Protein AF-A0A536FJF2-F1 (afdb_monomer)

pLDDT: mean 72.25, std 17.96, range [26.45, 97.81]

Mean predicted aligned error: 22.59 Å

Structure (mmCIF, N/CA/C/O backbone):
data_AF-A0A536FJF2-F1
#
_entry.id   AF-A0A536FJF2-F1
#
loop_
_atom_site.group_PDB
_atom_site.id
_atom_site.type_symbol
_atom_site.label_atom_id
_atom_site.label_alt_id
_atom_site.label_comp_id
_atom_site.label_asym_id
_atom_site.label_entity_id
_atom_site.label_seq_id
_atom_site.pdbx_PDB_ins_code
_atom_site.Cartn_x
_atom_site.Cartn_y
_atom_site.Cartn_z
_atom_site.occupancy
_atom_site.B_iso_or_equiv
_atom_site.auth_seq_id
_atom_site.auth_comp_id
_atom_site.auth_asym_id
_atom_site.auth_atom_id
_atom_site.pdbx_PDB_model_num
ATOM 1 N N . MET A 1 1 ? -17.650 -9.423 19.022 1.00 72.00 1 MET A N 1
ATOM 2 C CA . MET A 1 1 ? -17.225 -8.069 18.607 1.00 72.00 1 MET A CA 1
ATOM 3 C C . MET A 1 1 ? -15.813 -8.189 18.056 1.00 72.00 1 MET A C 1
ATOM 5 O O . MET A 1 1 ? -15.078 -8.983 18.630 1.00 72.00 1 MET A O 1
ATOM 9 N N . PRO A 1 2 ? -15.446 -7.509 16.955 1.00 87.00 2 PRO A N 1
ATOM 10 C CA . PRO A 1 2 ? -14.101 -7.629 16.395 1.00 87.00 2 PRO A CA 1
ATOM 11 C C . PRO A 1 2 ? -13.030 -7.127 17.369 1.00 87.00 2 PRO A C 1
ATOM 13 O O . PRO A 1 2 ? -13.196 -6.057 17.959 1.00 87.00 2 PRO A O 1
ATOM 16 N N . ARG A 1 3 ? -11.940 -7.883 17.503 1.00 93.12 3 ARG A N 1
ATOM 17 C CA . ARG A 1 3 ? -10.748 -7.548 18.291 1.00 93.12 3 ARG A CA 1
ATOM 18 C C . ARG A 1 3 ? -9.636 -7.096 17.355 1.00 93.12 3 ARG A C 1
ATOM 20 O O . ARG A 1 3 ? -9.182 -7.869 16.516 1.00 93.12 3 ARG A O 1
ATOM 27 N N . VAL A 1 4 ? -9.194 -5.851 17.476 1.00 96.38 4 VAL A N 1
ATOM 28 C CA . VAL A 1 4 ? -8.163 -5.270 16.607 1.00 96.38 4 VAL A CA 1
ATOM 29 C C . VAL A 1 4 ? -6.932 -4.904 17.420 1.00 96.38 4 VAL A C 1
ATOM 31 O O . VAL A 1 4 ? -7.026 -4.224 18.437 1.00 96.38 4 VAL A O 1
ATOM 34 N N . LEU A 1 5 ? -5.764 -5.324 16.946 1.00 97.19 5 LEU A N 1
ATOM 35 C CA . LEU A 1 5 ? -4.478 -4.881 17.477 1.00 97.19 5 LEU A CA 1
ATOM 36 C C . LEU A 1 5 ? -3.986 -3.682 16.661 1.00 97.19 5 LEU A C 1
ATOM 38 O O . LEU A 1 5 ? -3.881 -3.791 15.442 1.00 97.19 5 LEU A O 1
ATOM 42 N N . ILE A 1 6 ? -3.671 -2.560 17.305 1.00 97.31 6 ILE A N 1
ATOM 43 C CA . ILE A 1 6 ? -2.969 -1.425 16.687 1.00 97.31 6 ILE A CA 1
ATOM 44 C C . ILE A 1 6 ? -1.527 -1.382 17.189 1.00 97.31 6 ILE A C 1
ATOM 46 O O . ILE A 1 6 ? -1.300 -1.324 18.393 1.00 97.31 6 ILE A O 1
ATOM 50 N N . ALA A 1 7 ? -0.566 -1.386 16.269 1.00 96.31 7 ALA A N 1
ATOM 51 C CA . ALA A 1 7 ? 0.859 -1.294 16.555 1.00 96.31 7 ALA A CA 1
ATOM 52 C C . ALA A 1 7 ? 1.465 -0.062 15.872 1.00 96.31 7 ALA A C 1
ATOM 54 O O . ALA A 1 7 ? 1.550 -0.023 14.645 1.00 96.31 7 ALA A O 1
ATOM 55 N N . ASP A 1 8 ? 1.854 0.938 16.658 1.00 92.25 8 ASP A N 1
ATOM 56 C CA . ASP A 1 8 ? 2.390 2.224 16.187 1.00 92.25 8 ASP A CA 1
ATOM 57 C C . ASP A 1 8 ? 3.212 2.846 17.320 1.00 92.25 8 ASP A C 1
ATOM 59 O O . ASP A 1 8 ? 2.778 2.795 18.468 1.00 92.25 8 ASP A O 1
ATOM 63 N N . ASP A 1 9 ? 4.377 3.427 17.050 1.00 87.56 9 ASP A N 1
ATOM 64 C CA . ASP A 1 9 ? 5.191 4.090 18.078 1.00 87.56 9 ASP A CA 1
ATOM 65 C C . ASP A 1 9 ? 4.590 5.442 18.507 1.00 87.56 9 ASP A C 1
ATOM 67 O O . ASP A 1 9 ? 4.798 5.887 19.640 1.00 87.56 9 ASP A O 1
ATOM 71 N N . SER A 1 10 ? 3.766 6.064 17.656 1.00 90.50 10 SER A N 1
ATOM 72 C CA . SER A 1 10 ? 3.097 7.327 17.950 1.00 90.50 10 SER A CA 1
ATOM 73 C C . SER A 1 10 ? 1.873 7.137 18.863 1.00 90.50 10 SER A C 1
ATOM 75 O O . SER A 1 10 ? 0.871 6.544 18.442 1.00 90.50 10 SER A O 1
ATOM 77 N N . PRO A 1 11 ? 1.870 7.708 20.086 1.00 86.81 11 PRO A N 1
ATOM 78 C CA . PRO A 1 11 ? 0.726 7.606 20.995 1.00 86.81 11 PRO A CA 1
ATOM 79 C C . PRO A 1 11 ? -0.535 8.269 20.421 1.00 86.81 11 PRO A C 1
ATOM 81 O O . PRO A 1 11 ? -1.638 7.756 20.604 1.00 86.81 11 PRO A O 1
ATOM 84 N N . ASP A 1 12 ? -0.378 9.353 19.657 1.00 82.38 12 ASP A N 1
ATOM 85 C CA . ASP A 1 12 ? -1.493 10.071 19.030 1.00 82.38 12 ASP A CA 1
ATOM 86 C C . ASP A 1 12 ? -2.209 9.202 17.983 1.00 82.38 12 ASP A C 1
ATOM 88 O O . ASP A 1 12 ? -3.441 9.205 17.892 1.00 82.38 12 ASP A O 1
ATOM 92 N N . VAL A 1 13 ? -1.452 8.423 17.199 1.00 85.94 13 VAL A N 1
ATOM 93 C CA . VAL A 1 13 ? -2.027 7.519 16.192 1.00 85.94 13 VAL A CA 1
ATOM 94 C C . VAL A 1 13 ? -2.755 6.364 16.869 1.00 85.94 13 VAL A C 1
ATOM 96 O O . VAL A 1 13 ? -3.896 6.072 16.494 1.00 85.94 13 VAL A O 1
ATOM 99 N N . ARG A 1 14 ? -2.150 5.741 17.890 1.00 91.69 14 ARG A N 1
ATOM 100 C CA . ARG A 1 14 ? -2.806 4.665 18.649 1.00 91.69 14 ARG A CA 1
ATOM 101 C C . ARG A 1 14 ? -4.101 5.143 19.299 1.00 91.69 14 ARG A C 1
ATOM 103 O O . ARG A 1 14 ? -5.133 4.489 19.153 1.00 91.69 14 ARG A O 1
ATOM 110 N N . GLN A 1 15 ? -4.085 6.329 19.907 1.00 85.19 15 GLN A N 1
ATOM 111 C CA . GLN A 1 15 ? -5.262 6.954 20.504 1.00 85.19 15 GLN A CA 1
ATOM 112 C C . GLN A 1 15 ? -6.369 7.217 19.476 1.00 85.19 15 GLN A C 1
ATOM 114 O O . GLN A 1 15 ? -7.522 6.848 19.712 1.00 85.19 15 GLN A O 1
ATOM 119 N N . LEU A 1 16 ? -6.038 7.795 18.316 1.00 83.88 16 LEU A N 1
ATOM 120 C CA . LEU A 1 16 ? -7.008 8.028 17.244 1.00 83.88 16 LEU A CA 1
ATOM 121 C C . LEU A 1 16 ? -7.657 6.718 16.776 1.00 83.88 16 LEU A C 1
ATOM 123 O O . LEU A 1 16 ? -8.880 6.657 16.628 1.00 83.88 16 LEU A O 1
ATOM 127 N N . VAL A 1 17 ? -6.857 5.669 16.556 1.00 88.62 17 VAL A N 1
ATOM 128 C CA . VAL A 1 17 ? -7.340 4.343 16.138 1.00 88.62 17 VAL A CA 1
ATOM 129 C C . VAL A 1 17 ? -8.227 3.724 17.217 1.00 88.62 17 VAL A C 1
ATOM 131 O O . VAL A 1 17 ? -9.341 3.294 16.910 1.00 88.62 17 VAL A O 1
ATOM 134 N N . ARG A 1 18 ? -7.793 3.741 18.483 1.00 89.94 18 ARG A N 1
ATOM 135 C CA . ARG A 1 18 ? -8.562 3.226 19.623 1.00 89.94 18 ARG A CA 1
ATOM 136 C C . ARG A 1 18 ? -9.933 3.884 19.718 1.00 89.94 18 ARG A C 1
ATOM 138 O O . ARG A 1 18 ? -10.937 3.177 19.751 1.00 89.94 18 ARG A O 1
ATOM 145 N N . ILE A 1 19 ? -9.987 5.215 19.729 1.00 78.50 19 ILE A N 1
ATOM 146 C CA . ILE A 1 19 ? -11.242 5.974 19.851 1.00 78.50 19 ILE A CA 1
ATOM 147 C C . ILE A 1 19 ? -12.153 5.687 18.654 1.00 78.50 19 ILE A C 1
ATOM 149 O O . ILE A 1 19 ? -13.342 5.403 18.821 1.00 78.50 19 ILE A O 1
ATOM 153 N N . THR A 1 20 ? -11.581 5.686 17.447 1.00 83.06 20 THR A N 1
ATOM 154 C CA . THR A 1 20 ? -12.301 5.392 16.203 1.00 83.06 20 THR A CA 1
ATOM 155 C C . THR A 1 20 ? -12.985 4.028 16.264 1.00 83.06 20 THR A C 1
ATOM 157 O O . THR A 1 20 ? -14.189 3.936 16.028 1.00 83.06 20 THR A O 1
ATOM 160 N N . LEU A 1 21 ? -12.252 2.971 16.616 1.00 86.81 21 LEU A N 1
ATOM 161 C CA . LEU A 1 21 ? -12.770 1.602 16.592 1.00 86.81 21 LEU A CA 1
ATOM 162 C C . LEU A 1 21 ? -13.669 1.288 17.797 1.00 86.81 21 LEU A C 1
ATOM 164 O O . LEU A 1 21 ? -14.732 0.692 17.616 1.00 86.81 21 LEU A O 1
ATOM 168 N N . ARG A 1 22 ? -13.335 1.761 19.005 1.00 84.06 22 ARG A N 1
ATOM 169 C CA . ARG A 1 22 ? -14.200 1.592 20.189 1.00 84.06 22 ARG A CA 1
ATOM 170 C C . ARG A 1 22 ? -15.556 2.271 20.017 1.00 84.06 22 ARG A C 1
ATOM 172 O O . ARG A 1 22 ? -16.561 1.714 20.446 1.00 84.06 22 ARG A O 1
ATOM 179 N N . SER A 1 23 ? -15.616 3.410 19.316 1.00 74.69 23 SER A N 1
ATOM 180 C CA . SER A 1 23 ? -16.892 4.065 18.974 1.00 74.69 23 SER A CA 1
ATOM 181 C C . SER A 1 23 ? -17.810 3.204 18.093 1.00 74.69 23 SER A C 1
ATOM 183 O O . SER A 1 23 ? -19.003 3.476 17.998 1.00 74.69 23 SER A O 1
ATOM 185 N N . GLN A 1 24 ? -17.260 2.181 17.429 1.00 75.44 24 GLN A N 1
ATOM 186 C CA . GLN A 1 24 ? -17.994 1.208 16.616 1.00 75.44 24 GLN A CA 1
ATOM 187 C C . GLN A 1 24 ? -18.267 -0.106 17.369 1.00 75.44 24 GLN A C 1
ATOM 189 O O . GLN A 1 24 ? -18.727 -1.071 16.759 1.00 75.44 24 GLN A O 1
ATOM 194 N N . GLY A 1 25 ? -17.971 -0.164 18.673 1.00 79.75 25 GLY A N 1
ATOM 195 C CA . GLY A 1 25 ? -18.133 -1.360 19.500 1.00 79.75 25 GLY A CA 1
ATOM 196 C C . GLY A 1 25 ? -17.052 -2.420 19.274 1.00 79.75 25 GLY A C 1
ATOM 197 O O . GLY A 1 25 ? -17.317 -3.605 19.455 1.00 79.75 25 GLY A O 1
ATOM 198 N N . TRP A 1 26 ? -15.865 -2.029 18.802 1.00 87.25 26 TRP A N 1
ATOM 199 C CA . TRP A 1 26 ? -14.749 -2.954 18.597 1.00 87.25 26 TRP A CA 1
ATOM 200 C C . TRP A 1 26 ? -13.813 -2.926 19.801 1.00 87.25 26 TRP A C 1
ATOM 202 O O . TRP A 1 26 ? -13.606 -1.882 20.425 1.00 87.25 26 TRP A O 1
ATOM 212 N N . GLU A 1 27 ? -13.223 -4.074 20.106 1.00 91.00 27 GLU A N 1
ATOM 213 C CA . GLU A 1 27 ? -12.183 -4.183 21.121 1.00 91.00 27 GLU A CA 1
ATOM 214 C C . GLU A 1 27 ? -10.835 -3.840 20.495 1.00 91.00 27 GLU A C 1
ATOM 216 O O . GLU A 1 27 ? -10.536 -4.250 19.372 1.00 91.00 27 GLU A O 1
ATOM 221 N N . VAL A 1 28 ? -10.031 -3.054 21.211 1.00 94.69 28 VAL A N 1
ATOM 222 C CA . VAL A 1 28 ? -8.742 -2.571 20.712 1.00 94.69 28 VAL A CA 1
ATOM 223 C C . VAL A 1 28 ? -7.664 -2.829 21.744 1.00 94.69 28 VAL A C 1
ATOM 225 O O . VAL A 1 28 ? -7.787 -2.370 22.885 1.00 94.69 28 VAL A O 1
ATOM 228 N N . THR A 1 29 ? -6.613 -3.505 21.294 1.00 96.62 29 THR A N 1
ATOM 229 C CA . THR A 1 29 ? -5.360 -3.712 22.020 1.00 96.62 29 THR A CA 1
ATOM 230 C C . THR A 1 29 ? -4.275 -2.870 21.354 1.00 96.62 29 THR A C 1
ATOM 232 O O . THR A 1 29 ? -4.236 -2.778 20.128 1.00 96.62 29 THR A O 1
ATOM 235 N N . GLU A 1 30 ? -3.416 -2.232 22.143 1.00 97.19 30 GLU A N 1
ATOM 236 C CA . GLU A 1 30 ? -2.365 -1.337 21.652 1.00 97.19 30 GLU A CA 1
ATOM 237 C C . GLU A 1 30 ? -0.983 -1.963 21.851 1.00 97.19 30 GLU A C 1
ATOM 239 O O . GLU A 1 30 ? -0.746 -2.595 22.875 1.00 97.19 30 GLU A O 1
ATOM 244 N N . ALA A 1 31 ? -0.089 -1.756 20.885 1.00 96.06 31 ALA A N 1
ATOM 245 C CA . ALA A 1 31 ? 1.331 -2.072 20.968 1.00 96.06 31 ALA A CA 1
ATOM 246 C C . ALA A 1 31 ? 2.156 -0.844 20.562 1.00 96.06 31 ALA A C 1
ATOM 248 O O . ALA A 1 31 ? 1.876 -0.218 19.537 1.00 96.06 31 ALA A O 1
ATOM 249 N N . GLU A 1 32 ? 3.187 -0.508 21.329 1.00 93.62 32 GLU A N 1
ATOM 250 C CA . GLU A 1 32 ? 4.076 0.628 21.049 1.00 93.62 32 GLU A CA 1
ATOM 251 C C . GLU A 1 32 ? 5.366 0.231 20.322 1.00 93.62 32 GLU A C 1
ATOM 253 O O . GLU A 1 32 ? 6.104 1.093 19.845 1.00 93.62 32 GLU A O 1
ATOM 258 N N . SER A 1 33 ? 5.638 -1.072 20.205 1.00 93.00 33 SER A N 1
ATOM 259 C CA . SER A 1 33 ? 6.849 -1.586 19.566 1.00 93.00 33 SER A CA 1
ATOM 260 C C . SER A 1 33 ? 6.586 -2.795 18.656 1.00 93.00 33 SER A C 1
ATOM 262 O O . SER A 1 33 ? 5.612 -3.529 18.853 1.00 93.00 33 SER A O 1
ATOM 264 N N . PRO A 1 34 ? 7.491 -3.074 17.695 1.00 93.31 34 PRO A N 1
ATOM 265 C CA . PRO A 1 34 ? 7.445 -4.279 16.863 1.00 93.31 34 PRO A CA 1
ATOM 266 C C . PRO A 1 34 ? 7.382 -5.588 17.662 1.00 93.31 34 PRO A C 1
ATOM 268 O O . PRO A 1 34 ? 6.657 -6.514 17.296 1.00 93.31 34 PRO A O 1
ATOM 271 N N . ALA A 1 35 ? 8.148 -5.671 18.755 1.00 93.06 35 ALA A N 1
ATOM 272 C CA . ALA A 1 35 ? 8.243 -6.873 19.577 1.00 93.06 35 ALA A CA 1
ATOM 273 C C . ALA A 1 35 ? 6.939 -7.132 20.340 1.00 93.06 35 ALA A C 1
ATOM 275 O O . ALA A 1 35 ? 6.423 -8.249 20.323 1.00 93.06 35 ALA A O 1
ATOM 276 N N . GLU A 1 36 ? 6.383 -6.082 20.942 1.00 95.31 36 GLU A N 1
ATOM 277 C CA . GLU A 1 36 ? 5.114 -6.151 21.660 1.00 95.31 36 GLU A CA 1
ATOM 278 C 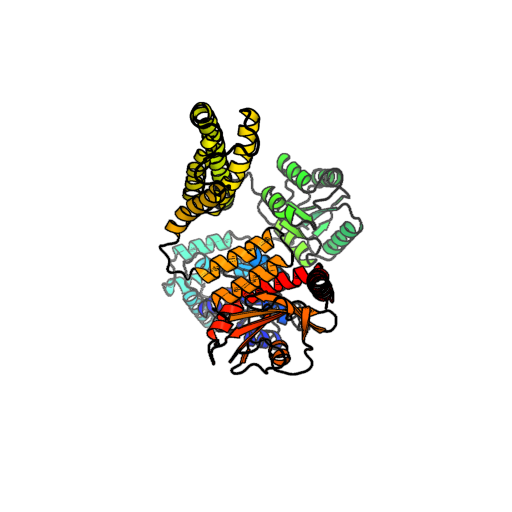C . GLU A 1 36 ? 3.953 -6.489 20.714 1.00 95.31 36 GLU A C 1
ATOM 280 O O . GLU A 1 36 ? 3.086 -7.287 21.061 1.00 95.31 36 GLU A O 1
ATOM 285 N N . ALA A 1 37 ? 3.966 -5.963 19.483 1.00 94.94 37 ALA A N 1
ATOM 286 C CA . ALA A 1 37 ? 2.954 -6.277 18.478 1.00 94.94 37 ALA A CA 1
ATOM 287 C C . ALA A 1 37 ? 2.896 -7.779 18.158 1.00 94.94 37 ALA A C 1
ATOM 289 O O . ALA A 1 37 ? 1.811 -8.347 18.041 1.00 94.94 37 ALA A O 1
ATOM 290 N N . LEU A 1 38 ? 4.052 -8.438 18.039 1.00 93.31 38 LEU A N 1
ATOM 291 C CA . LEU A 1 38 ? 4.118 -9.884 17.814 1.00 93.31 38 LEU A CA 1
ATOM 292 C C . LEU A 1 38 ? 3.650 -10.669 19.042 1.00 93.31 38 LEU A C 1
ATOM 294 O O . LEU A 1 38 ? 2.843 -11.585 18.903 1.00 93.31 38 LEU A O 1
ATOM 298 N N . GLU A 1 39 ? 4.107 -10.282 20.234 1.00 94.38 39 GLU A N 1
ATOM 299 C CA . GLU A 1 39 ? 3.723 -10.930 21.491 1.00 94.38 39 GLU A CA 1
ATOM 300 C C . GLU A 1 39 ? 2.205 -10.862 21.727 1.00 94.38 39 GLU A C 1
ATOM 302 O O . GLU A 1 39 ? 1.564 -11.868 22.038 1.00 94.38 39 GLU A O 1
ATOM 307 N N . LEU A 1 40 ? 1.612 -9.681 21.534 1.00 95.00 40 LEU A N 1
ATOM 308 C CA . LEU A 1 40 ? 0.176 -9.460 21.676 1.00 95.00 40 LEU A CA 1
ATOM 309 C C . LEU A 1 40 ? -0.624 -10.184 20.599 1.00 95.00 40 LEU A C 1
ATOM 311 O O . LEU A 1 40 ? -1.673 -10.750 20.902 1.00 95.00 40 LEU A O 1
ATOM 315 N N . ALA A 1 41 ? -0.148 -10.201 19.353 1.00 94.12 41 ALA A N 1
ATOM 316 C CA . ALA A 1 41 ? -0.830 -10.923 18.288 1.00 94.12 41 ALA A CA 1
ATOM 317 C C . ALA A 1 41 ? -0.887 -12.431 18.578 1.00 94.12 41 ALA A C 1
ATOM 319 O O . ALA A 1 41 ? -1.927 -13.055 18.366 1.00 94.12 41 ALA A O 1
ATOM 320 N N . GLU A 1 42 ? 0.202 -13.007 19.093 1.00 91.94 42 GLU A N 1
ATOM 321 C CA . GLU A 1 42 ? 0.267 -14.420 19.475 1.00 91.94 42 GLU A CA 1
ATOM 322 C C . GLU A 1 42 ? -0.581 -14.743 20.705 1.00 91.94 42 GLU A C 1
ATOM 324 O O . GLU A 1 42 ? -1.219 -15.792 20.732 1.00 91.94 42 GLU A O 1
ATOM 329 N N . ARG A 1 43 ? -0.608 -13.859 21.708 1.00 93.19 43 ARG A N 1
ATOM 330 C CA . ARG A 1 43 ? -1.352 -14.084 22.953 1.00 93.19 43 ARG A CA 1
ATOM 331 C C . ARG A 1 43 ? -2.857 -13.869 22.802 1.00 93.19 43 ARG A C 1
ATOM 333 O O . ARG A 1 43 ? -3.643 -14.671 23.296 1.00 93.19 43 ARG A O 1
ATOM 340 N N . GLU A 1 44 ? -3.256 -12.769 22.170 1.00 91.75 44 GLU A N 1
ATOM 341 C CA . GLU A 1 44 ? -4.650 -12.305 22.165 1.00 91.75 44 GLU A CA 1
ATOM 342 C C . GLU A 1 44 ? -5.446 -12.834 20.961 1.00 91.75 44 GLU A C 1
ATOM 344 O O . GLU A 1 44 ? -6.681 -12.861 20.997 1.00 91.75 44 GLU A O 1
ATOM 349 N N . HIS A 1 45 ? -4.754 -13.273 19.900 1.00 90.06 45 HIS A N 1
ATOM 350 C CA . HIS A 1 45 ? -5.337 -13.711 18.628 1.00 90.06 45 HIS A CA 1
ATOM 351 C C . HIS A 1 45 ? -6.364 -12.706 18.067 1.00 90.06 45 HIS A C 1
ATOM 353 O O . HIS A 1 45 ? -7.563 -13.007 18.024 1.00 90.06 45 HIS A O 1
ATOM 359 N N . PRO A 1 46 ? -5.923 -11.498 17.667 1.00 95.12 46 PRO A N 1
ATOM 360 C CA . PRO A 1 46 ? -6.821 -10.476 17.144 1.00 95.12 46 PRO A CA 1
ATOM 361 C C . PRO A 1 46 ? -7.425 -10.895 15.797 1.00 95.12 46 PRO A C 1
ATOM 363 O O . PRO A 1 46 ? -6.821 -11.642 15.028 1.00 95.12 46 PRO A O 1
ATOM 366 N N . ASP A 1 47 ? -8.599 -10.350 15.484 1.00 91.62 47 ASP A N 1
ATOM 367 C CA . ASP A 1 47 ? -9.283 -10.550 14.205 1.00 91.62 47 ASP A CA 1
ATOM 368 C C . ASP A 1 47 ? -8.628 -9.737 13.077 1.00 91.62 47 ASP A C 1
ATOM 370 O O . ASP A 1 47 ? -8.707 -10.126 11.916 1.00 91.62 47 ASP A O 1
ATOM 374 N N . ALA A 1 48 ? -7.965 -8.619 13.396 1.00 94.62 48 ALA A N 1
ATOM 375 C CA . ALA A 1 48 ? -7.135 -7.848 12.467 1.00 94.62 48 ALA A CA 1
ATOM 376 C C . ALA A 1 48 ? -5.988 -7.126 13.187 1.00 94.62 48 ALA A C 1
ATOM 378 O O . ALA A 1 48 ? -6.100 -6.767 14.359 1.00 94.62 48 ALA A O 1
ATOM 379 N N . VAL A 1 49 ? -4.911 -6.845 12.451 1.00 96.12 49 VAL A N 1
ATOM 380 C CA . VAL A 1 49 ? -3.793 -6.014 12.915 1.00 96.12 49 VAL A CA 1
ATOM 381 C C . VAL A 1 49 ? -3.699 -4.755 12.058 1.00 96.12 49 VAL A C 1
ATOM 383 O O . VAL A 1 49 ? -3.588 -4.839 10.836 1.00 96.12 49 VAL A O 1
ATOM 386 N N . VAL A 1 50 ? -3.716 -3.584 12.686 1.00 96.06 50 VAL A N 1
ATOM 387 C CA . VAL A 1 50 ? -3.324 -2.307 12.084 1.00 96.06 50 VAL A CA 1
ATOM 388 C C . VAL A 1 50 ? -1.882 -2.041 12.499 1.00 96.06 50 VAL A C 1
ATOM 390 O O . VAL A 1 50 ? -1.582 -2.027 13.687 1.00 96.06 50 VAL A O 1
ATOM 393 N N . LEU A 1 51 ? -0.979 -1.880 11.539 1.00 95.06 51 LEU A N 1
ATOM 394 C CA . LEU A 1 51 ? 0.460 -1.931 11.795 1.00 95.06 51 LEU A CA 1
ATOM 395 C C . LEU A 1 51 ? 1.178 -0.778 11.107 1.00 95.06 51 LEU A C 1
ATOM 397 O O . LEU A 1 51 ? 1.094 -0.653 9.887 1.00 95.06 51 LEU A O 1
ATOM 401 N N . ASP A 1 52 ? 1.904 0.043 11.855 1.00 92.56 52 ASP A N 1
ATOM 402 C CA . ASP A 1 52 ? 2.750 1.062 11.252 1.00 92.56 52 ASP A CA 1
ATOM 403 C C . ASP A 1 52 ? 3.935 0.458 10.508 1.00 92.56 52 ASP A C 1
ATOM 405 O O . ASP A 1 52 ? 4.474 -0.582 10.881 1.00 92.56 52 ASP A O 1
ATOM 409 N N . VAL A 1 53 ? 4.349 1.116 9.430 1.00 88.00 53 VAL A N 1
ATOM 410 C CA . VAL A 1 53 ? 5.524 0.705 8.661 1.00 88.00 53 VAL A CA 1
ATOM 411 C C . VAL A 1 53 ? 6.815 1.145 9.345 1.00 88.00 53 VAL A C 1
ATOM 413 O O . VAL A 1 53 ? 7.800 0.411 9.290 1.00 88.00 53 VAL A O 1
ATOM 416 N N . VAL A 1 54 ? 6.840 2.325 9.965 1.00 85.38 54 VAL A N 1
ATOM 417 C CA . VAL A 1 54 ? 8.055 2.905 10.549 1.00 85.38 54 VAL A CA 1
ATOM 418 C C . VAL A 1 54 ? 7.890 2.988 12.057 1.00 85.38 54 VAL A C 1
ATOM 420 O O . VAL A 1 54 ? 7.064 3.750 12.517 1.00 85.38 54 VAL A O 1
ATOM 423 N N . PHE A 1 55 ? 8.709 2.258 12.810 1.00 85.44 55 PHE A N 1
ATOM 424 C CA . PHE A 1 55 ? 8.797 2.407 14.262 1.00 85.44 55 PHE A CA 1
ATOM 425 C C . PHE A 1 55 ? 10.068 3.192 14.598 1.00 85.44 55 PHE A C 1
ATOM 427 O O . PHE A 1 55 ? 11.178 2.663 14.462 1.00 85.44 55 PHE A O 1
ATOM 434 N N . GLU A 1 56 ? 9.953 4.457 15.005 1.00 80.88 56 GLU A N 1
ATOM 435 C CA . GLU A 1 56 ? 11.117 5.253 15.389 1.00 80.88 56 GLU A CA 1
ATOM 436 C C . GLU A 1 56 ? 11.822 4.623 16.604 1.00 80.88 56 GLU A C 1
ATOM 438 O O . GLU A 1 56 ? 11.210 4.055 17.510 1.00 80.88 56 GLU A O 1
ATOM 443 N N . GLY A 1 57 ? 13.158 4.644 16.600 1.00 79.81 57 GLY A N 1
ATOM 444 C CA . GLY A 1 57 ? 13.968 4.044 17.668 1.00 79.81 57 GLY A CA 1
ATOM 445 C C . GLY A 1 57 ? 14.085 2.513 17.636 1.00 79.81 57 GLY A C 1
ATOM 446 O O . GLY A 1 57 ? 14.803 1.957 18.467 1.00 79.81 57 GLY A O 1
ATOM 447 N N . HIS A 1 58 ? 13.467 1.833 16.666 1.00 79.38 58 HIS A N 1
ATOM 448 C CA . HIS A 1 58 ? 13.509 0.376 16.532 1.00 79.38 58 HIS A CA 1
ATOM 449 C C . HIS A 1 58 ? 14.227 -0.053 15.244 1.00 79.38 58 HIS A C 1
ATOM 451 O O . HIS A 1 58 ? 14.176 0.620 14.219 1.00 79.38 58 HIS A O 1
ATOM 457 N N . ALA A 1 59 ? 14.939 -1.183 15.302 1.00 76.06 59 ALA A N 1
ATOM 458 C CA . ALA A 1 59 ? 15.652 -1.731 14.142 1.00 76.06 59 ALA A CA 1
ATOM 459 C C . ALA A 1 59 ? 14.743 -2.544 13.203 1.00 76.06 59 ALA A C 1
ATOM 461 O O . ALA A 1 59 ? 15.086 -2.741 12.039 1.00 76.06 59 ALA A O 1
ATOM 462 N N . GLU A 1 60 ? 13.621 -3.048 13.721 1.00 82.88 60 GLU A N 1
ATOM 463 C CA . GLU A 1 60 ? 12.644 -3.851 12.985 1.00 82.88 60 GLU A CA 1
ATOM 464 C C . GLU A 1 60 ? 11.511 -2.945 12.484 1.00 82.88 60 GLU A C 1
ATOM 466 O O . GLU A 1 60 ? 10.971 -2.148 13.248 1.00 82.88 60 GLU A O 1
ATOM 471 N N . ASP A 1 61 ? 11.172 -3.053 11.198 1.00 83.69 61 ASP A N 1
ATOM 472 C CA . ASP A 1 61 ? 10.111 -2.271 10.559 1.00 83.69 61 ASP A CA 1
ATOM 473 C C . ASP A 1 61 ? 8.788 -3.056 10.476 1.00 83.69 61 ASP A C 1
ATOM 475 O O . ASP A 1 61 ? 8.734 -4.275 10.672 1.00 83.69 61 ASP A O 1
ATOM 479 N N . GLY A 1 62 ? 7.691 -2.368 10.152 1.00 84.38 62 GLY A N 1
ATOM 480 C CA . GLY A 1 62 ? 6.373 -2.998 10.032 1.00 84.38 62 GLY A CA 1
ATOM 481 C C . GLY A 1 62 ? 6.293 -4.077 8.950 1.00 84.38 62 GLY A C 1
ATOM 482 O O . GLY A 1 62 ? 5.497 -5.010 9.051 1.00 84.38 62 GLY A O 1
ATOM 483 N N . PHE A 1 63 ? 7.144 -4.016 7.921 1.00 84.62 63 PHE A N 1
ATOM 484 C CA . PHE A 1 63 ? 7.201 -5.072 6.910 1.00 84.62 63 PHE A CA 1
ATOM 485 C C . PHE A 1 63 ? 7.788 -6.367 7.483 1.00 84.62 63 PHE A C 1
ATOM 487 O O . PHE A 1 63 ? 7.289 -7.453 7.179 1.00 84.62 63 PHE A O 1
ATOM 494 N N . ALA A 1 64 ? 8.830 -6.272 8.311 1.00 86.06 64 ALA A N 1
ATOM 495 C CA . ALA A 1 64 ? 9.409 -7.410 9.014 1.00 86.06 64 ALA A CA 1
ATOM 496 C C . ALA A 1 64 ? 8.414 -8.030 10.003 1.00 86.06 64 ALA A C 1
ATOM 498 O O . ALA A 1 64 ? 8.214 -9.247 9.969 1.00 86.06 64 ALA A O 1
ATOM 499 N N . VAL A 1 65 ? 7.712 -7.201 10.782 1.00 90.12 65 VAL A N 1
ATOM 500 C CA . VAL A 1 65 ? 6.636 -7.654 11.680 1.00 90.12 65 VAL A CA 1
ATOM 501 C C . VAL A 1 65 ? 5.547 -8.389 10.896 1.00 90.12 65 VAL A C 1
ATOM 503 O O . VAL A 1 65 ? 5.188 -9.511 11.249 1.00 90.12 65 VAL A O 1
ATOM 506 N N . CYS A 1 66 ? 5.079 -7.823 9.779 1.00 89.31 66 CYS A N 1
ATOM 507 C CA . CYS A 1 66 ? 4.073 -8.453 8.921 1.00 89.31 66 CYS A CA 1
ATOM 508 C C . CYS A 1 66 ? 4.524 -9.837 8.422 1.00 89.31 66 CYS A C 1
ATOM 510 O O . CYS A 1 66 ? 3.779 -10.810 8.538 1.00 89.31 66 CYS A O 1
ATOM 512 N N . ARG A 1 67 ? 5.767 -9.971 7.937 1.00 86.00 67 ARG A N 1
ATOM 513 C CA . ARG A 1 67 ? 6.308 -11.275 7.507 1.00 86.00 67 ARG A CA 1
ATOM 514 C C . ARG A 1 67 ? 6.375 -12.286 8.652 1.00 86.00 67 ARG A C 1
ATOM 516 O O . ARG A 1 67 ? 6.070 -13.460 8.445 1.00 86.00 67 ARG A O 1
ATOM 523 N N . ARG A 1 68 ? 6.738 -11.850 9.859 1.00 89.12 68 ARG A N 1
ATOM 524 C CA . ARG A 1 68 ? 6.780 -12.726 11.038 1.00 89.12 68 ARG A CA 1
ATOM 525 C C . ARG A 1 68 ? 5.388 -13.192 11.442 1.00 89.12 68 ARG A C 1
ATOM 527 O O . ARG A 1 68 ? 5.212 -14.394 11.618 1.00 89.12 68 ARG A O 1
ATOM 534 N N . LEU A 1 69 ? 4.386 -12.312 11.449 1.00 88.38 69 LEU A N 1
ATOM 535 C CA . LEU A 1 69 ? 2.985 -12.706 11.657 1.00 88.38 69 LEU A CA 1
ATOM 536 C C . LEU A 1 69 ? 2.546 -13.792 10.659 1.00 88.38 69 LEU A C 1
ATOM 538 O O . LEU A 1 69 ? 1.912 -14.770 11.047 1.00 88.38 69 LEU A O 1
ATOM 542 N N . ARG A 1 70 ? 2.953 -13.685 9.384 1.00 86.06 70 ARG A N 1
ATOM 543 C CA . ARG A 1 70 ? 2.686 -14.708 8.351 1.00 86.06 70 ARG A CA 1
ATOM 544 C C . ARG A 1 70 ? 3.401 -16.039 8.593 1.00 86.06 70 ARG A C 1
ATOM 546 O O . ARG A 1 70 ? 2.923 -17.069 8.122 1.00 86.06 70 ARG A O 1
ATOM 553 N N . SER A 1 71 ? 4.514 -16.040 9.324 1.00 85.56 71 SER A N 1
ATOM 554 C CA . SER A 1 71 ? 5.262 -17.262 9.642 1.00 85.56 71 SER A CA 1
ATOM 555 C C . SER A 1 71 ? 4.664 -18.072 10.801 1.00 85.56 71 SER A C 1
ATOM 557 O O . SER A 1 71 ? 4.924 -19.270 10.896 1.00 85.56 71 SER A O 1
ATOM 559 N N . VAL A 1 72 ? 3.832 -17.457 11.651 1.00 84.19 72 VAL A N 1
ATOM 560 C CA . VAL A 1 72 ? 3.255 -18.104 12.840 1.00 84.19 72 VAL A CA 1
ATOM 561 C C . VAL A 1 72 ? 1.938 -18.809 12.480 1.00 84.19 72 VAL A C 1
ATOM 563 O O . VAL A 1 72 ? 0.957 -18.136 12.160 1.00 84.19 72 VAL A O 1
ATOM 566 N N . PRO A 1 73 ? 1.838 -20.153 12.561 1.00 79.31 73 PRO A N 1
ATOM 567 C CA . PRO A 1 73 ? 0.676 -20.894 12.057 1.00 79.31 73 PRO A CA 1
ATOM 568 C C . PRO A 1 73 ? -0.677 -20.467 12.635 1.00 79.31 73 PRO A C 1
ATOM 570 O O . PRO A 1 73 ? -1.668 -20.478 11.909 1.00 79.31 73 PRO A O 1
ATOM 573 N N . ALA A 1 74 ? -0.716 -20.075 13.912 1.00 79.81 74 ALA A N 1
ATOM 574 C CA . ALA A 1 74 ? -1.945 -19.687 14.604 1.00 79.81 74 ALA A CA 1
ATOM 575 C C . ALA A 1 74 ? -2.520 -18.341 14.126 1.00 79.81 74 ALA A C 1
ATOM 577 O O . ALA A 1 74 ? -3.731 -18.152 14.162 1.00 79.81 74 ALA A O 1
ATOM 578 N N . ILE A 1 75 ? -1.672 -17.421 13.651 1.00 85.06 75 ILE A N 1
ATOM 579 C CA . ILE A 1 75 ? -2.063 -16.046 13.285 1.00 85.06 75 ILE A CA 1
ATOM 580 C C . ILE A 1 75 ? -1.699 -15.668 11.846 1.00 85.06 75 ILE A C 1
ATOM 582 O O . ILE A 1 75 ? -1.980 -14.557 11.402 1.00 85.06 75 ILE A O 1
ATOM 586 N N . ARG A 1 76 ? -1.162 -16.609 11.059 1.00 84.81 76 ARG A N 1
ATOM 587 C CA . ARG A 1 76 ? -0.755 -16.377 9.664 1.00 84.81 76 ARG A CA 1
ATOM 588 C C . ARG A 1 76 ? -1.867 -15.854 8.760 1.00 84.81 76 ARG A C 1
ATOM 590 O O . ARG A 1 76 ? -1.569 -15.228 7.749 1.00 84.81 76 ARG A O 1
ATOM 597 N N . ASN A 1 77 ? -3.128 -16.121 9.100 1.00 81.75 77 ASN A N 1
ATOM 598 C CA . ASN A 1 77 ? -4.300 -15.708 8.328 1.00 81.75 77 ASN A CA 1
ATOM 599 C C . ASN A 1 77 ? -4.932 -14.408 8.844 1.00 81.75 77 ASN A C 1
ATOM 601 O O . ASN A 1 77 ? -5.860 -13.912 8.211 1.00 81.75 77 ASN A O 1
ATOM 605 N N . VAL A 1 78 ? -4.453 -13.858 9.967 1.00 87.31 78 VAL A N 1
ATOM 606 C CA . VAL A 1 78 ? -4.999 -12.619 10.528 1.00 87.31 78 VAL A CA 1
ATOM 607 C C . VAL A 1 78 ? -4.729 -11.481 9.544 1.00 87.31 78 VAL A C 1
ATOM 609 O O . VAL A 1 78 ? -3.573 -11.262 9.169 1.00 87.31 78 VAL A O 1
ATOM 612 N N . PRO A 1 79 ? -5.744 -10.763 9.058 1.00 86.94 79 PRO A N 1
ATOM 613 C CA . PRO A 1 79 ? -5.522 -9.670 8.135 1.00 86.94 79 PRO A CA 1
ATOM 614 C C . PRO A 1 79 ? -4.650 -8.560 8.732 1.00 86.94 79 PRO A C 1
ATOM 616 O O . PRO A 1 79 ? -4.839 -8.157 9.878 1.00 86.94 79 PRO A O 1
ATOM 619 N N . VAL A 1 80 ? -3.724 -8.035 7.925 1.00 90.75 80 VAL A N 1
ATOM 620 C CA . VAL A 1 80 ? -2.810 -6.953 8.332 1.00 90.75 80 VAL A CA 1
ATOM 621 C C . VAL A 1 80 ? -3.054 -5.728 7.455 1.00 90.75 80 VAL A C 1
ATOM 623 O O . VAL A 1 80 ? -2.967 -5.817 6.228 1.00 90.75 80 VAL A O 1
ATOM 626 N N . VAL A 1 81 ? -3.356 -4.589 8.075 1.00 90.00 81 VAL A N 1
ATOM 627 C CA . VAL A 1 81 ? -3.531 -3.285 7.428 1.00 90.00 81 VAL A CA 1
ATOM 628 C C . VAL A 1 81 ? -2.335 -2.402 7.771 1.00 90.00 81 VAL A C 1
ATOM 630 O O . VAL A 1 81 ? -2.191 -1.975 8.912 1.00 90.00 81 VAL A O 1
ATOM 633 N N . LEU A 1 82 ? -1.478 -2.113 6.790 1.00 88.62 82 LEU A N 1
ATOM 634 C CA . LEU A 1 82 ? -0.281 -1.294 7.010 1.00 88.62 82 LEU A CA 1
ATOM 635 C C . LEU A 1 82 ? -0.591 0.208 6.995 1.00 88.62 82 LEU A C 1
ATOM 637 O O . LEU A 1 82 ? -1.200 0.696 6.044 1.00 88.62 82 LEU A O 1
ATOM 641 N N . LEU A 1 83 ? -0.110 0.964 7.980 1.00 85.44 83 LEU A N 1
ATOM 642 C CA . LEU A 1 83 ? -0.115 2.427 7.970 1.00 85.44 83 LEU A CA 1
ATOM 643 C C . LEU A 1 83 ? 1.202 2.934 7.363 1.00 85.44 83 LEU A C 1
ATOM 645 O O . LEU A 1 83 ? 2.275 2.506 7.765 1.00 85.44 83 LEU A O 1
ATOM 649 N N . THR A 1 84 ? 1.156 3.815 6.358 1.00 75.62 84 THR A N 1
ATOM 650 C CA . THR A 1 84 ? 2.378 4.243 5.642 1.00 75.62 84 THR A CA 1
ATOM 651 C C . THR A 1 84 ? 2.446 5.739 5.363 1.00 75.62 84 THR A C 1
ATOM 653 O O . THR A 1 84 ? 1.476 6.347 4.918 1.00 75.62 84 THR A O 1
ATOM 656 N N . ALA A 1 85 ? 3.629 6.333 5.544 1.00 66.19 85 ALA A N 1
ATOM 657 C CA . ALA A 1 85 ? 3.917 7.721 5.174 1.00 66.19 85 ALA A CA 1
ATOM 658 C C . ALA A 1 85 ? 4.239 7.914 3.673 1.00 66.19 85 ALA A C 1
ATOM 660 O O . ALA A 1 85 ? 4.299 9.048 3.195 1.00 66.19 85 ALA A O 1
ATOM 661 N N . ARG A 1 86 ? 4.478 6.837 2.901 1.00 54.75 86 ARG A N 1
ATOM 662 C CA . ARG A 1 86 ? 4.920 6.917 1.492 1.00 54.75 86 ARG A CA 1
ATOM 663 C C . ARG A 1 86 ? 3.974 6.173 0.553 1.00 54.75 86 ARG A C 1
ATOM 665 O O . ARG A 1 86 ? 3.836 4.959 0.614 1.00 54.75 86 ARG A O 1
ATOM 672 N N . THR A 1 87 ? 3.411 6.899 -0.410 1.00 46.97 87 THR A N 1
ATOM 673 C CA . THR A 1 87 ? 2.548 6.358 -1.478 1.00 46.97 87 THR A CA 1
ATOM 674 C C . THR A 1 87 ? 3.302 6.034 -2.777 1.00 46.97 87 THR A C 1
ATOM 676 O O . THR A 1 87 ? 2.682 5.856 -3.827 1.00 46.97 87 THR A O 1
ATOM 679 N N . SER A 1 88 ? 4.640 5.954 -2.753 1.00 42.47 88 SER A N 1
ATOM 680 C CA . SER A 1 88 ? 5.431 5.615 -3.945 1.00 42.47 88 SER A CA 1
ATOM 681 C C . SER A 1 88 ? 5.227 4.155 -4.365 1.00 42.47 88 SER A C 1
ATOM 683 O O . SER A 1 88 ? 5.053 3.277 -3.524 1.00 42.47 88 SER A O 1
ATOM 685 N N . ALA A 1 89 ? 5.307 3.879 -5.672 1.00 38.41 89 ALA A N 1
ATOM 686 C CA . ALA A 1 89 ? 5.104 2.540 -6.242 1.00 38.41 89 ALA A CA 1
ATOM 687 C C . ALA A 1 89 ? 5.979 1.450 -5.585 1.00 38.41 89 ALA A C 1
ATOM 689 O O . ALA A 1 89 ? 5.511 0.335 -5.378 1.00 38.41 89 ALA A O 1
ATOM 690 N N . GLY A 1 90 ? 7.205 1.792 -5.167 1.00 41.06 90 GLY A N 1
ATOM 691 C CA . GLY A 1 90 ? 8.093 0.870 -4.447 1.00 41.06 90 GLY A CA 1
ATOM 692 C C . GLY A 1 90 ? 7.608 0.481 -3.045 1.00 41.06 90 GLY A C 1
ATOM 693 O O . GLY A 1 90 ? 7.778 -0.663 -2.648 1.00 41.06 90 GLY A O 1
ATOM 694 N N . ALA A 1 91 ? 6.946 1.384 -2.310 1.00 47.22 91 ALA A N 1
ATOM 695 C CA . ALA A 1 91 ? 6.401 1.067 -0.986 1.00 47.22 91 ALA A CA 1
ATOM 696 C C . ALA A 1 91 ? 5.182 0.132 -1.080 1.00 47.22 91 ALA A C 1
ATOM 698 O O . ALA A 1 91 ? 4.979 -0.700 -0.203 1.00 47.22 91 ALA A O 1
ATOM 699 N N . ARG A 1 92 ? 4.408 0.224 -2.173 1.00 51.84 92 ARG A N 1
ATOM 700 C CA . ARG A 1 92 ? 3.312 -0.712 -2.475 1.00 51.84 92 ARG A CA 1
ATOM 701 C C . ARG A 1 92 ? 3.819 -2.104 -2.841 1.00 51.84 92 ARG A C 1
ATOM 703 O O . ARG A 1 92 ? 3.364 -3.066 -2.247 1.00 51.84 92 ARG A O 1
ATOM 710 N N . ALA A 1 93 ? 4.813 -2.201 -3.724 1.00 48.16 93 ALA A N 1
ATOM 711 C CA . ALA A 1 93 ? 5.410 -3.490 -4.084 1.00 48.16 93 ALA A CA 1
ATOM 712 C C . ALA A 1 93 ? 6.047 -4.211 -2.874 1.00 48.16 93 ALA A C 1
ATOM 714 O O . ALA A 1 93 ? 6.007 -5.436 -2.788 1.00 48.16 93 ALA A O 1
ATOM 715 N N . LEU A 1 94 ? 6.607 -3.453 -1.923 1.00 48.41 94 LEU A N 1
ATOM 716 C CA . LEU A 1 94 ? 7.124 -3.982 -0.654 1.00 48.41 94 LEU A CA 1
ATOM 717 C C . LEU A 1 94 ? 6.012 -4.393 0.330 1.00 48.41 94 LEU A C 1
ATOM 719 O O . LEU A 1 94 ? 6.177 -5.365 1.061 1.00 48.41 94 LEU A O 1
ATOM 723 N N . ALA A 1 95 ? 4.878 -3.687 0.342 1.00 54.16 95 ALA A N 1
ATOM 724 C CA . ALA A 1 95 ? 3.713 -4.056 1.149 1.00 54.16 95 ALA A CA 1
ATOM 725 C C . ALA A 1 95 ? 3.060 -5.354 0.652 1.00 54.16 95 ALA A C 1
ATOM 727 O O . ALA A 1 95 ? 2.742 -6.231 1.458 1.00 54.16 95 ALA A O 1
ATOM 728 N N . ASP A 1 96 ? 2.927 -5.492 -0.668 1.00 54.91 96 ASP A N 1
ATOM 729 C CA . ASP A 1 96 ? 2.356 -6.680 -1.301 1.00 54.91 96 ASP A CA 1
ATOM 730 C C . ASP A 1 96 ? 3.263 -7.904 -1.069 1.00 54.91 96 ASP A C 1
ATOM 732 O O . ASP A 1 96 ? 2.784 -8.971 -0.687 1.00 54.91 96 ASP A O 1
ATOM 736 N N . SER A 1 97 ? 4.590 -7.746 -1.180 1.00 53.16 97 SER A N 1
ATOM 737 C CA . SER A 1 97 ? 5.544 -8.837 -0.924 1.00 53.16 97 SER A CA 1
ATOM 738 C C . SER A 1 97 ? 5.679 -9.221 0.556 1.00 53.16 97 SER A C 1
ATOM 740 O O . SER A 1 97 ? 6.046 -10.355 0.863 1.00 53.16 97 SER A O 1
ATOM 742 N N . ALA A 1 98 ? 5.347 -8.321 1.488 1.00 67.06 98 ALA A N 1
ATOM 743 C CA . ALA A 1 98 ? 5.292 -8.623 2.920 1.00 67.06 98 ALA A CA 1
ATOM 744 C C . ALA A 1 98 ? 4.025 -9.400 3.334 1.00 67.06 98 ALA A C 1
ATOM 746 O O . ALA A 1 98 ? 3.937 -9.861 4.475 1.00 67.06 98 ALA A O 1
ATOM 747 N N . GLY A 1 99 ? 3.051 -9.557 2.429 1.00 71.00 99 GLY A N 1
ATOM 748 C CA . GLY A 1 99 ? 1.796 -10.262 2.689 1.00 71.00 99 GLY A CA 1
ATOM 749 C C . GLY A 1 99 ? 0.768 -9.433 3.464 1.00 71.00 99 GLY A C 1
ATOM 750 O O . GLY A 1 99 ? -0.054 -10.004 4.190 1.00 71.00 99 GLY A O 1
ATOM 751 N N . ALA A 1 100 ? 0.809 -8.102 3.358 1.00 78.00 100 ALA A N 1
ATOM 752 C CA . ALA A 1 100 ? -0.227 -7.242 3.923 1.00 78.00 100 ALA A CA 1
ATOM 753 C C . ALA A 1 100 ? -1.557 -7.419 3.170 1.00 78.00 100 ALA A C 1
ATOM 755 O O . ALA A 1 100 ? -1.584 -7.655 1.965 1.00 78.00 100 ALA A O 1
ATOM 756 N N . THR A 1 101 ? -2.677 -7.304 3.879 1.00 77.31 101 THR A N 1
ATOM 757 C CA . THR A 1 101 ? -4.022 -7.444 3.295 1.00 77.31 101 THR A CA 1
ATOM 758 C C . THR A 1 101 ? -4.519 -6.127 2.704 1.00 77.31 101 THR A C 1
ATOM 760 O O . THR A 1 101 ? -5.214 -6.114 1.691 1.00 77.31 101 THR A O 1
ATOM 763 N N . ALA A 1 102 ? -4.162 -5.010 3.336 1.00 76.44 102 ALA A N 1
ATOM 764 C CA . ALA A 1 102 ? -4.429 -3.667 2.842 1.00 76.44 102 ALA A CA 1
ATOM 765 C C . ALA A 1 102 ? -3.373 -2.685 3.369 1.00 76.44 102 ALA A C 1
ATOM 767 O O . ALA A 1 102 ? -2.564 -3.016 4.236 1.00 76.44 102 ALA A O 1
ATOM 768 N N . TYR A 1 103 ? -3.399 -1.455 2.865 1.00 78.50 103 TYR A N 1
ATOM 769 C CA . TYR A 1 103 ? -2.599 -0.355 3.392 1.00 78.50 103 TYR A CA 1
ATOM 770 C C . TYR A 1 103 ? -3.426 0.931 3.427 1.00 78.50 103 TYR A C 1
ATOM 772 O O . TYR A 1 103 ? -4.319 1.139 2.601 1.00 78.50 103 TYR A O 1
ATOM 780 N N . LEU A 1 104 ? -3.091 1.812 4.362 1.00 77.75 104 LEU A N 1
ATOM 781 C CA . LEU A 1 104 ? -3.722 3.102 4.583 1.00 77.75 104 LEU A CA 1
ATOM 782 C C . LEU A 1 104 ? -2.630 4.171 4.731 1.00 77.75 104 LEU A C 1
ATOM 784 O O . LEU A 1 104 ? -1.672 4.011 5.483 1.00 77.75 104 LEU A O 1
ATOM 788 N N . ALA A 1 105 ? -2.728 5.253 3.959 1.00 76.75 105 ALA A N 1
ATOM 789 C CA . ALA A 1 105 ? -1.706 6.296 3.962 1.00 76.75 105 ALA A CA 1
ATOM 790 C C . ALA A 1 105 ? -1.914 7.267 5.133 1.00 76.75 105 ALA A C 1
ATOM 792 O O . ALA A 1 105 ? -3.027 7.741 5.335 1.00 76.75 105 ALA A O 1
ATOM 793 N N . LYS A 1 106 ? -0.846 7.604 5.861 1.00 78.38 106 LYS A N 1
ATOM 794 C CA . LYS A 1 106 ? -0.841 8.670 6.870 1.00 78.38 106 LYS A CA 1
ATOM 795 C C . LYS A 1 106 ? -0.665 10.043 6.182 1.00 78.38 106 LYS A C 1
ATOM 797 O O . LYS A 1 106 ? 0.190 10.160 5.300 1.00 78.38 106 LYS A O 1
ATOM 802 N N . PRO A 1 107 ? -1.411 11.094 6.580 1.00 72.56 107 PRO A N 1
ATOM 803 C CA . PRO A 1 107 ? -2.530 11.070 7.525 1.00 72.56 107 PRO A CA 1
ATOM 804 C C . PRO A 1 107 ? -3.779 10.422 6.907 1.00 72.56 107 PRO A C 1
ATOM 806 O O . PRO A 1 107 ? -4.064 10.626 5.726 1.00 72.56 107 PRO A O 1
ATOM 809 N N . PHE A 1 108 ? -4.540 9.683 7.718 1.00 75.69 108 PHE A N 1
ATOM 810 C CA . PHE A 1 108 ? -5.774 9.013 7.301 1.00 75.69 108 PHE A CA 1
ATOM 811 C C . PHE A 1 108 ? -6.994 9.551 8.043 1.00 75.69 108 PHE A C 1
ATOM 813 O O . PHE A 1 108 ? -6.885 10.115 9.132 1.00 75.69 108 PHE A O 1
ATOM 820 N N . ARG A 1 109 ? -8.170 9.349 7.448 1.00 75.44 109 ARG A N 1
ATOM 821 C CA . ARG A 1 109 ? -9.449 9.686 8.070 1.00 75.44 109 ARG A CA 1
ATOM 822 C C . ARG A 1 109 ? -10.012 8.502 8.864 1.00 75.44 109 ARG A C 1
ATOM 824 O O . ARG A 1 109 ? -9.850 7.360 8.424 1.00 75.44 109 ARG A O 1
ATOM 831 N N . PRO A 1 110 ? -10.745 8.734 9.967 1.00 77.25 110 PRO A N 1
ATOM 832 C CA . PRO A 1 110 ? -11.397 7.665 10.730 1.00 77.25 110 PRO A CA 1
ATOM 833 C C . PRO A 1 110 ? -12.319 6.777 9.879 1.00 77.25 110 PRO A C 1
ATOM 835 O O . PRO A 1 110 ? -12.321 5.553 10.012 1.00 77.25 110 PRO A O 1
ATOM 838 N N . MET A 1 111 ? -13.061 7.382 8.945 1.00 74.94 111 MET A N 1
ATOM 839 C CA . MET A 1 111 ? -13.946 6.650 8.034 1.00 74.94 111 MET A CA 1
ATOM 840 C C . MET A 1 111 ? -13.182 5.770 7.033 1.00 74.94 111 MET A C 1
ATOM 842 O O . MET A 1 111 ? -13.644 4.677 6.690 1.00 74.94 111 MET A O 1
ATOM 846 N N . ASP A 1 112 ? -11.996 6.200 6.597 1.00 75.19 112 ASP A N 1
ATOM 847 C CA . ASP A 1 112 ? -11.141 5.409 5.706 1.00 75.19 112 ASP A CA 1
ATOM 848 C C . ASP A 1 112 ? -10.588 4.176 6.439 1.00 75.19 112 ASP A C 1
ATOM 850 O O . ASP A 1 112 ? -10.550 3.081 5.877 1.00 75.19 112 ASP A O 1
ATOM 854 N N . LEU A 1 113 ? -10.239 4.321 7.722 1.00 83.12 113 LEU A N 1
ATOM 855 C CA . LEU A 1 113 ? -9.809 3.210 8.571 1.00 83.12 113 LEU A CA 1
ATOM 856 C C . LEU A 1 113 ? -10.928 2.179 8.770 1.00 83.12 113 LEU A C 1
ATOM 858 O O . LEU A 1 113 ? -10.719 0.989 8.535 1.00 83.12 113 LEU A O 1
ATOM 862 N N . ILE A 1 114 ? -12.128 2.627 9.150 1.00 80.56 114 ILE A N 1
ATOM 863 C CA . ILE A 1 114 ? -13.268 1.730 9.392 1.00 80.56 114 ILE A CA 1
ATOM 864 C C . ILE A 1 114 ? -13.699 1.023 8.115 1.00 80.56 114 ILE A C 1
ATOM 866 O O . ILE A 1 114 ? -13.934 -0.184 8.133 1.00 80.56 114 ILE A O 1
ATOM 870 N N . SER A 1 115 ? -13.791 1.746 6.999 1.00 74.62 115 SER A N 1
ATOM 871 C CA . SER A 1 115 ? -14.157 1.134 5.719 1.00 74.62 115 SER A CA 1
ATOM 872 C C . SER A 1 115 ? -13.122 0.103 5.266 1.00 74.62 115 SER A C 1
ATOM 874 O O . SER A 1 115 ? -13.501 -0.966 4.783 1.00 74.62 115 SER A O 1
ATOM 876 N N . THR A 1 116 ? -11.832 0.375 5.481 1.00 77.88 116 THR A N 1
ATOM 877 C CA . THR A 1 116 ? -10.751 -0.574 5.188 1.00 77.88 116 THR A CA 1
ATOM 878 C C . THR A 1 116 ? -10.863 -1.817 6.064 1.00 77.88 116 THR A C 1
ATOM 880 O O . THR A 1 116 ? -10.894 -2.924 5.536 1.00 77.88 116 THR A O 1
ATOM 883 N N . LEU A 1 117 ? -10.996 -1.660 7.382 1.00 82.44 117 LEU A N 1
ATOM 884 C CA . LEU A 1 117 ? -11.073 -2.797 8.297 1.00 82.44 117 LEU A CA 1
ATOM 885 C C . LEU A 1 117 ? -12.346 -3.623 8.109 1.00 82.44 117 LEU A C 1
ATOM 887 O O . LEU A 1 117 ? -12.259 -4.843 8.070 1.00 82.44 117 LEU A O 1
ATOM 891 N N . ARG A 1 118 ? -13.513 -2.998 7.910 1.00 79.00 118 ARG A N 1
ATOM 892 C CA . ARG A 1 118 ? -14.757 -3.723 7.588 1.00 79.00 118 ARG A CA 1
ATOM 893 C C . ARG A 1 118 ? -14.625 -4.522 6.299 1.00 79.00 118 ARG A C 1
ATOM 895 O O . ARG A 1 118 ? -15.046 -5.669 6.252 1.00 79.00 118 ARG A O 1
ATOM 902 N N . SER A 1 119 ? -14.000 -3.933 5.279 1.00 73.25 119 SER A N 1
ATOM 903 C CA . SER A 1 119 ? -13.745 -4.615 4.007 1.00 73.25 119 SER A CA 1
ATOM 904 C C . SER A 1 119 ? -12.814 -5.815 4.155 1.00 73.25 119 SER A C 1
ATOM 906 O O . SER A 1 119 ? -12.872 -6.717 3.329 1.00 73.25 119 SER A O 1
ATOM 908 N N . VAL A 1 120 ? -11.920 -5.789 5.138 1.00 78.94 120 VAL A N 1
ATOM 909 C CA . VAL A 1 120 ? -10.911 -6.823 5.358 1.00 78.94 120 VAL A CA 1
ATOM 910 C C . VAL A 1 120 ? -11.407 -7.908 6.328 1.00 78.94 120 VAL A C 1
ATOM 912 O O . VAL A 1 120 ? -11.025 -9.066 6.192 1.00 78.94 120 VAL A O 1
ATOM 915 N N . LEU A 1 121 ? -12.285 -7.542 7.263 1.00 77.12 121 LEU A N 1
ATOM 916 C CA . LEU A 1 121 ? -12.939 -8.434 8.226 1.00 77.12 121 LEU A CA 1
ATOM 917 C C . LEU A 1 121 ? -14.273 -9.017 7.724 1.00 77.12 121 LEU A C 1
ATOM 919 O O . LEU A 1 121 ? -14.864 -9.836 8.417 1.00 77.12 121 LEU A O 1
ATOM 923 N N . ASP A 1 122 ? -14.757 -8.575 6.559 1.00 71.38 122 ASP A N 1
ATOM 924 C CA . ASP A 1 122 ? -16.075 -8.914 5.995 1.00 71.38 122 ASP A CA 1
ATOM 925 C C . ASP A 1 122 ? -17.248 -8.636 6.960 1.00 71.38 122 ASP A C 1
ATOM 927 O O . ASP A 1 122 ? -18.209 -9.392 7.073 1.00 71.38 122 ASP A O 1
ATOM 931 N N . VAL A 1 123 ? -17.164 -7.519 7.692 1.00 67.62 123 VAL A N 1
ATOM 932 C CA . VAL A 1 123 ? -18.217 -7.082 8.622 1.00 67.62 123 VAL A CA 1
ATOM 933 C C . VAL A 1 123 ? -19.156 -6.112 7.895 1.00 67.62 123 VAL A C 1
ATOM 935 O O . VAL A 1 123 ? -18.670 -5.120 7.334 1.00 67.62 123 VAL A O 1
ATOM 938 N N . PRO A 1 124 ? -20.488 -6.332 7.911 1.00 52.38 124 PRO A N 1
ATOM 939 C CA . PRO A 1 124 ? -21.439 -5.458 7.234 1.00 52.38 124 PRO A CA 1
ATOM 940 C C . PRO A 1 124 ? -21.336 -4.010 7.726 1.00 52.38 124 PRO A C 1
ATOM 942 O O . PRO A 1 124 ? -21.063 -3.722 8.895 1.00 52.38 124 PRO A O 1
ATOM 945 N N . ALA A 1 125 ? -21.534 -3.071 6.802 1.00 52.81 125 ALA A N 1
ATOM 946 C CA . ALA A 1 125 ? -21.450 -1.652 7.100 1.00 52.81 125 ALA A CA 1
ATOM 947 C C . ALA A 1 125 ? -22.632 -1.219 7.981 1.00 52.81 125 ALA A C 1
ATOM 949 O O . ALA A 1 125 ? -23.737 -1.023 7.491 1.00 52.81 125 ALA A O 1
ATOM 950 N N . LEU A 1 126 ? -22.388 -1.035 9.280 1.00 57.41 126 LEU A N 1
ATOM 951 C CA . LEU A 1 126 ? -23.298 -0.291 10.152 1.00 57.41 126 LEU A CA 1
ATOM 952 C C . LEU A 1 126 ? -23.237 1.204 9.810 1.00 57.41 126 LEU A C 1
ATOM 954 O O . LEU A 1 126 ? -22.158 1.716 9.471 1.00 57.41 126 LEU A O 1
ATOM 958 N N . SER A 1 127 ? -24.370 1.900 9.938 1.00 55.06 127 SER A N 1
ATOM 959 C CA . SER A 1 127 ? -24.435 3.359 9.823 1.00 55.06 127 SER A CA 1
ATOM 960 C C . SER A 1 127 ? -23.383 3.996 10.741 1.00 55.06 127 SER A C 1
ATOM 962 O O . SER A 1 127 ? -23.309 3.629 11.917 1.00 55.06 127 SER A O 1
ATOM 964 N N . PRO A 1 128 ? -22.533 4.911 10.235 1.00 59.44 128 PRO A N 1
ATOM 965 C CA . PRO A 1 128 ? -21.494 5.536 11.044 1.00 59.44 128 PRO A CA 1
ATOM 966 C C . PRO A 1 128 ? -22.110 6.201 12.277 1.00 59.44 128 PRO A C 1
ATOM 968 O O . PRO A 1 128 ? -23.122 6.897 12.169 1.00 59.44 128 PRO A O 1
ATOM 971 N N . ALA A 1 129 ? -21.517 5.986 13.451 1.00 73.25 129 ALA A N 1
ATOM 972 C CA . ALA A 1 129 ? -21.983 6.625 14.678 1.00 73.25 129 ALA A CA 1
ATOM 973 C C . ALA A 1 129 ? -21.828 8.155 14.576 1.00 73.25 129 ALA A C 1
ATOM 975 O O . ALA A 1 129 ? -20.835 8.646 14.035 1.00 73.25 129 ALA A O 1
ATOM 976 N N . LEU A 1 130 ? -22.782 8.909 15.131 1.00 79.12 130 LEU A N 1
ATOM 977 C CA . LEU A 1 130 ? -22.821 10.379 15.097 1.00 79.12 130 LEU A CA 1
ATOM 978 C C . LEU A 1 130 ? -21.475 11.028 15.464 1.00 79.12 130 LEU A C 1
ATOM 980 O O . LEU A 1 130 ? -20.990 11.911 14.760 1.00 79.12 130 LEU A O 1
ATOM 984 N N . GLY A 1 131 ? -20.856 10.564 16.552 1.00 77.56 131 GLY A N 1
ATOM 985 C CA . GLY A 1 131 ? -19.584 11.098 17.036 1.00 77.56 131 GLY A CA 1
ATOM 986 C C . GLY A 1 131 ? -18.437 10.945 16.038 1.00 77.56 131 GLY A C 1
ATOM 987 O O . GLY A 1 131 ? -17.614 11.843 15.891 1.00 77.56 131 GLY A O 1
ATOM 988 N N . LEU A 1 132 ? -18.416 9.845 15.288 1.00 80.06 132 LEU A N 1
ATOM 989 C CA . LEU A 1 132 ? -17.378 9.569 14.305 1.00 80.06 132 LEU A CA 1
ATOM 990 C C . LEU A 1 132 ? -17.476 10.495 13.086 1.00 80.06 132 LEU A C 1
ATOM 992 O O . LEU A 1 132 ? -16.451 10.949 12.586 1.00 80.06 132 LEU A O 1
ATOM 996 N N . LEU A 1 133 ? -18.696 10.818 12.642 1.00 80.38 133 LEU A N 1
ATOM 997 C CA . LEU A 1 133 ? -18.920 11.803 11.577 1.00 80.38 133 LEU A CA 1
ATOM 998 C C . LEU A 1 133 ? -18.389 13.186 11.980 1.00 80.38 133 LEU A C 1
ATOM 1000 O O . LEU A 1 133 ? -17.787 13.881 11.165 1.00 80.38 133 LEU A O 1
ATOM 1004 N N . LEU A 1 134 ? -18.559 13.564 13.250 1.00 80.12 134 LEU A N 1
ATOM 1005 C CA . LEU A 1 134 ? -18.055 14.830 13.781 1.00 80.12 134 LEU A CA 1
ATOM 1006 C C . LEU A 1 134 ? -16.520 14.861 13.868 1.00 80.12 134 LEU A C 1
ATOM 1008 O O . LEU A 1 134 ? -15.920 15.894 13.567 1.00 80.12 134 LEU A O 1
ATOM 1012 N N . VAL A 1 135 ? -15.876 13.748 14.243 1.00 79.06 135 VAL A N 1
ATOM 1013 C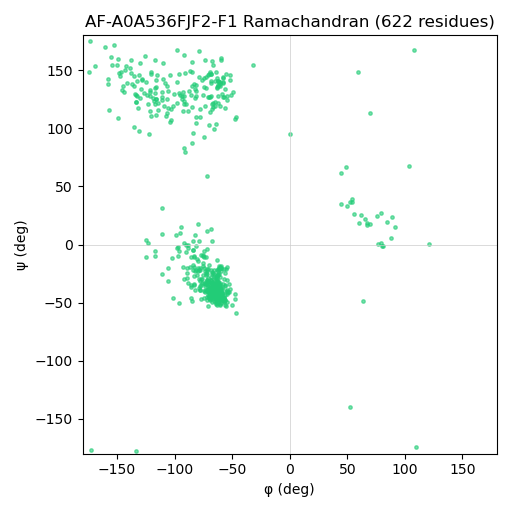 CA . VAL A 1 135 ? -14.402 13.635 14.235 1.00 79.06 135 VAL A CA 1
ATOM 1014 C C . VAL A 1 135 ? -13.863 13.672 12.804 1.00 79.06 135 VAL A C 1
ATOM 1016 O O . VAL A 1 135 ? -12.889 14.368 12.521 1.00 79.06 135 VAL A O 1
ATOM 1019 N N . ASP A 1 136 ? -14.523 12.976 11.881 1.00 77.75 136 ASP A N 1
ATOM 1020 C CA . ASP A 1 136 ? -14.141 12.912 10.470 1.00 77.75 136 ASP A CA 1
ATOM 1021 C C . ASP A 1 136 ? -14.232 14.277 9.759 1.00 77.75 136 ASP A C 1
ATOM 1023 O O . ASP A 1 136 ? -13.373 14.612 8.941 1.00 77.75 136 ASP A O 1
ATOM 1027 N N . ASP A 1 137 ? -15.219 15.105 10.117 1.00 80.81 137 ASP A N 1
ATOM 1028 C CA . ASP A 1 137 ? -15.356 16.492 9.646 1.00 80.81 137 ASP A CA 1
ATOM 1029 C C . ASP A 1 137 ? -14.476 17.497 10.432 1.00 80.81 137 ASP A C 1
ATOM 1031 O O . ASP A 1 137 ? -14.609 18.711 10.246 1.00 80.81 137 ASP A O 1
ATOM 1035 N N . GLN A 1 138 ? -13.583 17.017 11.310 1.00 78.19 138 GLN A N 1
ATOM 1036 C CA . GLN A 1 138 ? -12.716 17.827 12.183 1.00 78.19 138 GLN A CA 1
ATOM 1037 C C . GLN A 1 138 ? -13.485 18.812 13.082 1.00 78.19 138 GLN A C 1
ATOM 1039 O O . GLN A 1 138 ? -12.959 19.854 13.476 1.00 78.19 138 GLN A O 1
ATOM 1044 N N . ARG A 1 139 ? -14.747 18.501 13.399 1.00 84.19 139 ARG A N 1
ATOM 1045 C CA . ARG A 1 139 ? -15.601 19.299 14.295 1.00 84.19 139 ARG A CA 1
ATOM 1046 C C . ARG A 1 139 ? -15.462 18.887 15.746 1.00 84.19 139 ARG A C 1
ATOM 1048 O O . ARG A 1 139 ? -15.628 19.715 16.629 1.00 84.19 139 ARG A O 1
ATOM 1055 N N . LEU A 1 140 ? -15.133 17.622 15.974 1.00 84.31 140 LEU A N 1
ATOM 1056 C CA . LEU A 1 140 ? -14.958 17.049 17.295 1.00 84.31 140 LEU A CA 1
ATOM 1057 C C . LEU A 1 140 ? -13.544 16.491 17.427 1.00 84.31 140 LEU A C 1
ATOM 1059 O O . LEU A 1 140 ? -13.059 15.778 16.549 1.00 84.31 140 LEU A O 1
ATOM 1063 N N . LYS A 1 141 ? -12.879 16.811 18.535 1.00 80.50 141 LYS A N 1
ATOM 1064 C CA . LYS A 1 141 ? -11.607 16.177 18.878 1.00 80.50 141 LYS A CA 1
ATOM 1065 C C . LYS A 1 141 ? -11.850 14.745 19.376 1.00 80.50 141 LYS A C 1
ATOM 1067 O O . LYS A 1 141 ? -12.832 14.543 20.095 1.00 80.50 141 LYS A O 1
ATOM 1072 N N . PRO A 1 142 ? -10.977 13.771 19.061 1.00 77.50 142 PRO A N 1
ATOM 1073 C CA . PRO A 1 142 ? -11.137 12.393 19.526 1.00 77.50 142 PRO A CA 1
ATOM 1074 C C . PRO A 1 142 ? -11.313 12.286 21.048 1.00 77.50 142 PRO A C 1
ATOM 1076 O O . PRO A 1 142 ? -12.186 11.558 21.510 1.00 77.50 142 PRO A O 1
ATOM 1079 N N . GLU A 1 143 ? -10.566 13.071 21.828 1.00 80.94 143 GLU A N 1
ATOM 1080 C CA . GLU A 1 143 ? -10.603 13.042 23.301 1.00 80.94 143 GLU A CA 1
ATOM 1081 C C . GLU A 1 143 ? -11.978 13.441 23.848 1.00 80.94 143 GLU A C 1
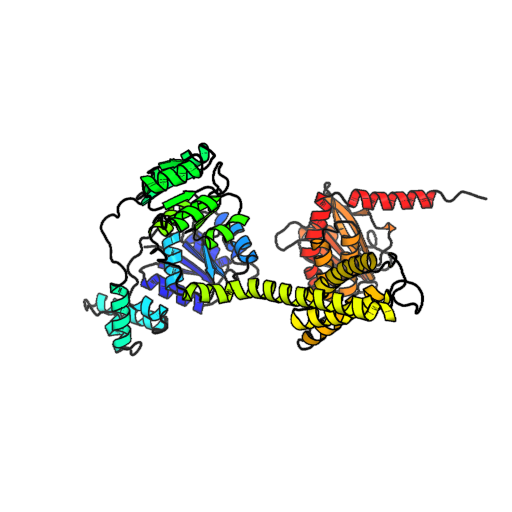ATOM 1083 O O . GLU A 1 143 ? -12.479 12.864 24.811 1.00 80.94 143 GLU A O 1
ATOM 1088 N N . ALA A 1 144 ? -12.609 14.426 23.206 1.00 82.88 144 ALA A N 1
ATOM 1089 C CA . ALA A 1 144 ? -13.938 14.885 23.584 1.00 82.88 144 ALA A CA 1
ATOM 1090 C C . ALA A 1 144 ? -15.013 13.846 23.229 1.00 82.88 144 ALA A C 1
ATOM 1092 O O . ALA A 1 144 ? -15.976 13.686 23.974 1.00 82.88 144 ALA A O 1
ATOM 1093 N N . LEU A 1 145 ? -14.834 13.100 22.130 1.00 85.38 145 LEU A N 1
ATOM 1094 C CA . LEU A 1 145 ? -15.711 11.976 21.803 1.00 85.38 145 LEU A CA 1
ATOM 1095 C C . LEU A 1 145 ? -15.592 10.850 22.836 1.00 85.38 145 LEU A C 1
ATOM 1097 O O . LEU A 1 145 ? -16.607 10.308 23.265 1.00 85.38 145 LEU A O 1
ATOM 1101 N N . GLU A 1 146 ? -14.369 10.505 23.239 1.00 82.06 146 GLU A N 1
ATOM 1102 C CA . GLU A 1 146 ? -14.127 9.478 24.253 1.00 82.06 146 GLU A CA 1
ATOM 1103 C C . GLU A 1 146 ? -14.785 9.844 25.590 1.00 82.06 146 GLU A C 1
ATOM 1105 O O . GLU A 1 146 ? -15.584 9.062 26.107 1.00 82.06 146 GLU A O 1
ATOM 1110 N N . SER A 1 147 ? -14.557 11.066 26.081 1.00 85.19 147 SER A N 1
ATOM 1111 C CA . SER A 1 147 ? -15.181 11.555 27.316 1.00 85.19 147 SER A CA 1
ATOM 1112 C C . SER A 1 147 ? -16.714 11.557 27.248 1.00 85.19 147 SER A C 1
ATOM 1114 O O . SER A 1 147 ? -17.381 11.186 28.215 1.00 85.19 147 SER A O 1
ATOM 1116 N N . ALA A 1 148 ? -17.296 11.930 26.104 1.00 85.88 148 ALA A N 1
ATOM 1117 C CA . ALA A 1 148 ? -18.744 11.905 25.919 1.00 85.88 148 ALA A CA 1
ATOM 1118 C C . ALA A 1 148 ? -19.319 10.476 25.892 1.00 85.88 148 ALA A C 1
ATOM 1120 O O . ALA A 1 148 ? -20.388 10.251 26.452 1.00 85.88 148 ALA A O 1
ATOM 1121 N N . LEU A 1 149 ? -18.616 9.508 25.289 1.00 84.12 149 LEU A N 1
ATOM 1122 C CA . LEU A 1 149 ? -19.020 8.092 25.266 1.00 84.12 149 LEU A CA 1
ATOM 1123 C C . LEU A 1 149 ? -18.890 7.411 26.637 1.00 84.12 149 LEU A C 1
ATOM 1125 O O . LEU A 1 149 ? -19.635 6.477 26.935 1.00 84.12 149 LEU A O 1
ATOM 1129 N N . GLU A 1 150 ? -17.927 7.824 27.461 1.00 85.62 150 GLU A N 1
ATOM 1130 C CA . GLU A 1 150 ? -17.801 7.363 28.850 1.00 85.62 150 GLU A CA 1
ATOM 1131 C C . GLU A 1 150 ? -18.933 7.902 29.723 1.00 85.62 150 GLU A C 1
ATOM 1133 O O . GLU A 1 150 ? -19.542 7.148 30.480 1.00 85.62 150 GLU A O 1
ATOM 1138 N N . GLU A 1 151 ? -19.254 9.188 29.586 1.00 85.81 151 GLU A N 1
ATOM 1139 C CA . GLU A 1 151 ? -20.376 9.791 30.302 1.00 85.81 151 GLU A CA 1
ATOM 1140 C C . GLU A 1 151 ? -21.714 9.198 29.850 1.00 85.81 151 GLU A C 1
ATOM 1142 O O . GLU A 1 151 ? -22.564 8.909 30.686 1.00 85.81 151 GLU A O 1
ATOM 1147 N N . GLN A 1 152 ? -21.890 8.954 28.547 1.00 86.25 152 GLN A N 1
ATOM 1148 C CA . GLN A 1 152 ? -23.086 8.292 28.027 1.00 86.25 152 GLN A CA 1
ATOM 1149 C C . GLN A 1 152 ? -23.269 6.905 28.654 1.00 86.25 152 GLN A C 1
ATOM 1151 O O . GLN A 1 152 ? -24.350 6.614 29.155 1.00 86.25 152 GLN A O 1
ATOM 1156 N N . ARG A 1 153 ? -22.203 6.094 28.713 1.00 82.81 153 ARG A N 1
ATOM 1157 C CA . ARG A 1 153 ? -22.235 4.779 29.373 1.00 82.81 153 ARG A CA 1
ATOM 1158 C C . ARG A 1 153 ? -22.546 4.875 30.865 1.00 82.81 153 ARG A C 1
ATOM 1160 O O . ARG A 1 153 ? -23.367 4.117 31.359 1.00 82.81 153 ARG A O 1
ATOM 1167 N N . ARG A 1 154 ? -21.959 5.843 31.579 1.00 86.75 154 ARG A N 1
ATOM 1168 C CA . ARG A 1 154 ? -22.268 6.080 33.000 1.00 86.75 154 ARG A CA 1
ATOM 1169 C C . ARG A 1 154 ? -23.744 6.428 33.217 1.00 86.75 154 ARG A C 1
ATOM 1171 O O . ARG A 1 154 ? -24.323 6.018 34.217 1.00 86.75 154 ARG A O 1
ATOM 1178 N N . LEU A 1 155 ? -24.338 7.216 32.322 1.00 86.06 155 LEU A N 1
ATOM 1179 C CA . LEU A 1 155 ? -25.758 7.563 32.386 1.00 86.06 155 LEU A CA 1
ATOM 1180 C C . LEU A 1 155 ? -26.644 6.356 32.060 1.00 86.06 155 LEU A C 1
ATOM 1182 O O . LEU A 1 155 ? -27.635 6.140 32.751 1.00 86.06 155 LEU A O 1
ATOM 1186 N N . GLU A 1 156 ? -26.257 5.538 31.081 1.00 83.19 156 GLU A N 1
ATOM 1187 C CA . GLU A 1 156 ? -26.932 4.274 30.759 1.00 83.19 156 GLU A CA 1
ATOM 1188 C C . GLU A 1 156 ? -26.903 3.292 31.942 1.00 83.19 156 GLU A C 1
ATOM 1190 O O . GLU A 1 156 ? -27.934 2.703 32.256 1.00 83.19 156 GLU A O 1
ATOM 1195 N N . ASP A 1 157 ? -25.784 3.190 32.669 1.00 87.00 157 ASP A N 1
ATOM 1196 C CA . ASP A 1 157 ? -25.672 2.382 33.898 1.00 87.00 157 ASP A CA 1
ATOM 1197 C C . ASP A 1 157 ? -26.613 2.867 35.022 1.00 87.00 157 ASP A C 1
ATOM 1199 O O . ASP A 1 157 ? -26.957 2.111 35.933 1.00 87.00 157 ASP A O 1
ATOM 1203 N N . LEU A 1 158 ? -27.029 4.135 34.967 1.00 89.75 158 LEU A N 1
ATOM 1204 C CA . LEU A 1 158 ? -27.997 4.754 35.876 1.00 89.75 158 LEU A CA 1
ATOM 1205 C C . LEU A 1 158 ? -29.432 4.738 35.321 1.00 89.75 158 LEU A C 1
ATOM 1207 O O . LEU A 1 158 ? -30.308 5.380 35.900 1.00 89.75 158 LEU A O 1
ATOM 1211 N N . ASP A 1 159 ? -29.673 4.020 34.219 1.00 87.62 159 ASP A N 1
ATOM 1212 C CA . ASP A 1 159 ? -30.959 3.932 33.513 1.00 87.62 159 ASP A CA 1
ATOM 1213 C C . ASP A 1 159 ? -31.446 5.294 32.957 1.00 87.62 159 ASP A C 1
ATOM 1215 O O . ASP A 1 159 ? -32.637 5.545 32.765 1.00 87.62 159 ASP A O 1
ATOM 1219 N N . ILE A 1 160 ? -30.505 6.210 32.690 1.00 85.31 160 ILE A N 1
ATOM 1220 C CA . ILE A 1 160 ? -30.746 7.535 32.109 1.00 85.31 160 ILE A CA 1
ATOM 1221 C C . ILE A 1 160 ? -30.326 7.512 30.638 1.00 85.31 160 ILE A C 1
ATOM 1223 O O . ILE A 1 160 ? -29.145 7.572 30.301 1.00 85.31 160 ILE A O 1
ATOM 1227 N N . THR A 1 161 ? -31.300 7.491 29.729 1.00 81.19 161 THR A N 1
ATOM 1228 C CA . THR A 1 161 ? -31.017 7.575 28.291 1.00 81.19 161 THR A CA 1
ATOM 1229 C C . THR A 1 161 ? -30.797 9.027 27.872 1.00 81.19 161 THR A C 1
ATOM 1231 O O . THR A 1 161 ? -31.747 9.807 27.806 1.00 81.19 161 THR A O 1
ATOM 1234 N N . GLN A 1 162 ? -29.556 9.386 27.536 1.00 82.31 162 GLN A N 1
ATOM 1235 C CA . GLN A 1 162 ? -29.238 10.685 26.940 1.00 82.31 162 GLN A CA 1
ATOM 1236 C C . GLN A 1 162 ? -28.552 10.504 25.573 1.00 82.31 162 GLN A C 1
ATOM 1238 O O . GLN A 1 162 ? -27.561 9.772 25.474 1.00 82.31 162 GLN A O 1
ATOM 1243 N N . PRO A 1 163 ? -29.046 11.148 24.496 1.00 84.31 163 PRO A N 1
ATOM 1244 C CA . PRO A 1 163 ? -28.400 11.083 23.191 1.00 84.31 163 PRO A CA 1
ATOM 1245 C C . PRO A 1 163 ? -26.991 11.682 23.224 1.00 84.31 163 PRO A C 1
ATOM 1247 O O . PRO A 1 163 ? -26.784 12.785 23.733 1.00 84.31 163 PRO A O 1
ATOM 1250 N N . LEU A 1 164 ? -26.031 11.009 22.584 1.00 84.75 164 LEU A N 1
ATOM 1251 C CA . LEU A 1 164 ? -24.636 11.460 22.507 1.00 84.75 164 LEU A CA 1
ATOM 1252 C C . LEU A 1 164 ? -24.496 12.910 22.009 1.00 84.75 164 LEU A C 1
ATOM 1254 O O . LEU A 1 164 ? -23.670 13.663 22.515 1.00 84.75 164 LEU A O 1
ATOM 1258 N N . GLY A 1 165 ? -25.321 13.322 21.040 1.00 84.88 165 GLY A N 1
ATOM 1259 C CA . GLY A 1 165 ? -25.314 14.693 20.518 1.00 84.88 165 GLY A CA 1
ATOM 1260 C C . GLY A 1 165 ? -25.619 15.752 21.582 1.00 84.88 165 GLY A C 1
ATOM 1261 O O . GLY A 1 165 ? -25.014 16.818 21.570 1.00 84.88 165 GLY A O 1
ATOM 1262 N N . GLU A 1 166 ? -26.498 15.447 22.536 1.00 85.88 166 GLU A N 1
ATOM 1263 C CA . GLU A 1 166 ? -26.858 16.356 23.627 1.00 85.88 166 GLU A CA 1
ATOM 1264 C C . GLU A 1 166 ? -25.728 16.465 24.659 1.00 85.88 166 GLU A C 1
ATOM 1266 O O . GLU A 1 166 ? -25.391 17.562 25.104 1.00 85.88 166 GLU A O 1
ATOM 1271 N N . ILE A 1 167 ? -25.080 15.338 24.977 1.00 86.88 167 ILE A N 1
ATOM 1272 C CA . ILE A 1 167 ? -23.902 15.297 25.856 1.00 86.88 167 ILE A CA 1
ATOM 1273 C C . ILE A 1 167 ? -22.774 16.149 25.260 1.00 86.88 167 ILE A C 1
ATOM 1275 O O . ILE A 1 167 ? -22.193 16.982 25.958 1.00 86.88 167 ILE A O 1
ATOM 1279 N N . LEU A 1 168 ? -22.510 15.989 23.960 1.00 88.31 168 LEU A N 1
ATOM 1280 C CA . LEU A 1 168 ? -21.469 16.722 23.240 1.00 88.31 168 LEU A CA 1
ATOM 1281 C C . LEU A 1 168 ? -21.731 18.239 23.194 1.00 88.31 168 LEU A C 1
ATOM 1283 O O . LEU A 1 168 ? -20.799 19.027 23.367 1.00 88.31 168 LEU A O 1
ATOM 1287 N N . VAL A 1 169 ? -22.988 18.659 23.008 1.00 90.25 169 VAL A N 1
ATOM 1288 C CA . VAL A 1 169 ? -23.378 20.081 23.056 1.00 90.25 169 VAL A CA 1
ATOM 1289 C C . VAL A 1 169 ? -23.250 20.639 24.473 1.00 90.25 169 VAL A C 1
ATOM 1291 O O . VAL A 1 169 ? -22.671 21.708 24.661 1.00 90.25 169 VAL A O 1
ATOM 1294 N N . ARG A 1 170 ? -23.720 19.904 25.490 1.00 90.94 170 ARG A N 1
ATOM 1295 C CA . ARG A 1 170 ? -23.642 20.316 26.903 1.00 90.94 170 ARG A CA 1
ATOM 1296 C C . ARG A 1 170 ? -22.202 20.504 27.378 1.00 90.94 170 ARG A C 1
ATOM 1298 O O . ARG A 1 170 ? -21.929 21.414 28.154 1.00 90.94 170 ARG A O 1
ATOM 1305 N N . GLN A 1 171 ? -21.285 19.660 26.909 1.00 90.19 171 GLN A N 1
ATOM 1306 C CA . GLN A 1 171 ? -19.851 19.775 27.194 1.00 90.19 171 GLN A CA 1
ATOM 1307 C C . GLN A 1 171 ? -19.168 20.913 26.410 1.00 90.19 171 GLN A C 1
ATOM 1309 O O . GLN A 1 171 ? -17.987 21.178 26.627 1.00 90.19 171 GLN A O 1
ATOM 1314 N N . GLY A 1 172 ? -19.880 21.585 25.497 1.00 86.62 172 GLY A N 1
ATOM 1315 C CA . GLY A 1 172 ? -19.325 22.627 24.633 1.00 86.62 172 GLY A CA 1
ATOM 1316 C C . GLY A 1 172 ? -18.351 22.094 23.579 1.00 86.62 172 GLY A C 1
ATOM 1317 O O . GLY A 1 172 ? -17.565 22.865 23.032 1.00 86.62 172 GLY A O 1
ATOM 1318 N N . ALA A 1 173 ? -18.375 20.785 23.304 1.00 84.94 173 ALA A N 1
ATOM 1319 C CA . ALA A 1 173 ? -17.458 20.145 22.366 1.00 84.94 173 ALA A CA 1
ATOM 1320 C C . ALA A 1 173 ? -17.840 20.408 20.899 1.00 84.94 173 ALA A C 1
ATOM 1322 O O . ALA A 1 173 ? -16.963 20.440 20.039 1.00 84.94 173 ALA A O 1
ATOM 1323 N N . VAL A 1 174 ? -19.135 20.602 20.623 1.00 88.56 174 VAL A N 1
ATOM 1324 C CA . VAL A 1 174 ? -19.714 20.918 19.302 1.00 88.56 174 VAL A CA 1
ATOM 1325 C C . VAL A 1 174 ? -20.967 21.780 19.461 1.00 88.56 174 VAL A C 1
ATOM 1327 O O . VAL A 1 174 ? -21.598 21.793 20.517 1.00 88.56 174 VAL A O 1
ATOM 1330 N N . SER A 1 175 ? -21.360 22.479 18.398 1.00 89.31 175 SER A N 1
ATOM 1331 C CA . SER A 1 175 ? -22.624 23.225 18.344 1.00 89.31 175 SER A CA 1
ATOM 1332 C C . SER A 1 175 ? -23.816 22.349 17.933 1.00 89.31 175 SER A C 1
ATOM 1334 O O . SER A 1 175 ? -23.665 21.354 17.221 1.00 89.31 175 SER A O 1
ATOM 1336 N N . GLU A 1 176 ? -25.034 22.765 18.295 1.00 87.12 176 GLU A N 1
ATOM 1337 C CA . GLU A 1 176 ? -26.277 22.098 17.862 1.00 87.12 176 GLU A CA 1
ATOM 1338 C C . GLU A 1 176 ? -26.391 21.997 16.331 1.00 87.12 176 GLU A C 1
ATOM 1340 O O . GLU A 1 176 ? -26.854 20.989 15.799 1.00 87.12 176 GLU A O 1
ATOM 1345 N N . ILE A 1 177 ? -25.916 23.017 15.606 1.00 84.88 177 ILE A N 1
ATOM 1346 C CA . ILE A 1 177 ? -25.925 23.044 14.135 1.00 84.88 177 ILE A CA 1
ATOM 1347 C C . ILE A 1 177 ? -25.016 21.947 13.563 1.00 84.88 177 ILE A C 1
ATOM 1349 O O . ILE A 1 177 ? -25.347 21.328 12.551 1.00 84.88 177 ILE A O 1
ATOM 1353 N N . GLU A 1 178 ? -23.863 21.701 14.187 1.00 84.00 178 GLU A N 1
ATOM 1354 C CA . GLU A 1 178 ? -22.929 20.653 13.762 1.00 84.00 178 GLU A CA 1
ATOM 1355 C C . GLU A 1 178 ? -23.501 19.259 14.023 1.00 84.00 178 GLU A C 1
ATOM 1357 O O . GLU A 1 178 ? -23.419 18.399 13.145 1.00 84.00 178 GLU A O 1
ATOM 1362 N N . VAL A 1 179 ? -24.166 19.066 15.166 1.00 84.38 179 VAL A N 1
ATOM 1363 C CA . VAL A 1 179 ? -24.888 17.824 15.478 1.00 84.38 179 VAL A CA 1
ATOM 1364 C C . VAL A 1 179 ? -26.016 17.572 14.478 1.00 84.38 179 VAL A C 1
ATOM 1366 O O . VAL A 1 179 ? -26.105 16.473 13.931 1.00 84.38 179 VAL A O 1
ATOM 1369 N N . ALA A 1 180 ? -26.838 18.581 14.176 1.00 82.38 180 ALA A N 1
ATOM 1370 C CA . ALA A 1 180 ? -27.934 18.458 13.215 1.00 82.38 180 ALA A CA 1
ATOM 1371 C C . ALA A 1 180 ? -27.431 18.054 11.818 1.00 82.38 180 ALA A C 1
ATOM 1373 O O . ALA A 1 180 ? -27.946 17.113 11.217 1.00 82.38 180 ALA A O 1
ATOM 1374 N N . ARG A 1 181 ? -26.356 18.692 11.334 1.00 80.62 181 ARG A N 1
ATOM 1375 C CA . ARG A 1 181 ? -25.730 18.338 10.047 1.00 80.62 181 ARG A CA 1
ATOM 1376 C C . ARG A 1 181 ? -25.177 16.916 10.031 1.00 80.62 181 ARG A C 1
ATOM 1378 O O . ARG A 1 181 ? -25.295 16.234 9.014 1.00 80.62 181 ARG A O 1
ATOM 1385 N N . ALA A 1 182 ? -24.562 16.472 11.124 1.00 80.69 182 ALA A N 1
ATOM 1386 C CA . ALA A 1 182 ? -24.035 15.116 11.225 1.00 80.69 182 ALA A CA 1
ATOM 1387 C C . ALA A 1 182 ? -25.165 14.068 11.251 1.00 80.69 182 ALA A C 1
ATOM 1389 O O . ALA A 1 182 ? -25.048 13.041 10.585 1.00 80.69 182 ALA A O 1
ATOM 1390 N N . LEU A 1 183 ? -26.288 14.354 11.921 1.00 80.44 183 LEU A N 1
ATOM 1391 C CA . LEU A 1 183 ? -27.491 13.510 11.910 1.00 80.44 183 LEU A CA 1
ATOM 1392 C C . LEU A 1 183 ? -28.138 13.421 10.521 1.00 80.44 183 LEU A C 1
ATOM 1394 O O . LEU A 1 183 ? -28.497 12.326 10.090 1.00 80.44 183 LEU A O 1
ATOM 1398 N N . ASP A 1 184 ? -28.246 14.534 9.790 1.00 79.88 184 ASP A N 1
ATOM 1399 C CA . ASP A 1 184 ? -28.751 14.526 8.409 1.00 79.88 184 ASP A CA 1
ATOM 1400 C C . ASP A 1 184 ? -27.888 13.633 7.508 1.00 79.88 184 ASP A C 1
ATOM 1402 O O . ASP A 1 184 ? -28.395 12.886 6.672 1.00 79.88 184 ASP A O 1
ATOM 1406 N N . ARG A 1 185 ? -26.570 13.650 7.726 1.00 72.06 185 ARG A N 1
ATOM 1407 C CA . ARG A 1 185 ? -25.610 12.806 7.007 1.00 72.06 185 ARG A CA 1
ATOM 1408 C C . ARG A 1 185 ? -25.712 11.331 7.396 1.00 72.06 185 ARG A C 1
ATOM 1410 O O . ARG A 1 185 ? -25.601 10.462 6.531 1.00 72.06 185 ARG A O 1
ATOM 1417 N N . GLN A 1 186 ? -25.943 11.056 8.678 1.00 72.19 186 GLN A N 1
ATOM 1418 C CA . GLN A 1 186 ? -26.180 9.709 9.190 1.00 72.19 186 GLN A CA 1
ATOM 1419 C C . GLN A 1 186 ? -27.446 9.110 8.565 1.00 72.19 186 GLN A C 1
ATOM 1421 O O . GLN A 1 186 ? -27.399 7.990 8.071 1.00 72.19 186 GLN A O 1
ATOM 1426 N N . ARG A 1 187 ? -28.533 9.889 8.486 1.00 68.38 187 ARG A N 1
ATOM 1427 C CA . ARG A 1 187 ? -29.801 9.506 7.833 1.00 68.38 187 ARG A CA 1
ATOM 1428 C C . ARG A 1 187 ? -29.688 9.376 6.313 1.00 68.38 187 ARG A C 1
ATOM 1430 O O . ARG A 1 187 ? -30.394 8.578 5.711 1.00 68.38 187 ARG A O 1
ATOM 1437 N N . ALA A 1 188 ? -28.808 10.156 5.685 1.00 63.12 188 ALA A N 1
ATOM 1438 C CA . ALA A 1 188 ? -28.513 10.053 4.256 1.00 63.12 188 ALA A CA 1
ATOM 1439 C C . ALA A 1 188 ? -27.626 8.840 3.903 1.00 63.12 188 ALA A C 1
ATOM 1441 O O . ALA A 1 188 ? -27.430 8.555 2.720 1.00 63.12 188 ALA A O 1
ATOM 1442 N N . THR A 1 189 ? -27.083 8.133 4.902 1.00 51.09 189 THR A N 1
ATOM 1443 C CA . THR A 1 189 ? -26.346 6.877 4.714 1.00 51.09 189 THR A CA 1
ATOM 1444 C C . THR A 1 189 ? -27.349 5.722 4.800 1.00 51.09 189 THR A C 1
ATOM 1446 O O . THR A 1 189 ? -28.040 5.619 5.810 1.00 51.09 189 THR A O 1
ATOM 1449 N N . PRO A 1 190 ? -27.499 4.885 3.757 1.00 45.16 190 PRO A N 1
ATOM 1450 C CA . PRO A 1 190 ? -28.631 3.970 3.656 1.00 45.16 190 PRO A CA 1
ATOM 1451 C C . PRO A 1 190 ? -28.580 2.893 4.747 1.00 45.16 190 PRO A C 1
ATOM 1453 O O . PRO A 1 190 ? -27.643 2.100 4.815 1.00 45.16 190 PRO A O 1
ATOM 1456 N N . GLU A 1 191 ? -29.610 2.892 5.588 1.00 39.81 191 GLU A N 1
ATOM 1457 C CA . GLU A 1 191 ? -29.917 1.883 6.599 1.00 39.81 191 GLU A CA 1
ATOM 1458 C C . GLU A 1 191 ? -30.480 0.619 5.913 1.00 39.81 191 GLU A C 1
ATOM 1460 O O . GLU A 1 191 ? -31.281 0.723 4.985 1.00 39.81 191 GLU A O 1
ATOM 1465 N N . LEU A 1 192 ? -29.995 -0.553 6.342 1.00 49.94 192 LEU A N 1
ATOM 1466 C CA . LEU A 1 192 ? -30.460 -1.928 6.075 1.00 49.94 192 LEU A CA 1
ATOM 1467 C C . LEU A 1 192 ? -31.697 -2.072 5.157 1.00 49.94 192 LEU A C 1
ATOM 1469 O O . LEU A 1 192 ? -32.836 -2.069 5.623 1.00 49.94 192 LEU A O 1
ATOM 1473 N N . ALA A 1 193 ? -31.466 -2.290 3.860 1.00 36.00 193 ALA A N 1
ATOM 1474 C CA . ALA A 1 193 ? -32.474 -2.852 2.963 1.00 36.00 193 ALA A CA 1
ATOM 1475 C C . ALA A 1 193 ? -32.452 -4.390 3.049 1.00 36.00 193 ALA A C 1
ATOM 1477 O O . ALA A 1 193 ? -31.397 -4.980 3.282 1.00 36.00 193 ALA A O 1
ATOM 1478 N N . GLU A 1 194 ? -33.622 -5.005 2.857 1.00 37.53 194 GLU A N 1
ATOM 1479 C CA . GLU A 1 194 ? -33.876 -6.438 2.618 1.00 37.53 194 GLU A CA 1
ATOM 1480 C C . GLU A 1 194 ? -32.750 -7.155 1.842 1.00 37.53 194 GLU A C 1
ATOM 1482 O O . GLU A 1 194 ? -32.045 -6.482 1.081 1.00 37.53 194 GLU A O 1
ATOM 1487 N N . PRO A 1 195 ? -32.568 -8.495 1.988 1.00 40.88 195 PRO A N 1
ATOM 1488 C CA . PRO A 1 195 ? -31.501 -9.230 1.307 1.00 40.88 195 PRO A CA 1
ATOM 1489 C C . PRO A 1 195 ? -31.458 -8.817 -0.159 1.00 40.88 195 PRO A C 1
ATOM 1491 O O . PRO A 1 195 ? -32.397 -9.049 -0.922 1.00 40.88 195 PRO A O 1
ATOM 1494 N N . SER A 1 196 ? -30.392 -8.094 -0.504 1.00 49.62 196 SER A N 1
ATOM 1495 C CA . SER A 1 196 ? -30.285 -7.474 -1.813 1.00 49.62 196 SER A CA 1
ATOM 1496 C C . SER A 1 196 ? -30.300 -8.584 -2.860 1.00 49.62 196 SER A C 1
ATOM 1498 O O . SER A 1 196 ? -29.695 -9.636 -2.625 1.00 49.62 196 SER A O 1
ATOM 1500 N N . PRO A 1 197 ? -30.995 -8.392 -3.995 1.00 65.81 197 PRO A N 1
ATOM 1501 C CA . PRO A 1 197 ? -30.989 -9.382 -5.060 1.00 65.81 197 PRO A CA 1
ATOM 1502 C C . PRO A 1 197 ? -29.536 -9.731 -5.424 1.00 65.81 197 PRO A C 1
ATOM 1504 O O . PRO A 1 197 ? -28.680 -8.838 -5.400 1.00 65.81 197 PRO A O 1
ATOM 1507 N N . PRO A 1 198 ? -29.241 -11.013 -5.713 1.00 83.56 198 PRO A N 1
ATOM 1508 C CA . PRO A 1 198 ? -27.876 -11.465 -5.934 1.00 83.56 198 PRO A CA 1
ATOM 1509 C C . PRO A 1 198 ? -27.235 -10.676 -7.076 1.00 83.56 198 PRO A C 1
ATOM 1511 O O . PRO A 1 198 ? -27.868 -10.404 -8.097 1.00 83.56 198 PRO A O 1
ATOM 1514 N N . ILE A 1 199 ? -25.970 -10.305 -6.898 1.00 90.56 199 ILE A N 1
ATOM 1515 C CA . ILE A 1 199 ? -25.193 -9.559 -7.884 1.00 90.56 199 ILE A CA 1
ATOM 1516 C C . ILE A 1 199 ? -25.016 -10.450 -9.111 1.00 90.56 199 ILE A C 1
ATOM 1518 O O . ILE A 1 199 ? -24.401 -11.515 -9.034 1.00 90.56 199 ILE A O 1
ATOM 1522 N N . ARG A 1 200 ? -25.523 -10.003 -10.258 1.00 94.12 200 ARG A N 1
ATOM 1523 C CA . ARG A 1 200 ? -25.499 -10.771 -11.505 1.00 94.12 200 ARG A CA 1
ATOM 1524 C C . ARG A 1 200 ? -24.164 -10.562 -12.209 1.00 94.12 200 ARG A C 1
ATOM 1526 O O . ARG A 1 200 ? -23.836 -9.442 -12.603 1.00 94.12 200 ARG A O 1
ATOM 1533 N N . VAL A 1 201 ? -23.399 -11.633 -12.393 1.00 96.50 201 VAL A N 1
ATOM 1534 C CA . VAL A 1 201 ? -22.020 -11.601 -12.898 1.00 96.50 201 VAL A CA 1
ATOM 1535 C C . VAL A 1 201 ? -21.902 -12.312 -14.246 1.00 96.50 201 VAL A C 1
ATOM 1537 O O . VAL A 1 201 ? -22.428 -13.409 -14.428 1.00 96.50 201 VAL A O 1
ATOM 1540 N N . VAL A 1 202 ? -21.179 -11.709 -15.191 1.00 97.81 202 VAL A N 1
ATOM 1541 C CA . VAL A 1 202 ? -20.663 -12.401 -16.387 1.00 97.81 202 VAL A CA 1
ATOM 1542 C C . VAL A 1 202 ? -19.161 -12.613 -16.241 1.00 97.81 202 VAL A C 1
ATOM 1544 O O . VAL A 1 202 ? -18.450 -11.696 -15.836 1.00 97.81 202 VAL A O 1
ATOM 1547 N N . ILE A 1 203 ? -18.683 -13.807 -16.586 1.00 97.56 203 ILE A N 1
ATOM 1548 C CA . ILE A 1 203 ? -17.262 -14.175 -16.558 1.00 97.56 203 ILE A CA 1
ATOM 1549 C C . ILE A 1 203 ? -16.774 -14.352 -17.995 1.00 97.56 203 ILE A C 1
ATOM 1551 O O . ILE A 1 203 ? -17.409 -15.068 -18.767 1.00 97.56 203 ILE A O 1
ATOM 1555 N N . ALA A 1 204 ? -15.647 -13.743 -18.352 1.00 96.81 204 ALA A N 1
ATOM 1556 C CA . ALA A 1 204 ? -15.002 -13.952 -19.640 1.00 96.81 204 ALA A CA 1
ATOM 1557 C C . ALA A 1 204 ? -13.501 -14.184 -19.476 1.00 96.81 204 ALA A C 1
ATOM 1559 O O . ALA A 1 204 ? -12.804 -13.348 -18.903 1.00 96.81 204 ALA A O 1
ATOM 1560 N N . ASP A 1 205 ? -13.029 -15.319 -19.977 1.00 94.75 205 ASP A N 1
ATOM 1561 C CA . ASP A 1 205 ? -11.623 -15.725 -19.968 1.00 94.75 205 ASP A CA 1
ATOM 1562 C C . ASP A 1 205 ? -11.432 -16.763 -21.078 1.00 94.75 205 ASP A C 1
ATOM 1564 O O . ASP A 1 205 ? -12.326 -17.583 -21.299 1.00 94.75 205 ASP A O 1
ATOM 1568 N N . ASP A 1 206 ? -10.315 -16.765 -21.792 1.00 90.19 206 ASP A N 1
ATOM 1569 C CA . ASP A 1 206 ? -10.074 -17.729 -22.869 1.00 90.19 206 ASP A CA 1
ATOM 1570 C C . ASP A 1 206 ? -9.742 -19.139 -22.344 1.00 90.19 206 ASP A C 1
ATOM 1572 O O . ASP A 1 206 ? -10.029 -20.144 -23.008 1.00 90.19 206 ASP A O 1
ATOM 1576 N N . HIS A 1 207 ? -9.305 -19.254 -21.089 1.00 86.19 207 HIS A N 1
ATOM 1577 C CA . HIS A 1 207 ? -8.978 -20.519 -20.441 1.00 86.19 207 HIS A CA 1
ATOM 1578 C C . HIS A 1 207 ? -10.174 -21.118 -19.681 1.00 86.19 207 HIS A C 1
ATOM 1580 O O . HIS A 1 207 ? -10.687 -20.563 -18.709 1.00 86.19 207 HIS A O 1
ATOM 1586 N N . LEU A 1 208 ? -10.581 -22.337 -20.064 1.00 78.62 208 LEU A N 1
ATOM 1587 C CA . LEU A 1 208 ? -11.704 -23.058 -19.439 1.00 78.62 208 LEU A CA 1
ATOM 1588 C C . LEU A 1 208 ? -11.531 -23.246 -17.923 1.00 78.62 208 LEU A C 1
ATOM 1590 O O . LEU A 1 208 ? -12.468 -22.996 -17.171 1.00 78.62 208 LEU A O 1
ATOM 1594 N N . ALA A 1 209 ? -10.326 -23.616 -17.480 1.00 67.62 209 ALA A N 1
ATOM 1595 C CA . ALA A 1 209 ? -10.031 -23.835 -16.065 1.00 67.62 209 ALA A CA 1
ATOM 1596 C C . ALA A 1 209 ? -10.245 -22.572 -15.213 1.00 67.62 209 ALA A C 1
ATOM 1598 O O . ALA A 1 209 ? -10.711 -22.665 -14.080 1.00 67.62 209 ALA A O 1
ATOM 1599 N N . VAL A 1 210 ? -9.951 -21.388 -15.766 1.00 79.94 210 VAL A N 1
ATOM 1600 C CA . VAL A 1 210 ? -10.167 -20.116 -15.067 1.00 79.94 210 VAL A CA 1
ATOM 1601 C C . VAL A 1 210 ? -11.660 -19.824 -14.952 1.00 79.94 210 VAL A C 1
ATOM 1603 O O . VAL A 1 210 ? -12.130 -19.476 -13.873 1.00 79.94 210 VAL A O 1
ATOM 1606 N N . ARG A 1 211 ? -12.436 -20.045 -16.021 1.00 87.06 211 ARG A N 1
ATOM 1607 C CA . ARG A 1 211 ? -13.899 -19.869 -15.990 1.00 87.06 211 ARG A CA 1
ATOM 1608 C C . ARG A 1 211 ? -14.568 -20.791 -14.973 1.00 87.06 211 ARG A C 1
ATOM 1610 O O . ARG A 1 211 ? -15.417 -20.332 -14.211 1.00 87.06 211 ARG A O 1
ATOM 1617 N N . ASP A 1 212 ? -14.166 -22.060 -14.932 1.00 71.75 212 ASP A N 1
ATOM 1618 C CA . ASP A 1 212 ? -14.693 -23.031 -13.969 1.00 71.75 212 ASP A CA 1
ATOM 1619 C C . ASP A 1 212 ? -14.294 -22.686 -12.530 1.00 71.75 212 ASP A C 1
ATOM 1621 O O . ASP A 1 212 ? -15.143 -22.741 -11.639 1.00 71.75 212 ASP A O 1
ATOM 1625 N N . GLY A 1 213 ? -13.048 -22.254 -12.307 1.00 75.12 213 GLY A N 1
ATOM 1626 C CA . GLY A 1 213 ? -12.574 -21.804 -10.997 1.00 75.12 213 GLY A CA 1
ATOM 1627 C C . GLY A 1 213 ? -13.316 -20.565 -10.489 1.00 75.12 213 GLY A C 1
ATOM 1628 O O . GLY A 1 213 ? -13.780 -20.547 -9.352 1.00 75.12 213 GLY A O 1
ATOM 1629 N N . LEU A 1 214 ? -13.500 -19.553 -11.344 1.00 86.56 214 LEU A N 1
ATOM 1630 C CA . LEU A 1 214 ? -14.259 -18.342 -11.012 1.00 86.56 214 LEU A CA 1
ATOM 1631 C C . LEU A 1 214 ? -15.738 -18.652 -10.747 1.00 86.56 214 LEU A C 1
ATOM 1633 O O . LEU A 1 214 ? -16.331 -18.085 -9.832 1.00 86.56 214 LEU A O 1
ATOM 1637 N N . ARG A 1 215 ? -16.334 -19.568 -11.518 1.00 86.25 215 ARG A N 1
ATOM 1638 C CA . ARG A 1 215 ? -17.717 -20.012 -11.315 1.00 86.25 215 ARG A CA 1
ATOM 1639 C C . ARG A 1 215 ? -17.889 -20.749 -9.989 1.00 86.25 215 ARG A C 1
ATOM 1641 O O . ARG A 1 215 ? -18.865 -20.486 -9.299 1.00 86.25 215 ARG A O 1
ATOM 1648 N N . ALA A 1 216 ? -16.974 -21.657 -9.649 1.00 71.94 216 ALA A N 1
ATOM 1649 C CA . ALA A 1 216 ? -17.009 -22.391 -8.385 1.00 71.94 216 ALA A CA 1
ATOM 1650 C C . ALA A 1 216 ? -16.855 -21.441 -7.188 1.00 71.94 216 ALA A C 1
ATOM 1652 O O . ALA A 1 216 ? -17.671 -21.475 -6.275 1.00 71.94 216 ALA A O 1
ATOM 1653 N N . LEU A 1 217 ? -15.887 -20.524 -7.258 1.00 80.62 217 LEU A N 1
ATOM 1654 C CA . LEU A 1 217 ? -15.647 -19.502 -6.239 1.00 80.62 217 LEU A CA 1
ATOM 1655 C C . LEU A 1 217 ? -16.883 -18.632 -5.992 1.00 80.62 217 LEU A C 1
ATOM 1657 O O . LEU A 1 217 ? -17.290 -18.449 -4.852 1.00 80.62 217 LEU A O 1
ATOM 1661 N N . LEU A 1 218 ? -17.498 -18.105 -7.054 1.00 84.56 218 LEU A N 1
ATOM 1662 C CA . LEU A 1 218 ? -18.688 -17.259 -6.918 1.00 84.56 218 LEU A CA 1
ATOM 1663 C C . LEU A 1 218 ? -19.934 -18.042 -6.487 1.00 84.56 218 LEU A C 1
ATOM 1665 O O . LEU A 1 218 ? -20.866 -17.429 -5.986 1.00 84.56 218 LEU A O 1
ATOM 1669 N N . ALA A 1 219 ? -19.970 -19.362 -6.693 1.00 76.75 219 ALA A N 1
ATOM 1670 C CA . ALA A 1 219 ? -21.060 -20.218 -6.230 1.00 76.75 219 ALA A CA 1
ATOM 1671 C C . ALA A 1 219 ? -20.943 -20.589 -4.741 1.00 76.75 219 ALA A C 1
ATOM 1673 O O . ALA A 1 219 ? -21.960 -20.882 -4.119 1.00 76.75 219 ALA A O 1
ATOM 1674 N N . GLU A 1 220 ? -19.729 -20.592 -4.180 1.00 70.88 220 GLU A N 1
ATOM 1675 C CA . GLU A 1 220 ? -19.488 -20.791 -2.741 1.00 70.88 220 GLU A CA 1
ATOM 1676 C C . GLU A 1 220 ? -19.774 -19.529 -1.908 1.00 70.88 220 GLU A C 1
ATOM 1678 O O . GLU A 1 220 ? -19.981 -19.624 -0.701 1.00 70.88 220 GLU A O 1
ATOM 1683 N N . GLU A 1 221 ? -19.792 -18.354 -2.537 1.00 70.62 221 GLU A N 1
ATOM 1684 C CA . GLU A 1 221 ? -20.026 -17.066 -1.883 1.00 70.62 221 GLU A CA 1
ATOM 1685 C C . GLU A 1 221 ? -21.500 -16.640 -1.968 1.00 70.62 221 GLU A C 1
ATOM 1687 O O . GLU A 1 221 ? -22.079 -16.538 -3.052 1.00 70.62 221 GLU A O 1
ATOM 1692 N N . ASP A 1 222 ? -22.097 -16.284 -0.829 1.00 70.19 222 ASP A N 1
ATOM 1693 C CA . ASP A 1 222 ? -23.464 -15.767 -0.797 1.00 70.19 222 ASP A CA 1
ATOM 1694 C C . ASP A 1 222 ? -23.576 -14.407 -1.520 1.00 70.19 222 ASP A C 1
ATOM 1696 O O . ASP A 1 222 ? -22.719 -13.518 -1.400 1.00 70.19 222 ASP A O 1
ATOM 1700 N N . GLY A 1 223 ? -24.681 -14.225 -2.253 1.00 80.50 223 GLY A N 1
ATOM 1701 C CA . GLY A 1 223 ? -25.047 -12.951 -2.879 1.00 80.50 223 GLY A CA 1
ATOM 1702 C C . GLY A 1 223 ? -24.553 -12.736 -4.314 1.00 80.50 223 GLY A C 1
ATOM 1703 O O . GLY A 1 223 ? -24.622 -11.604 -4.794 1.00 80.50 223 GLY A O 1
ATOM 1704 N N . PHE A 1 224 ? -24.099 -13.779 -5.016 1.00 88.19 224 PHE A N 1
ATOM 1705 C CA . PHE A 1 224 ? -23.743 -13.719 -6.440 1.00 88.19 224 PHE A CA 1
ATOM 1706 C C . PHE A 1 224 ? -24.566 -14.688 -7.295 1.00 88.19 224 PHE A C 1
ATOM 1708 O O . PHE A 1 224 ? -24.923 -15.781 -6.869 1.00 88.19 224 PHE A O 1
ATOM 1715 N N . GLU A 1 225 ? -24.825 -14.305 -8.543 1.00 92.94 225 GLU A N 1
ATOM 1716 C CA . GLU A 1 225 ? -25.429 -15.165 -9.562 1.00 92.94 225 GLU A CA 1
ATOM 1717 C C . GLU A 1 225 ? -24.615 -15.057 -10.859 1.00 92.94 225 GLU A C 1
ATOM 1719 O O . GLU A 1 225 ? -24.538 -13.988 -11.466 1.00 92.94 225 GLU A O 1
ATOM 1724 N N . VAL A 1 226 ? -24.011 -16.153 -11.327 1.00 94.81 226 VAL A N 1
ATOM 1725 C CA . VAL A 1 226 ? -23.295 -16.161 -12.616 1.00 94.81 226 VAL A CA 1
ATOM 1726 C C . VAL A 1 226 ? -24.300 -16.337 -13.756 1.00 94.81 226 VAL A C 1
ATOM 1728 O O . VAL A 1 226 ? -24.794 -17.434 -14.005 1.00 94.81 226 VAL A O 1
ATOM 1731 N N . VAL A 1 227 ? -24.585 -15.254 -14.480 1.00 94.56 227 VAL A N 1
ATOM 1732 C CA . VAL A 1 227 ? -25.627 -15.196 -15.525 1.00 94.56 227 VAL A CA 1
ATOM 1733 C C . VAL A 1 227 ? -25.097 -15.404 -16.946 1.00 94.56 227 VAL A C 1
ATOM 1735 O O . VAL A 1 227 ? -25.871 -15.401 -17.909 1.00 94.56 227 VAL A O 1
ATOM 1738 N N . GLY A 1 228 ? -23.782 -15.567 -17.100 1.00 94.00 228 GLY A N 1
ATOM 1739 C CA . GLY A 1 228 ? -23.150 -15.857 -18.382 1.00 94.00 228 GLY A CA 1
ATOM 1740 C C . GLY A 1 228 ? -21.652 -16.122 -18.267 1.00 94.00 228 GLY A C 1
ATOM 1741 O O . GLY A 1 228 ? -20.973 -15.566 -17.404 1.00 94.00 228 GLY A O 1
ATOM 1742 N N . ILE A 1 229 ? -21.148 -16.975 -19.154 1.00 96.44 229 ILE A N 1
ATOM 1743 C CA . ILE A 1 229 ? -19.739 -17.356 -19.245 1.00 96.44 229 ILE A CA 1
ATOM 1744 C C . ILE A 1 229 ? -19.338 -17.279 -20.715 1.00 96.44 229 ILE A C 1
ATOM 1746 O O . ILE A 1 229 ? -20.028 -17.856 -21.550 1.00 96.44 229 ILE A O 1
ATOM 1750 N N . ALA A 1 230 ? -18.248 -16.581 -21.018 1.00 95.62 230 ALA A N 1
ATOM 1751 C CA . ALA A 1 230 ? -17.746 -16.398 -22.373 1.00 95.62 230 ALA A CA 1
ATOM 1752 C C . ALA A 1 230 ? -16.278 -16.848 -22.497 1.00 95.62 230 ALA A C 1
ATOM 1754 O O . ALA A 1 230 ? -15.481 -16.564 -21.603 1.00 95.62 230 ALA A O 1
ATOM 1755 N N . PRO A 1 231 ? -15.893 -17.516 -23.596 1.00 91.94 231 PRO A N 1
ATOM 1756 C CA . PRO A 1 231 ? -14.507 -17.854 -23.900 1.00 91.94 231 PRO A CA 1
ATOM 1757 C C . PRO A 1 231 ? -13.738 -16.713 -24.591 1.00 91.94 231 PRO A C 1
ATOM 1759 O O . PRO A 1 231 ? -12.549 -16.849 -24.851 1.00 91.94 231 PRO A O 1
ATOM 1762 N N . ASP A 1 232 ? -14.393 -15.601 -24.933 1.00 95.19 232 ASP A N 1
ATOM 1763 C CA . ASP A 1 232 ? -13.761 -14.473 -25.617 1.00 95.19 232 ASP A CA 1
ATOM 1764 C C . ASP A 1 232 ? -14.552 -13.168 -25.473 1.00 95.19 232 ASP A C 1
ATOM 1766 O O . ASP A 1 232 ? -15.700 -13.152 -25.018 1.00 95.19 232 ASP A O 1
ATOM 1770 N N . GLY A 1 233 ? -13.943 -12.052 -25.884 1.00 93.25 233 GLY A N 1
ATOM 1771 C CA . GLY A 1 233 ? -14.523 -10.727 -25.679 1.00 93.25 233 GLY A CA 1
ATOM 1772 C C . GLY A 1 233 ? -15.733 -10.391 -26.559 1.00 93.25 233 GLY A C 1
ATOM 1773 O O . GLY A 1 233 ? -16.552 -9.566 -26.154 1.00 93.25 233 GLY A O 1
ATOM 1774 N N . GLU A 1 234 ? -15.898 -11.015 -27.732 1.00 96.50 234 GLU A N 1
ATOM 1775 C CA . GLU A 1 234 ? -17.091 -10.784 -28.569 1.00 96.50 234 GLU A CA 1
ATOM 1776 C C . GLU A 1 234 ? -18.321 -11.444 -27.935 1.00 96.50 234 GLU A C 1
ATOM 1778 O O . GLU A 1 234 ? -19.375 -10.816 -27.805 1.00 96.50 234 GLU A O 1
ATOM 1783 N N . GLU A 1 235 ? -18.177 -12.688 -27.471 1.00 96.44 235 GLU A N 1
ATOM 1784 C CA . GLU A 1 235 ? -19.247 -13.397 -26.770 1.00 96.44 235 GLU A CA 1
ATOM 1785 C C . GLU A 1 235 ? -19.557 -12.743 -25.417 1.00 96.44 235 GLU A C 1
ATOM 1787 O O . GLU A 1 235 ? -20.728 -12.551 -25.079 1.00 96.44 235 GLU A O 1
ATOM 1792 N N . ALA A 1 236 ? -18.528 -12.291 -24.689 1.00 97.19 236 ALA A N 1
ATOM 1793 C CA . ALA A 1 236 ? -18.693 -11.544 -23.443 1.00 97.19 236 ALA A CA 1
ATOM 1794 C C . ALA A 1 236 ? -19.548 -10.287 -23.646 1.00 97.19 236 ALA A C 1
ATOM 1796 O O . ALA A 1 236 ? -20.514 -10.056 -22.918 1.00 97.19 236 ALA A O 1
ATOM 1797 N N . LEU A 1 237 ? -19.241 -9.495 -24.675 1.00 96.75 237 LEU A N 1
ATOM 1798 C CA . LEU A 1 237 ? -20.001 -8.301 -25.029 1.00 96.75 237 LEU A CA 1
ATOM 1799 C C . LEU A 1 237 ? -21.452 -8.633 -25.421 1.00 96.75 237 LEU A C 1
ATOM 1801 O O . LEU A 1 237 ? -22.378 -7.926 -25.014 1.00 96.75 237 LEU A O 1
ATOM 1805 N N . GLY A 1 238 ? -21.672 -9.719 -26.168 1.00 96.19 238 GLY A N 1
ATOM 1806 C CA . GLY A 1 238 ? -23.011 -10.217 -26.502 1.00 96.19 238 GLY A CA 1
ATOM 1807 C C . GLY A 1 238 ? -23.830 -10.603 -25.264 1.00 96.19 238 GLY A C 1
ATOM 1808 O O . GLY A 1 238 ? -24.991 -10.198 -25.125 1.00 96.19 238 GLY A O 1
ATOM 1809 N N . LEU A 1 239 ? -23.217 -11.323 -24.322 1.00 96.44 239 LEU A N 1
ATOM 1810 C CA . LEU A 1 239 ? -23.834 -11.677 -23.042 1.00 96.44 239 LEU A CA 1
ATOM 1811 C C . LEU A 1 239 ? -24.122 -10.439 -22.191 1.00 96.44 239 LEU A C 1
ATOM 1813 O O . LEU A 1 239 ? -25.202 -10.336 -21.616 1.00 96.44 239 LEU A O 1
ATOM 1817 N N . ILE A 1 240 ? -23.219 -9.460 -22.154 1.00 97.00 240 ILE A N 1
ATOM 1818 C CA . ILE A 1 240 ? -23.426 -8.214 -21.405 1.00 97.00 240 ILE A CA 1
ATOM 1819 C C . ILE A 1 240 ? -24.624 -7.431 -21.964 1.00 97.00 240 ILE A C 1
ATOM 1821 O O . ILE A 1 240 ? -25.485 -6.994 -21.197 1.00 97.00 240 ILE A O 1
ATOM 1825 N N . ARG A 1 241 ? -24.736 -7.304 -23.293 1.00 95.50 241 ARG A N 1
ATOM 1826 C CA . ARG A 1 241 ? -25.861 -6.612 -23.950 1.00 95.50 241 ARG A CA 1
ATOM 1827 C C . ARG A 1 241 ? -27.211 -7.275 -23.665 1.00 95.50 241 ARG A C 1
ATOM 1829 O O . ARG A 1 241 ? -28.200 -6.577 -23.438 1.00 95.50 241 ARG A O 1
ATOM 1836 N N . THR A 1 242 ? -27.252 -8.607 -23.681 1.00 95.19 242 THR A N 1
ATOM 1837 C CA . THR A 1 242 ? -28.495 -9.390 -23.555 1.00 95.19 242 THR A CA 1
ATOM 1838 C C . THR A 1 242 ? -28.899 -9.636 -22.105 1.00 95.19 242 THR A C 1
ATOM 1840 O O . THR A 1 242 ? -30.060 -9.448 -21.747 1.00 95.19 242 THR A O 1
ATOM 1843 N N . ARG A 1 243 ? -27.954 -10.041 -21.250 1.00 93.81 243 ARG A N 1
ATOM 1844 C CA . ARG A 1 243 ? -28.210 -10.423 -19.855 1.00 93.81 243 ARG A CA 1
ATOM 1845 C C . ARG A 1 243 ? -28.190 -9.238 -18.899 1.00 93.81 243 ARG A C 1
ATOM 1847 O O . ARG A 1 243 ? -28.745 -9.376 -1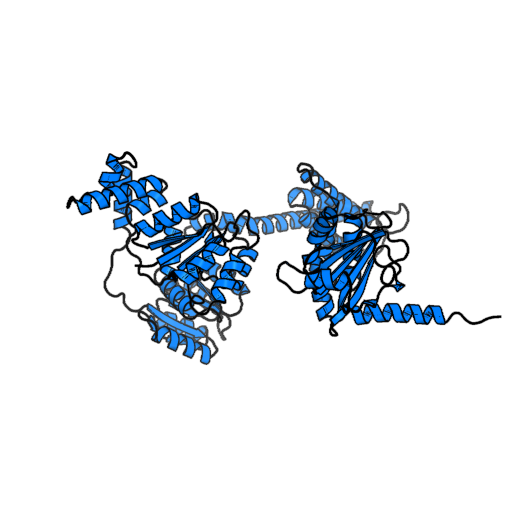7.809 1.00 93.81 243 ARG A O 1
ATOM 1854 N N . ARG A 1 244 ? -27.587 -8.108 -19.298 1.00 92.75 244 ARG A N 1
ATOM 1855 C CA . ARG A 1 244 ? -27.410 -6.890 -18.486 1.00 92.75 244 ARG A CA 1
ATOM 1856 C C . ARG A 1 244 ? -26.950 -7.211 -17.055 1.00 92.75 244 ARG A C 1
ATOM 1858 O O . ARG A 1 244 ? -27.704 -6.961 -16.115 1.00 92.75 244 ARG A O 1
ATOM 1865 N N . PRO A 1 245 ? -25.770 -7.830 -16.891 1.00 95.31 245 PRO A N 1
ATOM 1866 C CA . PRO A 1 245 ? -25.223 -8.131 -15.574 1.00 95.31 245 PRO A CA 1
ATOM 1867 C C . PRO A 1 245 ? -24.835 -6.847 -14.831 1.00 95.31 245 PRO A C 1
ATOM 1869 O O . PRO A 1 245 ? -24.549 -5.815 -15.452 1.00 95.31 245 PRO A O 1
ATOM 1872 N N . ASP A 1 246 ? -24.769 -6.936 -13.508 1.00 93.06 246 ASP A N 1
ATOM 1873 C CA . ASP A 1 246 ? -24.276 -5.869 -12.640 1.00 93.06 246 ASP A CA 1
ATOM 1874 C C . ASP A 1 246 ? -22.758 -5.717 -12.780 1.00 93.06 246 ASP A C 1
ATOM 1876 O O . ASP A 1 246 ? -22.250 -4.595 -12.872 1.00 93.06 246 ASP A O 1
ATOM 1880 N N . VAL A 1 247 ? -22.038 -6.843 -12.876 1.00 95.38 247 VAL A N 1
ATOM 1881 C CA . VAL A 1 247 ? -20.575 -6.884 -13.017 1.00 95.38 247 VAL A CA 1
ATOM 1882 C C . VAL A 1 247 ? -20.148 -7.839 -14.137 1.00 95.38 247 VAL A C 1
ATOM 1884 O O . VAL A 1 247 ? -20.701 -8.923 -14.298 1.00 95.38 247 VAL A O 1
ATOM 1887 N N . ALA A 1 248 ? -19.131 -7.455 -14.905 1.00 97.06 248 ALA A N 1
ATOM 1888 C CA . ALA A 1 248 ? -18.412 -8.327 -15.827 1.00 97.06 248 ALA A CA 1
ATOM 1889 C C . ALA A 1 248 ? -16.960 -8.496 -15.358 1.00 97.06 248 ALA A C 1
ATOM 1891 O O . ALA A 1 248 ? -16.236 -7.507 -15.230 1.00 97.06 248 ALA A O 1
ATOM 1892 N N . ILE A 1 249 ? -16.545 -9.738 -15.109 1.00 97.06 249 ILE A N 1
ATOM 1893 C CA . ILE A 1 249 ? -15.155 -10.119 -14.845 1.00 97.06 249 ILE A CA 1
ATOM 1894 C C . ILE A 1 249 ? -14.546 -10.518 -16.186 1.00 97.06 249 ILE A C 1
ATOM 1896 O O . ILE A 1 249 ? -15.007 -11.481 -16.795 1.00 97.06 249 ILE A O 1
ATOM 1900 N N . LEU A 1 250 ? -13.561 -9.761 -16.662 1.00 96.81 250 LEU A N 1
ATOM 1901 C CA . LEU A 1 250 ? -12.981 -9.934 -17.992 1.00 96.81 250 LEU A CA 1
ATOM 1902 C C . LEU A 1 250 ? -11.473 -10.140 -17.893 1.00 96.81 250 LEU A C 1
ATOM 1904 O O . LEU A 1 250 ? -10.778 -9.295 -17.322 1.00 96.81 250 LEU A O 1
ATOM 1908 N N . ASP A 1 251 ? -10.953 -11.186 -18.521 1.00 94.88 251 ASP A N 1
ATOM 1909 C CA . ASP A 1 251 ? -9.534 -11.226 -18.847 1.00 94.88 251 ASP A CA 1
ATOM 1910 C C . ASP A 1 251 ? -9.180 -10.112 -19.843 1.00 94.88 251 ASP A C 1
ATOM 1912 O O . ASP A 1 251 ? -9.991 -9.678 -20.667 1.00 94.88 251 ASP A O 1
ATOM 1916 N N . HIS A 1 252 ? -7.959 -9.594 -19.753 1.00 91.94 252 HIS A N 1
ATOM 1917 C CA . HIS A 1 252 ? -7.460 -8.682 -20.767 1.00 91.94 252 HIS A CA 1
ATOM 1918 C C . HIS A 1 252 ? -7.162 -9.422 -22.072 1.00 91.94 252 HIS A C 1
ATOM 1920 O O . HIS A 1 252 ? -7.580 -8.953 -23.135 1.00 91.94 252 HIS A O 1
ATOM 1926 N N . GLU A 1 253 ? -6.462 -10.552 -21.986 1.00 90.31 253 GLU A N 1
ATOM 1927 C CA . GLU A 1 253 ? -5.929 -11.283 -23.134 1.00 90.31 253 GLU A CA 1
ATOM 1928 C C . GLU A 1 253 ? -6.934 -12.324 -23.622 1.00 90.31 253 GLU A C 1
ATOM 1930 O O . GLU A 1 253 ? -6.838 -13.504 -23.330 1.00 90.31 253 GLU A O 1
ATOM 1935 N N . MET A 1 254 ? -7.930 -11.868 -24.380 1.00 93.50 254 MET A N 1
ATOM 1936 C CA . MET A 1 254 ? -8.942 -12.744 -24.968 1.00 93.50 254 MET A CA 1
ATOM 1937 C C . MET A 1 254 ? -8.953 -12.636 -26.500 1.00 93.50 254 MET A C 1
ATOM 1939 O O . MET A 1 254 ? -8.740 -11.544 -27.041 1.00 93.50 254 MET A O 1
ATOM 1943 N N . PRO A 1 255 ? -9.256 -13.728 -27.229 1.00 85.88 255 PRO A N 1
ATOM 1944 C CA . PRO A 1 255 ? -9.459 -13.697 -28.674 1.00 85.88 255 PRO A CA 1
ATOM 1945 C C . PRO A 1 255 ? -10.601 -12.760 -29.091 1.00 85.88 255 PRO A C 1
ATOM 1947 O O . PRO A 1 255 ? -11.502 -12.466 -28.309 1.00 85.88 255 PRO A O 1
ATOM 1950 N N . ARG A 1 256 ? -10.611 -12.348 -30.367 1.00 94.38 256 ARG A N 1
ATOM 1951 C CA . ARG A 1 256 ? -11.621 -11.483 -31.027 1.00 94.38 256 ARG A CA 1
ATOM 1952 C C . ARG A 1 256 ? -11.746 -10.056 -30.478 1.00 94.38 256 ARG A C 1
ATOM 1954 O O . ARG A 1 256 ? -11.735 -9.126 -31.276 1.00 94.38 256 ARG A O 1
ATOM 1961 N N . ARG A 1 257 ? -11.851 -9.881 -29.160 1.00 93.00 257 ARG A N 1
ATOM 1962 C CA . ARG A 1 257 ? -11.766 -8.600 -28.450 1.00 93.00 257 ARG A CA 1
ATOM 1963 C C . ARG A 1 257 ? -11.078 -8.793 -27.105 1.00 93.00 257 ARG A C 1
ATOM 1965 O O . ARG A 1 257 ? -11.431 -9.693 -26.348 1.00 93.00 257 ARG A O 1
ATOM 1972 N N . THR A 1 258 ? -10.175 -7.883 -26.776 1.00 94.56 258 THR A N 1
ATOM 1973 C CA . THR A 1 258 ? -9.539 -7.788 -25.458 1.00 94.56 258 THR A CA 1
ATOM 1974 C C . THR A 1 258 ? -10.502 -7.229 -24.410 1.00 94.56 258 THR A C 1
ATOM 1976 O O . THR A 1 258 ? -11.442 -6.491 -24.727 1.00 94.56 258 THR A O 1
ATOM 1979 N N . GLY A 1 259 ? -10.231 -7.478 -23.125 1.00 91.75 259 GLY A N 1
ATOM 1980 C CA . GLY A 1 259 ? -11.036 -6.917 -22.031 1.00 91.75 259 GLY A CA 1
ATOM 1981 C C . GLY A 1 259 ? -11.117 -5.380 -22.035 1.00 91.75 259 GLY A C 1
ATOM 1982 O O . GLY A 1 259 ? -12.140 -4.809 -21.654 1.00 91.75 259 GLY A O 1
ATOM 1983 N N . LEU A 1 260 ? -10.079 -4.689 -22.530 1.00 91.31 260 LEU A N 1
ATOM 1984 C CA . LEU A 1 260 ? -10.084 -3.224 -22.666 1.00 91.31 260 LEU A CA 1
ATOM 1985 C C . LEU A 1 260 ? -10.963 -2.741 -23.824 1.00 91.31 260 LEU A C 1
ATOM 1987 O O . LEU A 1 260 ? -11.599 -1.692 -23.713 1.00 91.31 260 LEU A O 1
ATOM 1991 N N . GLU A 1 261 ? -11.019 -3.487 -24.925 1.00 93.19 261 GLU A N 1
ATOM 1992 C CA . GLU A 1 261 ? -11.902 -3.172 -26.051 1.00 93.19 261 GLU A CA 1
ATOM 1993 C C . GLU A 1 261 ? -13.367 -3.390 -25.674 1.00 93.19 261 GLU A C 1
ATOM 1995 O O . GLU A 1 261 ? -14.206 -2.543 -25.981 1.00 93.19 261 GLU A O 1
ATOM 2000 N N . VAL A 1 262 ? -13.668 -4.460 -24.929 1.00 95.62 262 VAL A N 1
ATOM 2001 C CA . VAL A 1 262 ? -15.000 -4.682 -24.348 1.00 95.62 262 VAL A CA 1
ATOM 2002 C C . VAL A 1 262 ? -15.369 -3.526 -23.412 1.00 95.62 262 VAL A C 1
ATOM 2004 O O . VAL A 1 262 ? -16.438 -2.940 -23.562 1.00 95.62 262 VAL A O 1
ATOM 2007 N N . LEU A 1 263 ? -14.474 -3.120 -22.504 1.00 93.62 263 LEU A N 1
ATOM 2008 C CA . LEU A 1 263 ? -14.688 -1.964 -21.624 1.00 93.62 263 LEU A CA 1
ATOM 2009 C C . LEU A 1 263 ? -14.982 -0.674 -22.408 1.00 93.62 263 LEU A C 1
ATOM 2011 O O . LEU A 1 263 ? -15.928 0.045 -22.082 1.00 93.62 263 LEU A O 1
ATOM 2015 N N . SER A 1 264 ? -14.187 -0.381 -23.439 1.00 91.31 264 SER A N 1
ATOM 2016 C CA . SER A 1 264 ? -14.379 0.791 -24.299 1.00 91.31 264 SER A CA 1
ATOM 2017 C C . SER A 1 264 ? -15.757 0.778 -24.968 1.00 91.31 264 SER A C 1
ATOM 2019 O O . SER A 1 264 ? -16.466 1.787 -24.978 1.00 91.31 264 SER A O 1
ATOM 2021 N N . GLU A 1 265 ? -16.188 -0.388 -25.445 1.00 92.25 265 GLU A N 1
ATOM 2022 C CA . GLU A 1 265 ? -17.482 -0.569 -26.095 1.00 92.25 265 GLU A CA 1
ATOM 2023 C C . GLU A 1 265 ? -18.661 -0.393 -25.131 1.00 92.25 265 GLU A C 1
ATOM 2025 O O . GLU A 1 265 ? -19.613 0.328 -25.433 1.00 92.25 265 GLU A O 1
ATOM 2030 N N . LEU A 1 266 ? -18.570 -0.976 -23.932 1.00 91.62 266 LEU A N 1
ATOM 2031 C CA . LEU A 1 266 ? -19.549 -0.786 -22.857 1.00 91.62 266 LEU A CA 1
ATOM 2032 C C . LEU A 1 266 ? -19.727 0.700 -22.529 1.00 91.62 266 LEU A C 1
ATOM 2034 O O . LEU A 1 266 ? -20.849 1.164 -22.320 1.00 91.62 266 LEU A O 1
ATOM 2038 N N . ARG A 1 267 ? -18.627 1.464 -22.511 1.00 86.94 267 ARG A N 1
ATOM 2039 C CA . ARG A 1 267 ? -18.653 2.915 -22.287 1.00 86.94 267 ARG A CA 1
ATOM 2040 C C . ARG A 1 267 ? -19.274 3.667 -23.455 1.00 86.94 267 ARG A C 1
ATOM 2042 O O . ARG A 1 267 ? -20.082 4.565 -23.217 1.00 86.94 267 ARG A O 1
ATOM 2049 N N . ARG A 1 268 ? -18.938 3.292 -24.690 1.00 87.69 268 ARG A N 1
ATOM 2050 C CA . ARG A 1 268 ? -19.502 3.877 -25.913 1.00 87.69 268 ARG A CA 1
ATOM 2051 C C . ARG A 1 268 ? -21.018 3.680 -25.990 1.00 87.69 268 ARG A C 1
ATOM 2053 O O . ARG A 1 268 ? -21.728 4.594 -26.394 1.00 87.69 268 ARG A O 1
ATOM 2060 N N . GLU A 1 269 ? -21.506 2.517 -25.570 1.00 89.00 269 GLU A N 1
ATOM 2061 C CA . GLU A 1 269 ? -22.932 2.156 -25.561 1.00 89.00 269 GLU A CA 1
ATOM 2062 C C . GLU A 1 269 ? -23.660 2.552 -24.270 1.00 89.00 269 GLU A C 1
ATOM 2064 O O . GLU A 1 269 ? -24.862 2.325 -24.147 1.00 89.00 269 GLU A O 1
ATOM 2069 N N . ALA A 1 270 ? -22.949 3.162 -23.316 1.00 84.81 270 ALA A N 1
ATOM 2070 C CA . ALA A 1 270 ? -23.465 3.536 -22.001 1.00 84.81 270 ALA A CA 1
ATOM 2071 C C . ALA A 1 270 ? -24.149 2.370 -21.256 1.00 84.81 270 ALA A C 1
ATOM 2073 O O . ALA A 1 270 ? -25.138 2.563 -20.543 1.00 84.81 270 ALA A O 1
ATOM 2074 N N . LEU A 1 271 ? -23.613 1.155 -21.406 1.00 86.81 271 LEU A N 1
ATOM 2075 C CA . LEU A 1 271 ? -24.125 -0.019 -20.711 1.00 86.81 271 LEU A CA 1
ATOM 2076 C C . LEU A 1 271 ? -23.852 0.092 -19.196 1.00 86.81 271 LEU A C 1
ATOM 2078 O O . LEU A 1 271 ? -22.791 0.565 -18.783 1.00 86.81 271 LEU A O 1
ATOM 2082 N N . PRO A 1 272 ? -24.806 -0.332 -18.346 1.00 84.38 272 PRO A N 1
ATOM 2083 C CA . PRO A 1 272 ? -24.752 -0.114 -16.899 1.00 84.38 272 PRO A CA 1
ATOM 2084 C C . PRO A 1 272 ? -23.767 -1.015 -16.136 1.00 84.38 272 PRO A C 1
ATOM 2086 O O . PRO A 1 272 ? -23.560 -0.793 -14.940 1.00 84.38 272 PRO A O 1
ATOM 2089 N N . THR A 1 273 ? -23.207 -2.024 -16.799 1.00 92.38 273 THR A N 1
ATOM 2090 C CA . THR A 1 273 ? -22.364 -3.071 -16.213 1.00 92.38 273 THR A CA 1
ATOM 2091 C C . THR A 1 273 ? -21.015 -2.521 -15.742 1.00 92.38 273 THR A C 1
ATOM 2093 O O . THR A 1 273 ? -20.294 -1.872 -16.502 1.00 92.38 273 THR A O 1
ATOM 2096 N N . ALA A 1 274 ? -20.652 -2.797 -14.488 1.00 92.56 274 ALA A N 1
ATOM 2097 C CA . ALA A 1 274 ? -19.323 -2.510 -13.958 1.00 92.56 274 ALA A CA 1
ATOM 2098 C C . ALA A 1 274 ? -18.310 -3.548 -14.463 1.00 92.56 274 ALA A C 1
ATOM 2100 O O . ALA A 1 274 ? -18.621 -4.729 -14.550 1.00 92.56 274 ALA A O 1
ATOM 2101 N N . VAL A 1 275 ? -17.085 -3.128 -14.781 1.00 95.19 275 VAL A N 1
ATOM 2102 C CA . VAL A 1 275 ? -16.057 -4.031 -15.328 1.00 95.19 275 VAL A CA 1
ATOM 2103 C C . VAL A 1 275 ? -14.939 -4.238 -14.317 1.00 95.19 275 VAL A C 1
ATOM 2105 O O . VAL A 1 275 ? -14.352 -3.264 -13.842 1.00 95.19 275 VAL A O 1
ATOM 2108 N N . VAL A 1 276 ? -14.622 -5.494 -14.022 1.00 94.81 276 VAL A N 1
ATOM 2109 C CA . VAL A 1 276 ? -13.431 -5.913 -13.279 1.00 94.81 276 VAL A CA 1
ATOM 2110 C C . VAL A 1 276 ? -12.493 -6.597 -14.267 1.00 94.81 276 VAL A C 1
ATOM 2112 O O . VAL A 1 276 ? -12.865 -7.599 -14.870 1.00 94.81 276 VAL A O 1
ATOM 2115 N N . ILE A 1 277 ? -11.290 -6.053 -14.452 1.00 94.69 277 ILE A N 1
ATOM 2116 C CA . ILE A 1 277 ? -10.266 -6.701 -15.282 1.00 94.69 277 ILE A CA 1
ATOM 2117 C C . ILE A 1 277 ? -9.489 -7.698 -14.421 1.00 94.69 277 ILE A C 1
ATOM 2119 O O . ILE A 1 277 ? -9.010 -7.319 -13.353 1.00 94.69 277 ILE A O 1
ATOM 2123 N N . PHE A 1 278 ? -9.364 -8.941 -14.881 1.00 89.75 278 PHE A N 1
ATOM 2124 C CA . PHE A 1 278 ? -8.712 -10.048 -14.180 1.00 89.75 278 PHE A CA 1
ATOM 2125 C C . PHE A 1 278 ? -7.571 -10.616 -15.035 1.00 89.75 278 PHE A C 1
ATOM 2127 O O . PHE A 1 278 ? -7.815 -11.417 -15.928 1.00 89.75 278 PHE A O 1
ATOM 2134 N N . SER A 1 279 ? -6.330 -10.169 -14.818 1.00 84.56 279 SER A N 1
ATOM 2135 C CA . SER A 1 279 ? -5.203 -10.454 -15.727 1.00 84.56 279 SER A CA 1
ATOM 2136 C C . SER A 1 279 ? -3.865 -10.589 -14.997 1.00 84.56 279 SER A C 1
ATOM 2138 O O . SER A 1 279 ? -3.634 -9.914 -14.000 1.00 84.56 279 SER A O 1
ATOM 2140 N N . PHE A 1 280 ? -2.951 -11.424 -15.504 1.00 74.75 280 PHE A N 1
ATOM 2141 C CA . PHE A 1 280 ? -1.576 -11.510 -14.991 1.00 74.75 280 PHE A CA 1
ATOM 2142 C C . PHE A 1 280 ? -0.688 -10.324 -15.426 1.00 74.75 280 PHE A C 1
ATOM 2144 O O . PHE A 1 280 ? 0.337 -10.075 -14.791 1.00 74.75 280 PHE A O 1
ATOM 2151 N N . ASP A 1 281 ? -1.064 -9.564 -16.465 1.00 76.75 281 ASP A N 1
ATOM 2152 C CA . ASP A 1 281 ? -0.275 -8.421 -16.943 1.00 76.75 281 ASP A CA 1
ATOM 2153 C C . ASP A 1 281 ? -0.580 -7.138 -16.148 1.00 76.75 281 ASP A C 1
ATOM 2155 O O . ASP A 1 281 ? -1.506 -6.369 -16.441 1.00 76.75 281 ASP A O 1
ATOM 2159 N N . ALA A 1 282 ? 0.257 -6.862 -15.148 1.00 68.62 282 ALA A N 1
ATOM 2160 C CA . ALA A 1 282 ? 0.162 -5.663 -14.320 1.00 68.62 282 ALA A CA 1
ATOM 2161 C C . ALA A 1 282 ? 0.318 -4.342 -15.109 1.00 68.62 282 ALA A C 1
ATOM 2163 O O . ALA A 1 282 ? -0.142 -3.296 -14.638 1.00 68.62 282 ALA A O 1
ATOM 2164 N N . ALA A 1 283 ? 0.909 -4.351 -16.312 1.00 68.06 283 ALA A N 1
ATOM 2165 C CA . ALA A 1 283 ? 1.081 -3.147 -17.130 1.00 68.06 283 ALA A CA 1
ATOM 2166 C C . ALA A 1 283 ? -0.246 -2.618 -17.713 1.00 68.06 283 ALA A C 1
ATOM 2168 O O . ALA A 1 283 ? -0.343 -1.453 -18.119 1.00 68.06 283 ALA A O 1
ATOM 2169 N N . VAL A 1 284 ? -1.299 -3.441 -17.742 1.00 74.38 284 VAL A N 1
ATOM 2170 C CA . VAL A 1 284 ? -2.637 -3.073 -18.243 1.00 74.38 284 VAL A CA 1
ATOM 2171 C C . VAL A 1 284 ? -3.419 -2.245 -17.220 1.00 74.38 284 VAL A C 1
ATOM 2173 O O . VAL A 1 284 ? -4.316 -1.482 -17.590 1.00 74.38 284 VAL A O 1
ATOM 2176 N N . ARG A 1 285 ? -3.055 -2.332 -15.936 1.00 71.44 285 ARG A N 1
ATOM 2177 C CA . ARG A 1 285 ? -3.794 -1.761 -14.801 1.00 71.44 285 ARG A CA 1
ATOM 2178 C C . ARG A 1 285 ? -4.168 -0.290 -14.976 1.00 71.44 285 ARG A C 1
ATOM 2180 O O . ARG A 1 285 ? -5.334 0.072 -14.830 1.00 71.44 285 ARG A O 1
ATOM 2187 N N . GLU A 1 286 ? -3.196 0.562 -15.296 1.00 63.12 286 GLU A N 1
ATOM 2188 C CA . GLU A 1 286 ? -3.431 2.008 -15.426 1.00 63.12 286 GLU A CA 1
ATOM 2189 C C . GLU A 1 286 ? -4.373 2.327 -16.594 1.00 63.12 286 GLU A C 1
ATOM 2191 O O . GLU A 1 286 ? -5.258 3.175 -16.469 1.00 63.12 286 GLU A O 1
ATOM 2196 N N . ARG A 1 287 ? -4.253 1.594 -17.710 1.00 65.81 287 ARG A N 1
ATOM 2197 C CA . ARG A 1 287 ? -5.143 1.739 -18.872 1.00 65.81 287 ARG A CA 1
ATOM 2198 C C . ARG A 1 287 ? -6.563 1.268 -18.559 1.00 65.81 287 ARG A C 1
ATOM 2200 O O . ARG A 1 287 ? -7.516 1.950 -18.928 1.00 65.81 287 ARG A O 1
ATOM 2207 N N . ALA A 1 288 ? -6.709 0.156 -17.839 1.00 74.75 288 ALA A N 1
ATOM 2208 C CA . ALA A 1 288 ? -8.003 -0.365 -17.402 1.00 74.75 288 ALA A CA 1
ATOM 2209 C C . ALA A 1 288 ? -8.748 0.627 -16.503 1.00 74.75 288 ALA A C 1
ATOM 2211 O O . ALA A 1 288 ? -9.900 0.973 -16.771 1.00 74.75 288 ALA A O 1
ATOM 2212 N N . LEU A 1 289 ? -8.081 1.136 -15.464 1.00 76.25 289 LEU A N 1
ATOM 2213 C CA . LEU A 1 289 ? -8.689 2.079 -14.525 1.00 76.25 289 LEU A CA 1
ATOM 2214 C C . LEU A 1 289 ? -9.006 3.424 -15.192 1.00 76.25 289 LEU A C 1
ATOM 2216 O O . LEU A 1 289 ? -10.093 3.963 -14.985 1.00 76.25 289 LEU A O 1
ATOM 2220 N N . ALA A 1 290 ? -8.115 3.939 -16.047 1.00 64.75 290 ALA A N 1
ATOM 2221 C CA . ALA A 1 290 ? -8.368 5.162 -16.813 1.00 64.75 290 ALA A CA 1
ATOM 2222 C C . ALA A 1 290 ? -9.533 5.011 -17.811 1.00 64.75 290 ALA A C 1
ATOM 2224 O O . ALA A 1 290 ? -10.290 5.958 -18.015 1.00 64.75 290 ALA A O 1
ATOM 2225 N N . GLY A 1 291 ? -9.716 3.816 -18.386 1.00 72.12 291 GLY A N 1
ATOM 2226 C CA . GLY A 1 291 ? -10.870 3.457 -19.222 1.00 72.12 291 GLY A CA 1
ATOM 2227 C C . GLY A 1 291 ? -12.182 3.292 -18.443 1.00 72.12 291 GLY A C 1
ATOM 2228 O O . GLY A 1 291 ? -13.243 3.075 -19.029 1.00 72.12 291 GLY A O 1
ATOM 2229 N N . GLY A 1 292 ? -12.131 3.413 -17.114 1.00 79.25 292 GLY A N 1
ATOM 2230 C CA . GLY A 1 292 ? -13.286 3.321 -16.236 1.00 79.25 292 GLY A CA 1
ATOM 2231 C C . GLY A 1 292 ? -13.602 1.903 -15.769 1.00 79.25 292 GLY A C 1
ATOM 2232 O O . GLY A 1 292 ? -14.753 1.652 -15.413 1.00 79.25 292 GLY A O 1
ATOM 2233 N N . ALA A 1 293 ? -12.646 0.973 -15.758 1.00 86.00 293 ALA A N 1
ATOM 2234 C CA . ALA A 1 293 ? -12.824 -0.273 -15.017 1.00 86.00 293 ALA A CA 1
ATOM 2235 C C . ALA A 1 293 ? -13.082 0.040 -13.531 1.00 86.00 293 ALA A C 1
ATOM 2237 O O . ALA A 1 293 ? -12.474 0.943 -12.953 1.00 86.00 293 ALA A O 1
ATOM 2238 N N . ALA A 1 294 ? -13.992 -0.703 -12.907 1.00 79.94 294 ALA A N 1
ATOM 2239 C CA . ALA A 1 294 ? -14.304 -0.562 -11.490 1.00 79.94 294 ALA A CA 1
ATOM 2240 C C . ALA A 1 294 ? -13.163 -1.084 -10.601 1.00 79.94 294 ALA A C 1
ATOM 2242 O O . ALA A 1 294 ? -12.931 -0.531 -9.520 1.00 79.94 294 ALA A O 1
ATOM 2243 N N . ALA A 1 295 ? -12.451 -2.115 -11.070 1.00 81.50 295 ALA A N 1
ATOM 2244 C CA . ALA A 1 295 ? -11.268 -2.683 -10.435 1.00 81.50 295 ALA A CA 1
ATOM 2245 C C . ALA A 1 295 ? -10.361 -3.393 -11.459 1.00 81.50 295 ALA A C 1
ATOM 2247 O O . ALA A 1 295 ? -10.798 -3.762 -12.550 1.00 81.50 295 ALA A O 1
ATOM 2248 N N . PHE A 1 296 ? -9.103 -3.595 -11.071 1.00 86.25 296 PHE A N 1
ATOM 2249 C CA . PHE A 1 296 ? -8.138 -4.464 -11.743 1.00 86.25 296 PHE A CA 1
ATOM 2250 C C . PHE A 1 296 ? -7.585 -5.431 -10.696 1.00 86.25 296 PHE A C 1
ATOM 2252 O O . PHE A 1 296 ? -7.175 -4.981 -9.622 1.00 86.25 296 PHE A O 1
ATOM 2259 N N . LEU A 1 297 ? -7.584 -6.722 -11.004 1.00 78.25 297 LEU A N 1
ATOM 2260 C CA . LEU A 1 297 ? -7.090 -7.793 -10.152 1.00 78.25 297 LEU A CA 1
ATOM 2261 C C . LEU A 1 297 ? -6.151 -8.701 -10.934 1.00 78.25 297 LEU A C 1
ATO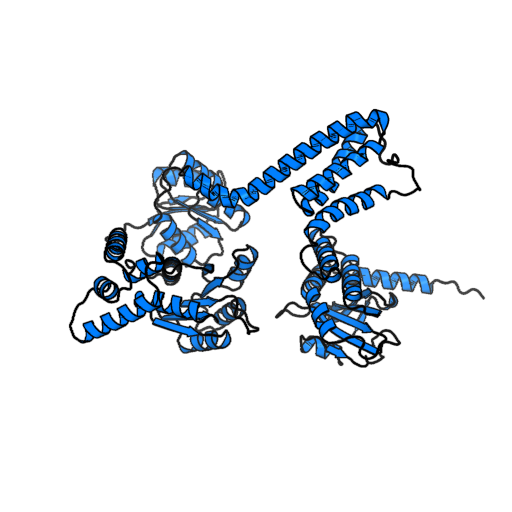M 2263 O O . LEU A 1 297 ? -6.352 -8.947 -12.123 1.00 78.25 297 LEU A O 1
ATOM 2267 N N . THR A 1 298 ? -5.145 -9.210 -10.237 1.00 79.56 298 THR A N 1
ATOM 2268 C CA . THR A 1 298 ? -4.232 -10.211 -10.771 1.00 79.56 298 THR A CA 1
ATOM 2269 C C . THR A 1 298 ? -4.794 -11.614 -10.555 1.00 79.56 298 THR A C 1
ATOM 2271 O O . THR A 1 298 ? -5.545 -11.844 -9.604 1.00 79.56 298 THR A O 1
ATOM 2274 N N . LYS A 1 299 ? -4.486 -12.561 -11.453 1.00 77.81 299 LYS A N 1
ATOM 2275 C CA . LYS A 1 299 ? -5.069 -13.915 -11.388 1.00 77.81 299 LYS A CA 1
ATOM 2276 C C . LYS A 1 299 ? -4.517 -14.785 -10.243 1.00 77.81 299 LYS A C 1
ATOM 2278 O O . LYS A 1 299 ? -5.082 -15.829 -9.943 1.00 77.81 299 LYS A O 1
ATOM 2283 N N . ASP A 1 300 ? -3.453 -14.335 -9.584 1.00 65.56 300 ASP A N 1
ATOM 2284 C CA . ASP A 1 300 ? -2.888 -14.882 -8.344 1.00 65.56 300 ASP A CA 1
ATOM 2285 C C . ASP A 1 300 ? -3.519 -14.285 -7.070 1.00 65.56 300 ASP A C 1
ATOM 2287 O O . ASP A 1 300 ? -3.186 -14.707 -5.960 1.00 65.56 300 ASP A O 1
ATOM 2291 N N . ALA A 1 301 ? -4.438 -13.320 -7.201 1.00 58.97 301 ALA A N 1
ATOM 2292 C CA . ALA A 1 301 ? -5.112 -12.723 -6.056 1.00 58.97 301 ALA A CA 1
ATOM 2293 C C . ALA A 1 301 ? -5.946 -13.771 -5.286 1.00 58.97 301 ALA A C 1
ATOM 2295 O O . ALA A 1 301 ? -6.627 -14.595 -5.904 1.00 58.97 301 ALA A O 1
ATOM 2296 N N . PRO A 1 302 ? -5.964 -13.727 -3.937 1.00 57.94 302 PRO A N 1
ATOM 2297 C CA . PRO A 1 302 ? -6.755 -14.662 -3.146 1.00 57.94 302 PRO A CA 1
ATOM 2298 C C . PRO A 1 302 ? -8.253 -14.609 -3.502 1.00 57.94 302 PRO A C 1
ATOM 2300 O O . PRO A 1 302 ? -8.791 -13.513 -3.684 1.00 57.94 302 PRO A O 1
ATOM 2303 N N . PRO A 1 303 ? -8.968 -15.750 -3.498 1.00 64.56 303 PRO A N 1
ATOM 2304 C CA . PRO A 1 303 ? -10.390 -15.833 -3.846 1.00 64.56 303 PRO A CA 1
ATOM 2305 C C . PRO A 1 303 ? -11.300 -14.790 -3.179 1.00 64.56 303 PRO A C 1
ATOM 2307 O O . PRO A 1 303 ? -12.127 -14.151 -3.830 1.00 64.56 303 PRO A O 1
ATOM 2310 N N . LYS A 1 304 ? -11.083 -14.539 -1.884 1.00 59.75 304 LYS A N 1
ATOM 2311 C CA . LYS A 1 304 ? -11.849 -13.558 -1.101 1.00 59.75 304 LYS A CA 1
ATOM 2312 C C . LYS A 1 304 ? -11.652 -12.113 -1.578 1.00 59.75 304 LYS A C 1
ATOM 2314 O O . LYS A 1 304 ? -12.570 -11.300 -1.499 1.00 59.75 304 LYS A O 1
ATOM 2319 N N . VAL A 1 305 ? -10.470 -11.787 -2.109 1.00 61.44 305 VAL A N 1
ATOM 2320 C CA . VAL A 1 305 ? -10.160 -10.454 -2.658 1.00 61.44 305 VAL A CA 1
ATOM 2321 C C . VAL A 1 305 ? -10.951 -10.209 -3.943 1.00 61.44 305 VAL A C 1
ATOM 2323 O O . VAL A 1 305 ? -11.448 -9.101 -4.155 1.00 61.44 305 VAL A O 1
ATOM 2326 N N . LEU A 1 306 ? -11.126 -11.245 -4.771 1.00 76.94 306 LEU A N 1
ATOM 2327 C CA . LEU A 1 306 ? -11.971 -11.179 -5.960 1.00 76.94 306 LEU A CA 1
ATOM 2328 C C . LEU A 1 306 ? -13.436 -10.927 -5.591 1.00 76.94 306 LEU A C 1
ATOM 2330 O O . LEU A 1 306 ? -14.028 -9.974 -6.099 1.00 76.94 306 LEU A O 1
ATOM 2334 N N . ALA A 1 307 ? -14.001 -11.725 -4.683 1.00 75.50 307 ALA A N 1
ATOM 2335 C CA . ALA A 1 307 ? -15.386 -11.564 -4.240 1.00 75.50 307 ALA A CA 1
ATOM 2336 C C . ALA A 1 307 ? -15.641 -10.145 -3.692 1.00 75.50 307 ALA A C 1
ATOM 2338 O O . ALA A 1 307 ? -16.563 -9.453 -4.135 1.00 75.50 307 ALA A O 1
ATOM 2339 N N . ALA A 1 308 ? -14.760 -9.644 -2.819 1.00 69.56 308 ALA A N 1
ATOM 2340 C CA . ALA A 1 308 ? -14.854 -8.289 -2.276 1.00 69.56 308 ALA A CA 1
ATOM 2341 C C . ALA A 1 308 ? -14.776 -7.197 -3.362 1.00 69.56 308 ALA A C 1
ATOM 2343 O O . ALA A 1 308 ? -15.511 -6.203 -3.311 1.00 69.56 308 ALA A O 1
ATOM 2344 N N . ALA A 1 309 ? -13.916 -7.370 -4.372 1.00 74.06 309 ALA A N 1
ATOM 2345 C CA . ALA A 1 309 ? -13.812 -6.432 -5.487 1.00 74.06 309 ALA A CA 1
ATOM 2346 C C . ALA A 1 309 ? -15.084 -6.405 -6.347 1.00 74.06 309 ALA A C 1
ATOM 2348 O O . ALA A 1 309 ? -15.512 -5.323 -6.753 1.00 74.06 309 ALA A O 1
ATOM 2349 N N . VAL A 1 310 ? -15.712 -7.562 -6.583 1.00 84.56 310 VAL A N 1
ATOM 2350 C CA . VAL A 1 310 ? -16.982 -7.670 -7.318 1.00 84.56 310 VAL A CA 1
ATOM 2351 C C . VAL A 1 310 ? -18.121 -7.016 -6.525 1.00 84.56 310 VAL A C 1
ATOM 2353 O O . VAL A 1 310 ? -18.833 -6.185 -7.093 1.00 84.56 310 VAL A O 1
ATOM 2356 N N . ARG A 1 311 ? -18.247 -7.268 -5.207 1.00 81.94 311 ARG A N 1
ATOM 2357 C CA . ARG A 1 311 ? -19.244 -6.581 -4.347 1.00 81.94 311 ARG A CA 1
ATOM 2358 C C . ARG A 1 311 ? -19.070 -5.061 -4.392 1.00 81.94 311 ARG A C 1
ATOM 2360 O O . ARG A 1 311 ? -20.030 -4.316 -4.586 1.00 81.94 311 ARG A O 1
ATOM 2367 N N . ARG A 1 312 ? -17.826 -4.580 -4.290 1.00 74.00 312 ARG A N 1
ATOM 2368 C CA . ARG A 1 312 ? -17.510 -3.144 -4.369 1.00 74.00 312 ARG A CA 1
ATOM 2369 C C . ARG A 1 312 ? -17.806 -2.553 -5.750 1.00 74.00 312 ARG A C 1
ATOM 2371 O O . ARG A 1 312 ? -18.222 -1.397 -5.835 1.00 74.00 312 ARG A O 1
ATOM 2378 N N . ALA A 1 313 ? -17.577 -3.309 -6.823 1.00 82.00 313 ALA A N 1
ATOM 2379 C CA . ALA A 1 313 ? -17.888 -2.883 -8.185 1.00 82.00 313 ALA A CA 1
ATOM 2380 C C . ALA A 1 313 ? -19.402 -2.737 -8.403 1.00 82.00 313 ALA A C 1
ATOM 2382 O O . ALA A 1 313 ? -19.819 -1.763 -9.028 1.00 82.00 313 ALA A O 1
ATOM 2383 N N . ALA A 1 314 ? -20.204 -3.641 -7.833 1.00 79.31 314 ALA A N 1
ATOM 2384 C CA . ALA A 1 314 ? -21.663 -3.591 -7.892 1.00 79.31 314 ALA A CA 1
ATOM 2385 C C . ALA A 1 314 ? -22.260 -2.412 -7.093 1.00 79.31 314 ALA A C 1
ATOM 2387 O O . ALA A 1 314 ? -23.212 -1.782 -7.547 1.00 79.31 314 ALA A O 1
ATOM 2388 N N . GLY A 1 315 ? -21.682 -2.073 -5.931 1.00 60.28 315 GLY A N 1
ATOM 2389 C CA . GLY A 1 315 ? -22.213 -1.046 -5.019 1.00 60.28 315 GLY A CA 1
ATOM 2390 C C . GLY A 1 315 ? -21.846 0.416 -5.325 1.00 60.28 315 GLY A C 1
ATOM 2391 O O . GLY A 1 315 ? -22.313 1.319 -4.631 1.00 60.28 315 GLY A O 1
ATOM 2392 N N . ARG A 1 316 ? -20.997 0.706 -6.322 1.00 52.38 316 ARG A N 1
ATOM 2393 C CA . ARG A 1 316 ? -20.589 2.091 -6.638 1.00 52.38 316 ARG A CA 1
ATOM 2394 C C . ARG A 1 316 ? -21.647 2.820 -7.488 1.00 52.38 316 ARG A C 1
ATOM 2396 O O . ARG A 1 316 ? -21.963 2.336 -8.576 1.00 52.38 316 ARG A O 1
ATOM 2403 N N . PRO A 1 317 ? -22.121 4.026 -7.092 1.00 43.38 317 PRO A N 1
ATOM 2404 C CA . PRO A 1 317 ? -22.922 4.874 -7.970 1.00 43.38 317 PRO 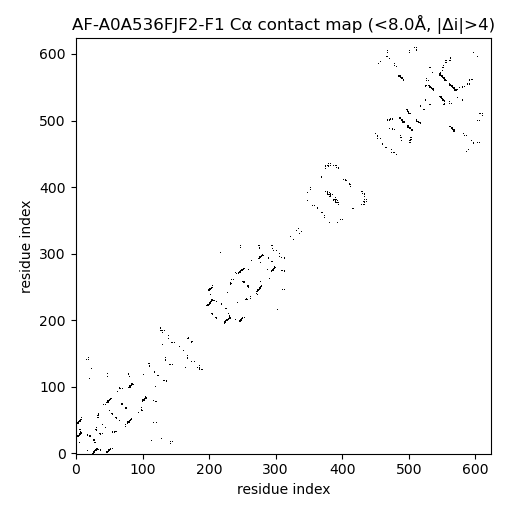A CA 1
ATOM 2405 C C . PRO A 1 317 ? -22.147 5.162 -9.254 1.00 43.38 317 PRO A C 1
ATOM 2407 O O . PRO A 1 317 ? -20.990 5.594 -9.225 1.00 43.38 317 PRO A O 1
ATOM 2410 N N . ARG A 1 318 ? -22.779 4.881 -10.395 1.00 45.28 318 ARG A N 1
ATOM 2411 C CA . ARG A 1 318 ? -22.152 5.008 -11.712 1.00 45.28 318 ARG A CA 1
ATOM 2412 C C . ARG A 1 318 ? -21.727 6.465 -11.939 1.00 45.28 318 ARG A C 1
ATOM 2414 O O . ARG A 1 318 ? -22.535 7.360 -11.697 1.00 45.28 318 ARG A O 1
ATOM 2421 N N . PRO A 1 319 ? -20.528 6.738 -12.480 1.00 36.00 319 PRO A N 1
ATOM 2422 C CA . PRO A 1 319 ? -20.225 8.067 -12.990 1.00 36.00 319 PRO A CA 1
ATOM 2423 C C . PRO A 1 319 ? -21.133 8.354 -14.197 1.00 36.00 319 PRO A C 1
ATOM 2425 O O . PRO A 1 319 ? -20.898 7.878 -15.309 1.00 36.00 319 PRO A O 1
ATOM 2428 N N . SER A 1 320 ? -22.213 9.101 -13.969 1.00 36.59 320 SER A N 1
ATOM 2429 C CA . SER A 1 320 ? -23.110 9.605 -15.006 1.00 36.59 320 SER A CA 1
ATOM 2430 C C . SER A 1 320 ? -22.414 10.749 -15.739 1.00 36.59 320 SER A C 1
ATOM 2432 O O . SER A 1 320 ? -22.479 11.895 -15.298 1.00 36.59 320 SER A O 1
ATOM 2434 N N . ARG A 1 321 ? -21.724 10.408 -16.840 1.00 36.59 321 ARG A N 1
ATOM 2435 C CA . ARG A 1 321 ? -20.725 11.250 -17.530 1.00 36.59 321 ARG A CA 1
ATOM 2436 C C . ARG A 1 321 ? -19.558 11.631 -16.606 1.00 36.59 321 ARG A C 1
ATOM 2438 O O . ARG A 1 321 ? -19.741 11.778 -15.403 1.00 36.59 321 ARG A O 1
ATOM 2445 N N . PRO A 1 322 ? -18.332 11.804 -17.123 1.00 29.92 322 PRO A N 1
ATOM 2446 C CA . PRO A 1 322 ? -17.298 12.408 -16.300 1.00 29.92 322 PRO A CA 1
ATOM 2447 C C . PRO A 1 322 ? -17.770 13.830 -15.953 1.00 29.92 322 PRO A C 1
ATOM 2449 O O . PRO A 1 322 ? -18.042 14.605 -16.878 1.00 29.92 322 PRO A O 1
ATOM 2452 N N . PRO A 1 323 ? -17.905 14.208 -14.666 1.00 30.52 323 PRO A N 1
ATOM 2453 C CA . PRO A 1 323 ? -18.021 15.611 -14.333 1.00 30.52 323 PRO A CA 1
ATOM 2454 C C . PRO A 1 323 ? -16.808 16.307 -14.943 1.00 30.52 323 PRO A C 1
ATOM 2456 O O . PRO A 1 323 ? -15.663 15.915 -14.716 1.00 30.52 323 PRO A O 1
ATOM 2459 N N . VAL A 1 324 ? -17.048 17.363 -15.714 1.00 38.75 324 VAL A N 1
ATOM 2460 C CA . VAL A 1 324 ? -15.989 18.209 -16.286 1.00 38.75 324 VAL A CA 1
ATOM 2461 C C . VAL A 1 324 ? -15.053 18.735 -15.172 1.00 38.75 324 VAL A C 1
ATOM 2463 O O . VAL A 1 324 ? -13.890 19.031 -15.417 1.00 38.75 324 VAL A O 1
ATOM 2466 N N . ALA A 1 325 ? -15.511 18.716 -13.912 1.00 31.44 325 ALA A N 1
ATOM 2467 C CA . ALA A 1 325 ? -14.725 18.985 -12.709 1.00 31.44 325 ALA A CA 1
ATOM 2468 C C . ALA A 1 325 ? -13.835 17.816 -12.210 1.00 31.44 325 ALA A C 1
ATOM 2470 O O . ALA A 1 325 ? -12.769 18.076 -11.657 1.00 31.44 325 ALA A O 1
ATOM 2471 N N . SER A 1 326 ? -14.181 16.538 -12.429 1.00 27.64 326 SER A N 1
ATOM 2472 C CA . SER A 1 326 ? -13.289 15.405 -12.100 1.00 27.64 326 SER A CA 1
ATOM 2473 C C . SER A 1 326 ? -12.268 15.127 -13.203 1.00 27.64 326 SER A C 1
ATOM 2475 O O . SER A 1 326 ? -11.186 14.618 -12.914 1.00 27.64 326 SER A O 1
ATOM 2477 N N . ALA A 1 327 ? -12.553 15.558 -14.438 1.00 29.98 327 ALA A N 1
ATOM 2478 C CA . ALA A 1 327 ? -11.530 15.734 -15.465 1.00 29.98 327 ALA A CA 1
ATOM 2479 C C . ALA A 1 327 ? -10.504 16.800 -15.041 1.00 29.98 327 ALA A C 1
ATOM 2481 O O . ALA A 1 327 ? -9.324 16.637 -15.332 1.00 29.98 327 ALA A O 1
ATOM 2482 N N . LEU A 1 328 ? -10.921 17.820 -14.274 1.00 30.39 328 LEU A N 1
ATOM 2483 C CA . LEU A 1 328 ? -10.039 18.874 -13.763 1.00 30.39 328 LEU A CA 1
ATOM 2484 C C . LEU A 1 328 ? -9.272 18.504 -12.472 1.00 30.39 328 LEU A C 1
ATOM 2486 O O . LEU A 1 328 ? -8.168 18.993 -12.236 1.00 30.39 328 LEU A O 1
ATOM 2490 N N . ALA A 1 329 ? -9.799 17.604 -11.637 1.00 27.98 329 ALA A N 1
ATOM 2491 C CA . ALA A 1 329 ? -9.087 17.105 -10.452 1.00 27.98 329 ALA A CA 1
ATOM 2492 C C . ALA A 1 329 ? -8.095 15.976 -10.801 1.00 27.98 329 ALA A C 1
ATOM 2494 O O . ALA A 1 329 ? -6.948 15.986 -10.342 1.00 27.98 329 ALA A O 1
ATOM 2495 N N . ALA A 1 330 ? -8.469 15.068 -11.714 1.00 27.84 330 ALA A N 1
ATOM 2496 C CA . ALA A 1 330 ? -7.522 14.137 -12.333 1.00 27.84 330 ALA A CA 1
ATOM 2497 C C . ALA A 1 330 ? -6.471 14.888 -13.180 1.00 27.84 330 ALA A C 1
ATOM 2499 O O . ALA A 1 330 ? -5.314 14.468 -13.244 1.00 27.84 330 ALA A O 1
ATOM 2500 N N . SER A 1 331 ? -6.810 16.071 -13.718 1.00 30.73 331 SER A N 1
ATOM 2501 C CA . SER A 1 331 ? -5.860 17.005 -14.337 1.00 30.73 331 SER A CA 1
ATOM 2502 C C . SER A 1 331 ? -5.063 17.875 -13.355 1.00 30.73 331 SER A C 1
ATOM 2504 O O . SER A 1 331 ? -4.487 18.873 -13.779 1.00 30.73 331 SER A O 1
ATOM 2506 N N . HIS A 1 332 ? -4.968 17.538 -12.070 1.00 31.27 332 HIS A N 1
ATOM 2507 C CA . HIS A 1 332 ? -3.960 18.153 -11.193 1.00 31.27 332 HIS A CA 1
ATOM 2508 C C . HIS A 1 332 ? -2.868 17.167 -10.765 1.00 31.27 332 HIS A C 1
ATOM 2510 O O . HIS A 1 332 ? -1.728 17.582 -10.553 1.00 31.27 332 HIS A O 1
ATOM 2516 N N . VAL A 1 333 ? -3.160 15.862 -10.745 1.00 32.16 333 VAL A N 1
ATOM 2517 C CA . VAL A 1 333 ? -2.178 14.817 -10.404 1.00 32.16 333 VAL A CA 1
ATOM 2518 C C . VAL A 1 333 ? -1.644 14.115 -11.658 1.00 32.16 333 VAL A C 1
ATOM 2520 O O . VAL A 1 333 ? -0.428 14.054 -11.834 1.00 32.16 333 VAL A O 1
ATOM 2523 N N . ALA A 1 334 ? -2.502 13.721 -12.609 1.00 30.02 334 ALA A N 1
ATOM 2524 C CA . ALA A 1 334 ? -2.049 13.153 -13.885 1.00 30.02 334 ALA A CA 1
ATOM 2525 C C . ALA A 1 334 ? -1.420 14.217 -14.804 1.00 30.02 334 ALA A C 1
ATOM 2527 O O . ALA A 1 334 ? -0.469 13.937 -15.525 1.00 30.02 334 ALA A O 1
ATOM 2528 N N . TRP A 1 335 ? -1.856 15.479 -14.719 1.00 26.45 335 TRP A N 1
ATOM 2529 C CA . TRP A 1 335 ? -1.220 16.602 -15.431 1.00 26.45 335 TRP A CA 1
ATOM 2530 C C . TRP A 1 335 ? 0.140 16.986 -14.848 1.00 26.45 335 TRP A C 1
ATOM 2532 O O . TRP A 1 335 ? 0.976 17.494 -15.577 1.00 26.45 335 TRP A O 1
ATOM 2542 N N . ARG A 1 336 ? 0.448 16.731 -13.574 1.00 30.66 336 ARG A N 1
ATOM 2543 C CA . ARG A 1 336 ? 1.804 17.016 -13.066 1.00 30.66 336 ARG A CA 1
ATOM 2544 C C . ARG A 1 336 ? 2.855 16.042 -13.599 1.00 30.66 336 ARG A C 1
ATOM 2546 O O . ARG A 1 336 ? 4.023 16.409 -13.657 1.00 30.66 336 ARG A O 1
ATOM 2553 N N . VAL A 1 337 ? 2.441 14.860 -14.052 1.00 33.31 337 VAL A N 1
ATOM 2554 C CA . VAL A 1 337 ? 3.317 13.869 -14.696 1.00 33.31 337 VAL A CA 1
ATOM 2555 C C . VAL A 1 337 ? 3.241 14.000 -16.223 1.00 33.31 337 VAL A C 1
ATOM 2557 O O . VAL A 1 337 ? 4.263 14.222 -16.869 1.00 33.31 337 VAL A O 1
ATOM 2560 N N . VAL A 1 338 ? 2.032 14.019 -16.801 1.00 31.28 338 VAL A N 1
ATOM 2561 C CA . VAL A 1 338 ? 1.809 14.139 -18.254 1.00 31.28 338 VAL A CA 1
ATOM 2562 C C . VAL A 1 338 ? 2.060 15.550 -18.785 1.00 31.28 338 VAL A C 1
ATOM 2564 O O . VAL A 1 338 ? 2.559 15.678 -19.893 1.00 31.28 338 VAL A O 1
ATOM 2567 N N . ALA A 1 339 ? 1.798 16.631 -18.046 1.00 34.00 339 ALA A N 1
ATOM 2568 C CA . ALA A 1 339 ? 2.150 17.984 -18.501 1.00 34.00 339 ALA A CA 1
ATOM 2569 C C . ALA A 1 339 ? 3.600 18.350 -18.215 1.00 34.00 339 ALA A C 1
ATOM 2571 O O . ALA A 1 339 ? 4.124 19.224 -18.891 1.00 34.00 339 ALA A O 1
ATOM 2572 N N . ARG A 1 340 ? 4.281 17.668 -17.289 1.00 41.72 340 ARG A N 1
ATOM 2573 C CA . ARG A 1 340 ? 5.743 17.754 -17.187 1.00 41.72 340 ARG A CA 1
ATOM 2574 C C . ARG A 1 340 ? 6.390 17.036 -18.369 1.00 41.72 340 ARG A C 1
ATOM 2576 O O . ARG A 1 340 ? 7.271 17.620 -18.981 1.00 41.72 340 ARG A O 1
ATOM 2583 N N . GLN A 1 341 ? 5.866 15.877 -18.782 1.00 45.66 341 GLN A N 1
ATOM 2584 C CA . GLN A 1 341 ? 6.299 15.186 -20.003 1.00 45.66 341 GLN A CA 1
ATOM 2585 C C . GLN A 1 341 ? 5.886 15.898 -21.304 1.00 45.66 341 GLN A C 1
ATOM 2587 O O . GLN A 1 341 ? 6.714 16.011 -22.195 1.00 45.66 341 GLN A O 1
ATOM 2592 N N . ARG A 1 342 ? 4.669 16.453 -21.430 1.00 42.59 342 ARG A N 1
ATOM 2593 C CA . ARG A 1 342 ? 4.233 17.233 -22.609 1.00 42.59 342 ARG A CA 1
ATOM 2594 C C . ARG A 1 342 ? 4.901 18.604 -22.689 1.00 42.59 342 ARG A C 1
ATOM 2596 O O . ARG A 1 342 ? 5.265 19.002 -23.785 1.00 42.59 342 ARG A O 1
ATOM 2603 N N . ARG A 1 343 ? 5.098 19.327 -21.575 1.00 50.84 343 ARG A N 1
ATOM 2604 C CA . ARG A 1 343 ? 5.880 20.580 -21.578 1.00 50.84 343 ARG A CA 1
ATOM 2605 C C . ARG A 1 343 ? 7.353 20.301 -21.833 1.00 50.84 343 ARG A C 1
ATOM 2607 O O . ARG A 1 343 ? 7.946 21.051 -22.590 1.00 50.84 343 ARG A O 1
ATOM 2614 N N . ALA A 1 344 ? 7.921 19.226 -21.281 1.00 56.91 344 ALA A N 1
ATOM 2615 C CA . ALA A 1 344 ? 9.280 18.818 -21.620 1.00 56.91 344 ALA A CA 1
ATOM 2616 C C . ALA A 1 344 ? 9.384 18.449 -23.101 1.00 56.91 344 ALA A C 1
ATOM 2618 O O . ALA A 1 344 ? 10.208 19.022 -23.789 1.00 56.91 344 ALA A O 1
ATOM 2619 N N . ALA A 1 345 ? 8.504 17.600 -23.634 1.00 61.88 345 ALA A N 1
ATOM 2620 C CA . ALA A 1 345 ? 8.508 17.232 -25.050 1.00 61.88 345 ALA A CA 1
ATOM 2621 C C . ALA A 1 345 ? 8.277 18.433 -25.983 1.00 61.88 345 ALA A C 1
ATOM 2623 O O . ALA A 1 345 ? 8.919 18.521 -27.021 1.00 61.88 345 ALA A O 1
ATOM 2624 N N . LEU A 1 346 ? 7.411 19.384 -25.615 1.00 68.06 346 LEU A N 1
ATOM 2625 C CA . LEU A 1 346 ? 7.137 20.585 -26.409 1.00 68.06 346 LEU A CA 1
ATOM 2626 C C . LEU A 1 346 ? 8.287 21.599 -26.331 1.00 68.06 346 LEU A C 1
ATOM 2628 O O . LEU A 1 346 ? 8.670 22.148 -27.354 1.00 68.06 346 LEU A O 1
ATOM 2632 N N . VAL A 1 347 ? 8.897 21.799 -25.159 1.00 70.50 347 VAL A N 1
ATOM 2633 C CA . VAL A 1 347 ? 10.108 22.626 -24.999 1.00 70.50 347 VAL A CA 1
ATOM 2634 C C . VAL A 1 347 ? 11.294 21.994 -25.725 1.00 70.50 347 VAL A C 1
ATOM 2636 O O . VAL A 1 347 ? 12.005 22.696 -26.430 1.00 70.50 347 VAL A O 1
ATOM 2639 N N . MET A 1 348 ? 11.475 20.676 -25.629 1.00 72.06 348 MET A N 1
ATOM 2640 C CA . MET A 1 348 ? 12.509 19.930 -26.356 1.00 72.06 348 MET A CA 1
ATOM 2641 C C . MET A 1 348 ? 12.249 19.953 -27.867 1.00 72.06 348 MET A C 1
ATOM 2643 O O . MET A 1 348 ? 13.180 20.111 -28.643 1.00 72.06 348 MET A O 1
ATOM 2647 N N . GLY A 1 349 ? 10.990 19.876 -28.302 1.00 67.00 349 GLY A N 1
ATOM 2648 C CA . GLY A 1 349 ? 10.604 20.024 -29.706 1.00 67.00 349 GLY A CA 1
ATOM 2649 C C . GLY A 1 349 ? 10.874 21.431 -30.246 1.00 67.00 349 GLY A C 1
ATOM 2650 O O . GLY A 1 349 ? 11.476 21.573 -31.306 1.00 67.00 349 GLY A O 1
ATOM 2651 N N . ILE A 1 350 ? 10.509 22.478 -29.495 1.00 78.00 350 ILE A N 1
ATOM 2652 C CA . ILE A 1 350 ? 10.837 23.872 -29.835 1.00 78.00 350 ILE A CA 1
ATOM 2653 C C . ILE A 1 350 ? 12.353 24.059 -29.880 1.00 78.00 350 ILE A C 1
ATOM 2655 O O . ILE A 1 350 ? 12.856 24.652 -30.830 1.00 78.00 350 ILE A O 1
ATOM 2659 N N . LEU A 1 351 ? 13.095 23.526 -28.906 1.00 77.00 351 LEU A N 1
ATOM 2660 C CA . LEU A 1 351 ? 14.554 23.569 -28.905 1.00 77.00 351 LEU A CA 1
ATOM 2661 C C . LEU A 1 351 ? 15.144 22.836 -30.118 1.00 77.00 351 LEU A C 1
ATOM 2663 O O . LEU A 1 351 ? 16.086 23.354 -30.702 1.00 77.00 351 LEU A O 1
ATOM 2667 N N . ALA A 1 352 ? 14.572 21.707 -30.556 1.00 76.75 352 ALA A N 1
ATOM 2668 C CA . ALA A 1 352 ? 14.991 20.962 -31.758 1.00 76.75 352 ALA A CA 1
ATOM 2669 C C . ALA A 1 352 ? 14.800 21.757 -33.033 1.00 76.75 352 ALA A C 1
ATOM 2671 O O . ALA A 1 352 ? 15.743 21.893 -33.808 1.00 76.75 352 ALA A O 1
ATOM 2672 N N . VAL A 1 353 ? 13.623 22.348 -33.212 1.00 72.62 353 VAL A N 1
ATOM 2673 C CA . VAL A 1 353 ? 13.342 23.189 -34.377 1.00 72.62 353 VAL A CA 1
ATOM 2674 C C . VAL A 1 353 ? 14.206 24.453 -34.358 1.00 72.62 353 VAL A C 1
ATOM 2676 O O . VAL A 1 353 ? 14.775 24.824 -35.380 1.00 72.62 353 VAL A O 1
ATOM 2679 N N . THR A 1 354 ? 14.364 25.086 -33.193 1.00 80.50 354 THR A N 1
ATOM 2680 C CA . THR A 1 354 ? 15.161 26.315 -33.040 1.00 80.50 354 THR A CA 1
ATOM 2681 C C . THR A 1 354 ? 16.648 26.046 -33.257 1.00 80.50 354 THR A C 1
ATOM 2683 O O . THR A 1 354 ? 17.322 26.826 -33.922 1.00 80.50 354 THR A O 1
ATOM 2686 N N . TYR A 1 355 ? 17.159 24.926 -32.741 1.00 84.62 355 TYR A N 1
ATOM 2687 C CA . TYR A 1 355 ? 18.535 24.492 -32.952 1.00 84.62 355 TYR A CA 1
ATOM 2688 C C . TYR A 1 355 ? 18.796 24.149 -34.418 1.00 84.62 355 TYR A C 1
ATOM 2690 O O . TYR A 1 355 ? 19.757 24.657 -34.979 1.00 84.62 355 TYR A O 1
ATOM 2698 N N . ALA A 1 356 ? 17.935 23.351 -35.055 1.00 74.56 356 ALA A N 1
ATOM 2699 C CA . ALA A 1 356 ? 18.090 23.002 -36.465 1.00 74.56 356 ALA A CA 1
ATOM 2700 C C . ALA A 1 356 ? 18.018 24.240 -37.373 1.00 74.56 356 ALA A C 1
ATOM 2702 O O . ALA A 1 356 ? 18.847 24.397 -38.265 1.00 74.56 356 ALA A O 1
ATOM 2703 N N . GLY A 1 357 ? 17.081 25.159 -37.111 1.00 72.06 357 GLY A N 1
ATOM 2704 C CA . GLY A 1 357 ? 16.996 26.431 -37.830 1.00 72.06 357 GLY A CA 1
ATOM 2705 C C . GLY A 1 357 ? 18.229 27.312 -37.612 1.00 72.06 357 GLY A C 1
ATOM 2706 O O . GLY A 1 357 ? 18.796 27.822 -38.573 1.00 72.06 357 GLY A O 1
ATOM 2707 N N . GLY A 1 358 ? 18.689 27.447 -36.365 1.00 75.88 358 GLY A N 1
ATOM 2708 C CA . GLY A 1 358 ? 19.906 28.192 -36.037 1.00 75.88 358 GLY A CA 1
ATOM 2709 C C . GLY A 1 358 ? 21.160 27.583 -36.664 1.00 75.88 358 GLY A C 1
ATOM 2710 O O . GLY A 1 358 ? 22.004 28.320 -37.165 1.00 75.88 358 GLY A O 1
ATOM 2711 N N . PHE A 1 359 ? 21.251 26.252 -36.700 1.00 80.06 359 PHE A N 1
ATOM 2712 C CA . PHE A 1 359 ? 22.324 25.525 -37.367 1.00 80.06 359 PHE A CA 1
ATOM 2713 C C . PHE A 1 359 ? 22.350 25.847 -38.861 1.00 80.06 359 PHE A C 1
ATOM 2715 O O . PHE A 1 359 ? 23.380 26.282 -39.351 1.00 80.06 359 PHE A O 1
ATOM 2722 N N . LEU A 1 360 ? 21.223 25.722 -39.569 1.00 76.81 360 LEU A N 1
ATOM 2723 C CA . LEU A 1 360 ? 21.156 25.975 -41.015 1.00 76.81 360 LEU A CA 1
ATOM 2724 C C . LEU A 1 360 ? 21.438 27.438 -41.393 1.00 76.81 360 LEU A C 1
ATOM 2726 O O . LEU A 1 360 ? 21.942 27.704 -42.478 1.00 76.81 360 LEU A O 1
ATOM 2730 N N . VAL A 1 361 ? 21.129 28.394 -40.512 1.00 77.38 361 VAL A N 1
ATOM 2731 C CA . VAL A 1 361 ? 21.462 29.814 -40.726 1.00 77.38 361 VAL A CA 1
ATOM 2732 C C . VAL A 1 361 ? 22.944 30.096 -40.462 1.00 77.38 361 VAL A C 1
ATOM 2734 O O . VAL A 1 361 ? 23.535 30.945 -41.126 1.00 77.38 361 VAL A O 1
ATOM 2737 N N . ALA A 1 362 ? 23.546 29.412 -39.487 1.00 68.50 362 ALA A N 1
ATOM 2738 C CA . ALA A 1 362 ? 24.929 29.637 -39.076 1.00 68.50 362 ALA A CA 1
ATOM 2739 C C . ALA A 1 362 ? 25.952 28.795 -39.858 1.00 68.50 362 ALA A C 1
ATOM 2741 O O . ALA A 1 362 ? 27.110 29.197 -39.960 1.00 68.50 362 ALA A O 1
ATOM 2742 N N . GLU A 1 363 ? 25.541 27.653 -40.409 1.00 80.56 363 GLU A N 1
ATOM 2743 C CA . GLU A 1 363 ? 26.385 26.713 -41.158 1.00 80.56 363 GLU A CA 1
ATOM 2744 C C . GLU A 1 363 ? 27.137 27.377 -42.327 1.00 80.56 363 GLU A C 1
ATOM 2746 O O . GLU A 1 363 ? 28.353 27.212 -42.369 1.00 80.56 363 GLU A O 1
ATOM 2751 N N . PRO A 1 364 ? 26.542 28.263 -43.153 1.00 70.06 364 PRO A N 1
ATOM 2752 C CA . PRO A 1 364 ? 27.276 28.935 -44.232 1.00 70.06 364 PRO A CA 1
ATOM 2753 C C . PRO A 1 364 ? 28.460 29.797 -43.765 1.00 70.06 364 PRO A C 1
ATOM 2755 O O . PRO A 1 364 ? 29.336 30.138 -44.558 1.00 70.06 364 PRO A O 1
ATOM 2758 N N . PHE A 1 365 ? 28.481 30.183 -42.485 1.00 67.06 365 PHE A N 1
ATOM 2759 C CA . PHE A 1 365 ? 29.524 31.019 -41.887 1.00 67.06 365 PHE A CA 1
ATOM 2760 C C . PHE A 1 365 ? 30.481 30.231 -40.986 1.00 67.06 365 PHE A C 1
ATOM 2762 O O . PHE A 1 365 ? 31.644 30.607 -40.855 1.00 67.06 365 PHE A O 1
ATOM 2769 N N . LEU A 1 366 ? 29.991 29.175 -40.329 1.00 60.34 366 LEU A N 1
ATOM 2770 C CA . LEU A 1 366 ? 30.711 28.436 -39.285 1.00 60.34 366 LEU A CA 1
ATOM 2771 C C . LEU A 1 366 ? 30.995 26.969 -39.651 1.00 60.34 366 LEU A C 1
ATOM 2773 O O . LEU A 1 366 ? 31.667 26.277 -38.883 1.00 60.34 366 LEU A O 1
ATOM 2777 N N . GLY A 1 367 ? 30.485 26.482 -40.785 1.00 67.56 367 GLY A N 1
ATOM 2778 C CA . GLY A 1 367 ? 30.557 25.083 -41.215 1.00 67.56 367 GLY A CA 1
ATOM 2779 C C . GLY A 1 367 ? 30.049 24.114 -40.142 1.00 67.56 367 GLY A C 1
ATOM 2780 O O . GLY A 1 367 ? 29.127 24.422 -39.378 1.00 67.56 367 GLY A O 1
ATOM 2781 N N . ALA A 1 368 ? 30.729 22.972 -39.987 1.00 65.12 368 ALA A N 1
ATOM 2782 C CA . ALA A 1 368 ? 30.444 21.977 -38.944 1.00 65.12 368 ALA A CA 1
ATOM 2783 C C . ALA A 1 368 ? 30.472 22.558 -37.503 1.00 65.12 368 ALA A C 1
ATOM 2785 O O . ALA A 1 368 ? 29.830 22.018 -36.588 1.00 65.12 368 ALA A O 1
ATOM 2786 N N . GLY A 1 369 ? 31.152 23.701 -37.317 1.00 64.31 369 GLY A N 1
ATOM 2787 C CA . GLY A 1 369 ? 31.214 24.523 -36.103 1.00 64.31 369 GLY A CA 1
ATOM 2788 C C . GLY A 1 369 ? 29.868 25.058 -35.609 1.00 64.31 369 GLY A C 1
ATOM 2789 O O . GLY A 1 369 ? 29.700 25.294 -34.410 1.00 64.31 369 GLY A O 1
ATOM 2790 N N . ALA A 1 370 ? 28.864 25.165 -36.486 1.00 67.12 370 ALA A N 1
ATOM 2791 C CA . ALA A 1 370 ? 27.505 25.577 -36.122 1.00 67.12 370 ALA A CA 1
ATOM 2792 C C . ALA A 1 370 ? 26.844 24.637 -35.092 1.00 67.12 370 ALA A C 1
ATOM 2794 O O . ALA A 1 370 ? 25.904 25.024 -34.389 1.00 67.12 370 ALA A O 1
ATOM 2795 N N . SER A 1 371 ? 27.368 23.415 -34.930 1.00 70.00 371 SER A N 1
ATOM 2796 C CA . SER A 1 371 ? 26.871 22.445 -33.953 1.00 70.00 371 SER A CA 1
ATOM 2797 C C . SER A 1 371 ? 27.008 22.913 -32.495 1.00 70.00 371 SER A C 1
ATOM 2799 O O . SER A 1 371 ? 26.218 22.492 -31.646 1.00 70.00 371 SER A O 1
ATOM 2801 N N . LEU A 1 372 ? 27.904 23.868 -32.213 1.00 73.00 372 LEU A N 1
ATOM 2802 C CA . LEU A 1 372 ? 28.097 24.483 -30.892 1.00 73.00 372 LEU A CA 1
ATOM 2803 C C . LEU A 1 372 ? 26.857 25.223 -30.368 1.00 73.00 372 LEU A C 1
ATOM 2805 O O . LEU A 1 372 ? 26.699 25.371 -29.155 1.00 73.00 372 LEU A O 1
ATOM 2809 N N . LEU A 1 373 ? 25.924 25.621 -31.240 1.00 70.69 373 LEU A N 1
ATOM 2810 C CA . LEU A 1 373 ? 24.641 26.208 -30.828 1.00 70.69 373 LEU A CA 1
ATOM 2811 C C . LEU A 1 373 ? 23.808 25.250 -29.950 1.00 70.69 373 LEU A C 1
ATOM 2813 O O . LEU A 1 373 ? 22.966 25.700 -29.169 1.00 70.69 373 LEU A O 1
ATOM 2817 N N . ALA A 1 374 ? 24.091 23.941 -29.995 1.00 69.56 374 ALA A N 1
ATOM 2818 C CA . ALA A 1 374 ? 23.463 22.939 -29.136 1.00 69.56 374 ALA A CA 1
ATOM 2819 C C . ALA A 1 374 ? 23.759 23.174 -27.645 1.00 69.56 374 ALA A C 1
ATOM 2821 O O . ALA A 1 374 ? 22.939 22.808 -26.802 1.00 69.56 374 ALA A O 1
ATOM 2822 N N . MET A 1 375 ? 24.887 23.822 -27.315 1.00 70.31 375 MET A N 1
ATOM 2823 C CA . MET A 1 375 ? 25.295 24.136 -25.938 1.00 70.31 375 MET A CA 1
ATOM 2824 C C . MET A 1 375 ? 24.288 25.049 -25.241 1.00 70.31 375 MET A C 1
ATOM 2826 O O . MET A 1 375 ? 23.882 24.783 -24.109 1.00 70.31 375 MET A O 1
ATOM 2830 N N . GLY A 1 376 ? 23.859 26.110 -25.930 1.00 69.88 376 GLY A N 1
ATOM 2831 C CA . GLY A 1 376 ? 22.875 27.053 -25.401 1.00 69.88 376 GLY A CA 1
ATOM 2832 C C . GLY A 1 376 ? 21.527 26.377 -25.168 1.00 69.88 376 GLY A C 1
ATOM 2833 O O . GLY A 1 376 ? 20.907 26.566 -24.124 1.00 69.88 376 GLY A O 1
ATOM 2834 N N . ALA A 1 377 ? 21.118 25.512 -26.097 1.00 72.25 377 ALA A N 1
ATOM 2835 C CA . ALA A 1 377 ? 19.887 24.742 -25.984 1.00 72.25 377 ALA A CA 1
ATOM 2836 C C . ALA A 1 377 ? 19.940 23.695 -24.848 1.00 72.25 377 ALA A C 1
ATOM 2838 O O . ALA A 1 377 ? 18.953 23.531 -24.131 1.00 72.25 377 ALA A O 1
ATOM 2839 N N . ALA A 1 378 ? 21.098 23.065 -24.607 1.00 68.38 378 ALA A N 1
ATOM 2840 C CA . ALA A 1 378 ? 21.313 22.126 -23.500 1.00 68.38 378 ALA A CA 1
ATOM 2841 C C . ALA A 1 378 ? 21.259 22.815 -22.137 1.00 68.38 378 ALA A C 1
ATOM 2843 O O . ALA A 1 378 ? 20.612 22.322 -21.210 1.00 68.38 378 ALA A O 1
ATOM 2844 N N . ALA A 1 379 ? 21.899 23.981 -22.025 1.00 64.88 379 ALA A N 1
ATOM 2845 C CA . ALA A 1 379 ? 21.844 24.804 -20.826 1.00 64.88 379 ALA A CA 1
ATOM 2846 C C . ALA A 1 379 ? 20.413 25.296 -20.557 1.00 64.88 379 ALA A C 1
ATOM 2848 O O . ALA A 1 379 ? 19.955 25.245 -19.416 1.00 64.88 379 ALA A O 1
ATOM 2849 N N . LEU A 1 380 ? 19.677 25.699 -21.600 1.00 69.75 380 LEU A N 1
ATOM 2850 C CA . LEU A 1 380 ? 18.284 26.127 -21.478 1.00 69.75 380 LEU A CA 1
ATOM 2851 C C . LEU A 1 380 ? 17.365 24.965 -21.066 1.00 69.75 380 LEU A C 1
ATOM 2853 O O . LEU A 1 380 ? 16.541 25.133 -20.169 1.00 69.75 380 LEU A O 1
ATOM 2857 N N . ALA A 1 381 ? 17.541 23.775 -21.648 1.00 67.69 381 ALA A N 1
ATOM 2858 C CA . ALA A 1 381 ? 16.821 22.563 -21.252 1.00 67.69 381 ALA A CA 1
ATOM 2859 C C . ALA A 1 381 ? 17.114 22.184 -19.790 1.00 67.69 381 ALA A C 1
ATOM 2861 O O . ALA A 1 381 ? 16.188 21.945 -19.013 1.00 67.69 381 ALA A O 1
ATOM 2862 N N . GLY A 1 382 ? 18.389 22.213 -19.389 1.00 62.00 382 GLY A N 1
ATOM 2863 C CA . GLY A 1 382 ? 18.825 21.966 -18.015 1.00 62.00 382 GLY A CA 1
ATOM 2864 C C . GLY A 1 382 ? 18.243 22.965 -17.010 1.00 62.00 382 GLY A C 1
ATOM 2865 O O . GLY A 1 382 ? 17.774 22.575 -15.939 1.00 62.00 382 GLY A O 1
ATOM 2866 N N . ALA A 1 383 ? 18.214 24.249 -17.372 1.00 63.94 383 ALA A N 1
ATOM 2867 C CA . ALA A 1 383 ? 17.688 25.324 -16.536 1.00 63.94 383 ALA A CA 1
ATOM 2868 C C . ALA A 1 383 ? 16.154 25.296 -16.410 1.00 63.94 383 ALA A C 1
ATOM 2870 O O . ALA A 1 383 ? 15.623 25.542 -15.324 1.00 63.94 383 ALA A O 1
ATOM 2871 N N . LEU A 1 384 ? 15.438 24.989 -17.498 1.00 63.66 384 LEU A N 1
ATOM 2872 C CA . LEU A 1 384 ? 13.972 25.000 -17.539 1.00 63.66 384 LEU A CA 1
ATOM 2873 C C . LEU A 1 384 ? 13.343 23.706 -17.005 1.00 63.66 384 LEU A C 1
ATOM 2875 O O . LEU A 1 384 ? 12.262 23.755 -16.415 1.00 63.66 384 LEU A O 1
ATOM 2879 N N . LEU A 1 385 ? 13.987 22.553 -17.217 1.00 64.81 385 LEU A N 1
ATOM 2880 C CA . LEU A 1 385 ? 13.379 21.233 -17.001 1.00 64.81 385 LEU A CA 1
ATOM 2881 C C . LEU A 1 385 ? 14.170 20.323 -16.047 1.00 64.81 385 LEU A C 1
ATOM 2883 O O . LEU A 1 385 ? 13.621 19.319 -15.593 1.00 64.81 385 LEU A O 1
ATOM 2887 N N . GLY A 1 386 ? 15.399 20.693 -15.675 1.00 59.59 386 GLY A N 1
ATOM 2888 C CA . GLY A 1 386 ? 16.254 19.948 -14.747 1.00 59.59 386 GLY A CA 1
ATOM 2889 C C . GLY A 1 386 ? 17.439 19.245 -15.426 1.00 59.59 386 GLY A C 1
ATOM 2890 O O . GLY A 1 386 ? 17.478 19.130 -16.651 1.00 59.59 386 GLY A O 1
ATOM 2891 N N . PRO A 1 387 ? 18.420 18.759 -14.643 1.00 60.06 387 PRO A N 1
ATOM 2892 C CA . PRO A 1 387 ? 19.690 18.248 -15.170 1.00 60.06 387 PRO A CA 1
ATOM 2893 C C . PRO A 1 387 ? 19.521 17.023 -16.081 1.00 60.06 387 PRO A C 1
ATOM 2895 O O . PRO A 1 387 ? 20.198 16.927 -17.101 1.00 60.06 387 PRO A O 1
ATOM 2898 N N . GLU A 1 388 ? 18.567 16.140 -15.776 1.00 63.62 388 GLU A N 1
ATOM 2899 C CA . GLU A 1 388 ? 18.225 14.976 -16.607 1.00 63.62 388 GLU A CA 1
ATOM 2900 C C . GLU A 1 388 ? 17.734 15.386 -18.004 1.00 63.62 388 GLU A C 1
ATOM 2902 O O . GLU A 1 388 ? 18.095 14.764 -19.000 1.00 63.62 388 GLU A O 1
ATOM 2907 N N . ALA A 1 389 ? 16.971 16.480 -18.106 1.00 65.56 389 ALA A N 1
ATOM 2908 C CA . ALA A 1 389 ? 16.497 17.003 -19.385 1.00 65.56 389 ALA A CA 1
ATOM 2909 C C . ALA A 1 389 ? 17.622 17.667 -20.194 1.00 65.56 389 ALA A C 1
ATOM 2911 O O . ALA A 1 389 ? 17.647 17.548 -21.416 1.00 65.56 389 ALA A O 1
ATOM 2912 N N . GLY A 1 390 ? 18.579 18.319 -19.524 1.00 65.94 390 GLY A N 1
ATOM 2913 C CA . GLY A 1 390 ? 19.795 18.828 -20.165 1.00 65.94 390 GLY A CA 1
ATOM 2914 C C . GLY A 1 390 ? 20.668 17.705 -20.736 1.00 65.94 390 GLY A C 1
ATOM 2915 O O . GLY A 1 390 ? 21.144 17.812 -21.865 1.00 65.94 390 GLY A O 1
ATOM 2916 N N . ALA A 1 391 ? 20.818 16.599 -19.999 1.00 65.88 391 ALA A N 1
ATOM 2917 C CA . ALA A 1 391 ? 21.533 15.411 -20.468 1.00 65.88 391 ALA A CA 1
ATOM 2918 C C . ALA A 1 391 ? 20.809 14.729 -21.641 1.00 65.88 391 ALA A C 1
ATOM 2920 O O . ALA A 1 391 ? 21.426 14.412 -22.659 1.00 65.88 391 ALA A O 1
ATOM 2921 N N . LEU A 1 392 ? 19.485 14.578 -21.541 1.00 64.88 392 LEU A N 1
ATOM 2922 C CA . LEU A 1 392 ? 18.655 14.047 -22.621 1.00 64.88 392 LEU A CA 1
ATOM 2923 C C . LEU A 1 392 ? 18.737 14.921 -23.881 1.00 64.88 392 LEU A C 1
ATOM 2925 O O . LEU A 1 392 ? 18.804 14.402 -24.993 1.00 64.88 392 LEU A O 1
ATOM 2929 N N . TRP A 1 393 ? 18.771 16.244 -23.718 1.00 80.06 393 TRP A N 1
ATOM 2930 C CA . TRP A 1 393 ? 18.943 17.180 -24.824 1.00 80.06 393 TRP A CA 1
ATOM 2931 C C . TRP A 1 393 ? 20.323 17.064 -25.464 1.00 80.06 393 TRP A C 1
ATOM 2933 O O . TRP A 1 393 ? 20.419 17.090 -26.686 1.00 80.06 393 TRP A O 1
ATOM 2943 N N . ALA A 1 394 ? 21.385 16.894 -24.675 1.00 70.50 394 ALA A N 1
ATOM 2944 C CA . ALA A 1 394 ? 22.724 16.682 -25.214 1.00 70.50 394 ALA A CA 1
ATOM 2945 C C . ALA A 1 394 ? 22.751 15.458 -26.148 1.00 70.50 394 ALA A C 1
ATOM 2947 O O . ALA A 1 394 ? 23.194 15.577 -27.290 1.00 70.50 394 ALA A O 1
ATOM 2948 N N . LEU A 1 395 ? 22.156 14.337 -25.721 1.00 70.62 395 LEU A N 1
ATOM 2949 C CA . LEU A 1 395 ? 22.016 13.130 -26.544 1.00 70.62 395 LEU A CA 1
ATOM 2950 C C . LEU A 1 395 ? 21.173 13.377 -27.805 1.00 70.62 395 LEU A C 1
ATOM 2952 O O . LEU A 1 395 ? 21.593 13.040 -28.912 1.0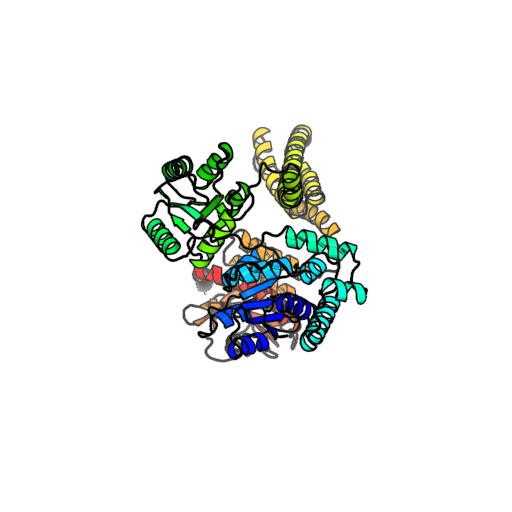0 70.62 395 LEU A O 1
ATOM 2956 N N . LEU A 1 396 ? 20.007 14.012 -27.655 1.00 74.12 396 LEU A N 1
ATOM 2957 C CA . LEU A 1 396 ? 19.111 14.313 -28.774 1.00 74.12 396 LEU A CA 1
ATOM 2958 C C . LEU A 1 396 ? 19.770 15.248 -29.798 1.00 74.12 396 LEU A C 1
ATOM 2960 O O . LEU A 1 396 ? 19.665 15.031 -31.004 1.00 74.12 396 LEU A O 1
ATOM 2964 N N . SER A 1 397 ? 20.491 16.263 -29.323 1.00 75.06 397 SER A N 1
ATOM 2965 C CA . SER A 1 397 ? 21.206 17.218 -30.164 1.00 75.06 397 SER A CA 1
ATOM 2966 C C . SER A 1 397 ? 22.353 16.561 -30.930 1.00 75.06 397 SER A C 1
ATOM 2968 O O . SER A 1 397 ? 22.564 16.915 -32.084 1.00 75.06 397 SER A O 1
ATOM 2970 N N . SER A 1 398 ? 23.036 15.553 -30.366 1.00 71.19 398 SER A N 1
ATOM 2971 C CA . SER A 1 398 ? 24.053 14.778 -31.094 1.00 71.19 398 SER A CA 1
ATOM 2972 C C . SER A 1 398 ? 23.451 14.011 -32.276 1.00 71.19 398 SER A C 1
ATOM 2974 O O . SER A 1 398 ? 24.017 14.026 -33.368 1.00 71.19 398 SER A O 1
ATOM 2976 N N . VAL A 1 399 ? 22.273 13.404 -32.091 1.00 70.75 399 VAL A N 1
ATOM 2977 C CA . VAL A 1 399 ? 21.545 12.718 -33.173 1.00 70.75 399 VAL A CA 1
ATOM 2978 C C . VAL A 1 399 ? 21.074 13.715 -34.238 1.00 70.75 399 VAL A C 1
ATOM 2980 O O . VAL A 1 399 ? 21.272 13.475 -35.428 1.00 70.75 399 VAL A O 1
ATOM 2983 N N . LEU A 1 400 ? 20.514 14.860 -33.828 1.00 75.56 400 LEU A N 1
ATOM 2984 C CA . LEU A 1 400 ? 20.108 15.925 -34.754 1.00 75.56 400 LEU A CA 1
ATOM 2985 C C . LEU A 1 400 ? 21.293 16.506 -35.534 1.00 75.56 400 LEU A C 1
ATOM 2987 O O . LEU A 1 400 ? 21.173 16.737 -36.731 1.00 75.56 400 LEU A O 1
ATOM 2991 N N . THR A 1 401 ? 22.437 16.714 -34.883 1.00 75.56 401 THR A N 1
ATOM 2992 C CA . THR A 1 401 ? 23.659 17.224 -35.524 1.00 75.56 401 THR A CA 1
ATOM 2993 C C . THR A 1 401 ? 24.147 16.258 -36.595 1.00 75.56 401 THR A C 1
ATOM 2995 O O . THR A 1 401 ? 24.419 16.670 -37.717 1.00 75.56 401 THR A O 1
ATOM 2998 N N . ALA A 1 402 ? 24.200 14.959 -36.278 1.00 69.50 402 ALA A N 1
ATOM 2999 C CA . ALA A 1 402 ? 24.613 13.934 -37.231 1.00 69.50 402 ALA A CA 1
ATOM 3000 C C . ALA A 1 402 ? 23.681 13.863 -38.452 1.00 69.50 402 ALA A C 1
ATOM 3002 O O . ALA A 1 402 ? 24.140 13.594 -39.562 1.00 69.50 402 ALA A O 1
ATOM 3003 N N . PHE A 1 403 ? 22.384 14.114 -38.252 1.00 72.75 403 PHE A N 1
ATOM 3004 C CA . PHE A 1 403 ? 21.419 14.226 -39.341 1.00 72.75 403 PHE A CA 1
ATOM 3005 C C . PHE A 1 403 ? 21.644 15.494 -40.177 1.00 72.75 403 PHE A C 1
ATOM 3007 O O . PHE A 1 403 ? 21.723 15.404 -41.398 1.00 72.75 403 PHE A O 1
ATOM 3014 N N . LEU A 1 404 ? 21.801 16.656 -39.535 1.00 75.56 404 LEU A N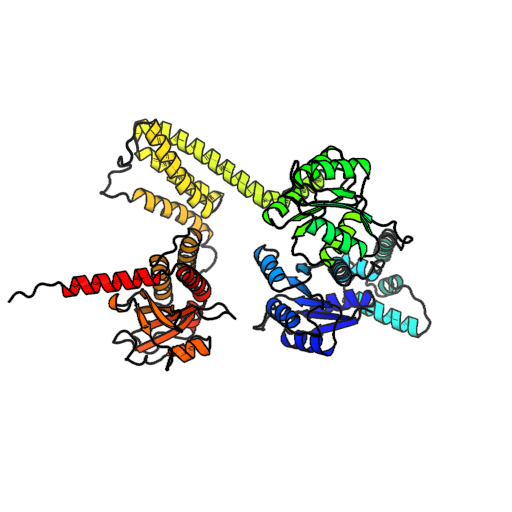 1
ATOM 3015 C CA . LEU A 1 404 ? 22.017 17.939 -40.212 1.00 75.56 404 LEU A CA 1
ATOM 3016 C C . LEU A 1 404 ? 23.304 17.944 -41.042 1.00 75.56 404 LEU A C 1
ATOM 3018 O O . LEU A 1 404 ? 23.263 18.375 -42.185 1.00 75.56 404 LEU A O 1
ATOM 3022 N N . TRP A 1 405 ? 24.398 17.377 -40.528 1.00 78.19 405 TRP A N 1
ATOM 3023 C CA . TRP A 1 405 ? 25.643 17.198 -41.286 1.00 78.19 405 TRP A CA 1
ATOM 3024 C C . TRP A 1 405 ? 25.452 16.351 -42.539 1.00 78.19 405 TRP A C 1
ATOM 3026 O O . TRP A 1 405 ? 25.950 16.705 -43.603 1.00 78.19 405 TRP A O 1
ATOM 3036 N N . GLY A 1 406 ? 24.673 15.271 -42.436 1.00 72.81 406 GLY A N 1
ATOM 3037 C CA . GLY A 1 406 ? 24.336 14.448 -43.595 1.00 72.81 406 GLY A CA 1
ATOM 3038 C C . GLY A 1 406 ? 23.530 15.202 -44.657 1.00 72.81 406 GLY A C 1
ATOM 3039 O O . GLY A 1 406 ? 23.668 14.909 -45.839 1.00 72.81 406 GLY A O 1
ATOM 3040 N N . VAL A 1 407 ? 22.712 16.177 -44.250 1.00 74.25 407 VAL A N 1
ATOM 3041 C CA . VAL A 1 407 ? 21.892 16.994 -45.161 1.00 74.25 407 VAL A CA 1
ATOM 3042 C C . VAL A 1 407 ? 22.683 18.162 -45.760 1.00 74.25 407 VAL A C 1
ATOM 3044 O O . VAL A 1 407 ? 22.453 18.502 -46.917 1.00 74.25 407 VAL A O 1
ATOM 3047 N N . THR A 1 408 ? 23.616 18.761 -45.015 1.00 75.06 408 THR A N 1
ATOM 3048 C CA . THR A 1 408 ? 24.439 19.889 -45.491 1.00 75.06 408 THR A CA 1
ATOM 3049 C C . THR A 1 408 ? 25.745 19.460 -46.164 1.00 75.06 408 THR A C 1
ATOM 3051 O O . THR A 1 408 ? 26.480 20.306 -46.658 1.00 75.06 408 THR A O 1
ATOM 3054 N N . GLY A 1 409 ? 26.020 18.154 -46.252 1.00 69.88 409 GLY A N 1
ATOM 3055 C CA . GLY A 1 409 ? 27.176 17.618 -46.978 1.00 69.88 409 GLY A CA 1
ATOM 3056 C C . GLY A 1 409 ? 28.480 17.593 -46.178 1.00 69.88 409 GLY A C 1
ATOM 3057 O O . GLY A 1 409 ? 29.545 17.490 -46.779 1.00 69.88 409 GLY A O 1
ATOM 3058 N N . HIS A 1 410 ? 28.403 17.655 -44.846 1.00 69.38 410 HIS A N 1
ATOM 3059 C CA . HIS A 1 410 ? 29.555 17.498 -43.955 1.00 69.38 410 HIS A CA 1
ATOM 3060 C C . HIS A 1 410 ? 29.870 16.021 -43.697 1.00 69.38 410 HIS A C 1
ATOM 3062 O O . HIS A 1 410 ? 28.977 15.205 -43.437 1.00 69.38 410 HIS A O 1
ATOM 3068 N N . GLU A 1 411 ? 31.154 15.665 -43.709 1.00 60.78 411 GLU A N 1
ATOM 3069 C CA . GLU A 1 411 ? 31.592 14.297 -43.422 1.00 60.78 411 GLU A CA 1
ATOM 3070 C C . GLU A 1 411 ? 31.605 14.006 -41.910 1.00 60.78 411 GLU A C 1
ATOM 3072 O O . GLU A 1 411 ? 31.948 14.848 -41.076 1.00 60.78 411 GLU A O 1
ATOM 3077 N N . ARG A 1 412 ? 31.255 12.770 -41.519 1.00 52.81 412 ARG A N 1
ATOM 3078 C CA . ARG A 1 412 ? 31.326 12.333 -40.112 1.00 52.81 412 ARG A CA 1
ATOM 3079 C C . ARG A 1 412 ? 32.783 12.336 -39.644 1.00 52.81 412 ARG A C 1
ATOM 3081 O O . ARG A 1 412 ? 33.526 11.409 -39.946 1.00 52.81 412 ARG A O 1
ATOM 3088 N N . GLY A 1 413 ? 33.155 13.349 -38.865 1.00 50.53 413 GLY A N 1
ATOM 3089 C CA . GLY A 1 413 ? 34.523 13.545 -38.379 1.00 50.53 413 GLY A CA 1
ATOM 3090 C C . GLY A 1 413 ? 35.150 14.873 -38.799 1.00 50.53 413 GLY A C 1
ATOM 3091 O O . GLY A 1 413 ? 36.284 15.134 -38.400 1.00 50.53 413 GLY A O 1
ATOM 3092 N N . GLU A 1 414 ? 34.432 15.724 -39.544 1.00 52.69 414 GLU A N 1
ATOM 3093 C CA . GLU A 1 414 ? 34.886 17.088 -39.819 1.00 52.69 414 GLU A CA 1
ATOM 3094 C C . GLU A 1 414 ? 35.111 17.860 -38.501 1.00 52.69 414 GLU A C 1
ATOM 3096 O O . GLU A 1 414 ? 34.239 17.883 -37.622 1.00 52.69 414 GLU A O 1
ATOM 3101 N N . PRO A 1 415 ? 36.297 18.462 -38.301 1.00 48.66 415 PRO A N 1
ATOM 3102 C CA . PRO A 1 415 ? 36.640 19.108 -37.044 1.00 48.66 415 PRO A CA 1
ATOM 3103 C C . PRO A 1 415 ? 35.804 20.378 -36.830 1.00 48.66 415 PRO A C 1
ATOM 3105 O O . PRO A 1 415 ? 35.959 21.378 -37.520 1.00 48.66 415 PRO A O 1
ATOM 3108 N N . VAL A 1 416 ? 34.948 20.340 -35.807 1.00 50.09 416 VAL A N 1
ATOM 3109 C CA . VAL A 1 416 ? 34.008 21.413 -35.421 1.00 50.09 416 VAL A CA 1
ATOM 3110 C C . VAL A 1 416 ? 34.714 22.665 -34.884 1.00 50.09 416 VAL A C 1
ATOM 3112 O O . VAL A 1 416 ? 34.182 23.764 -34.977 1.00 50.09 416 VAL A O 1
ATOM 3115 N N . LEU A 1 417 ? 35.921 22.513 -34.334 1.00 41.69 417 LEU A N 1
ATOM 3116 C CA . LEU A 1 417 ? 36.803 23.591 -33.881 1.00 41.69 417 LEU A CA 1
ATOM 3117 C C . LEU A 1 417 ? 38.241 23.061 -33.872 1.00 41.69 417 LEU A C 1
ATOM 3119 O O . LEU A 1 417 ? 38.572 22.176 -33.082 1.00 41.69 417 LEU A O 1
ATOM 3123 N N . THR A 1 418 ? 39.122 23.609 -34.707 1.00 41.22 418 THR A N 1
ATOM 3124 C CA . THR A 1 418 ? 40.566 23.377 -34.578 1.00 41.22 418 THR A CA 1
ATOM 3125 C C . THR A 1 418 ? 41.162 24.363 -33.580 1.00 41.22 418 THR A C 1
ATOM 3127 O O . THR A 1 418 ? 41.670 25.414 -33.959 1.00 41.22 418 THR A O 1
ATOM 3130 N N . ILE A 1 419 ? 41.140 24.006 -32.295 1.00 39.69 419 ILE A N 1
ATOM 3131 C CA . ILE A 1 419 ? 42.121 24.502 -31.321 1.00 39.69 419 ILE A CA 1
ATOM 3132 C C . ILE A 1 419 ? 42.651 23.291 -30.558 1.00 39.69 419 ILE A C 1
ATOM 3134 O O . ILE A 1 419 ? 42.012 22.831 -29.620 1.00 39.69 419 ILE A O 1
ATOM 3138 N N . GLY A 1 420 ? 43.814 22.786 -30.983 1.00 36.59 420 GLY A N 1
ATOM 3139 C CA . GLY A 1 420 ? 44.526 21.678 -30.336 1.00 36.59 420 GLY A CA 1
ATOM 3140 C C . GLY A 1 420 ? 43.815 20.331 -30.493 1.00 36.59 420 GLY A C 1
ATOM 3141 O O . GLY A 1 420 ? 42.724 20.122 -29.978 1.00 36.59 420 GLY A O 1
ATOM 3142 N N . GLY A 1 421 ? 44.429 19.414 -31.242 1.00 32.12 421 GLY A N 1
ATOM 3143 C CA . GLY A 1 421 ? 43.824 18.145 -31.652 1.00 32.12 421 GLY A CA 1
ATOM 3144 C C . GLY A 1 421 ? 43.218 17.313 -30.516 1.00 32.12 421 GLY A C 1
ATOM 3145 O O . GLY A 1 421 ? 43.776 17.239 -29.423 1.00 32.12 421 GLY A O 1
ATOM 3146 N N . ASN A 1 422 ? 42.120 16.627 -30.863 1.00 36.44 422 ASN A N 1
ATOM 3147 C CA . ASN A 1 422 ? 41.445 15.530 -30.150 1.00 36.44 422 ASN A CA 1
ATOM 3148 C C . ASN A 1 422 ? 40.143 15.896 -29.409 1.00 36.44 422 ASN A C 1
ATOM 3150 O O . ASN A 1 422 ? 40.057 15.776 -28.195 1.00 36.44 422 ASN A O 1
ATOM 3154 N N . GLY A 1 423 ? 39.080 16.247 -30.146 1.00 40.12 423 GLY A N 1
ATOM 3155 C CA . GLY A 1 423 ? 37.707 15.809 -29.816 1.00 40.12 423 GLY A CA 1
ATOM 3156 C C . GLY A 1 423 ? 37.089 16.206 -28.460 1.00 40.12 423 GLY A C 1
ATOM 3157 O O . GLY A 1 423 ? 36.106 15.596 -28.049 1.00 40.12 423 GLY A O 1
ATOM 3158 N N . VAL A 1 424 ? 37.607 17.222 -27.763 1.00 41.66 424 VAL A N 1
ATOM 3159 C CA . VAL A 1 424 ? 37.174 17.596 -26.395 1.00 41.66 424 VAL A CA 1
ATOM 3160 C C . VAL A 1 424 ? 35.807 18.312 -26.349 1.00 41.66 424 VAL A C 1
ATOM 3162 O O . VAL A 1 424 ? 35.203 18.452 -25.283 1.00 41.66 424 VAL A O 1
ATOM 3165 N N . GLY A 1 425 ? 35.258 18.722 -27.497 1.00 40.34 425 GLY A N 1
ATOM 3166 C CA . GLY A 1 425 ? 34.034 19.535 -27.570 1.00 40.34 425 GLY A CA 1
ATOM 3167 C C . GLY A 1 425 ? 32.796 18.894 -26.927 1.00 40.34 425 GLY A C 1
ATOM 3168 O O . GLY A 1 425 ? 32.033 19.578 -26.249 1.00 40.34 425 GLY A O 1
ATOM 3169 N N . VAL A 1 426 ? 32.630 17.572 -27.052 1.00 42.03 426 VAL A N 1
ATOM 3170 C CA . VAL A 1 426 ? 31.469 16.838 -26.504 1.00 42.03 426 VAL A CA 1
ATOM 3171 C C . VAL A 1 426 ? 31.541 16.712 -24.973 1.00 42.03 426 VAL A C 1
ATOM 3173 O O . VAL A 1 426 ? 30.519 16.769 -24.292 1.00 42.03 426 VAL A O 1
ATOM 3176 N N . ILE A 1 427 ? 32.748 16.623 -24.406 1.00 41.78 427 ILE A N 1
ATOM 3177 C CA . ILE A 1 427 ? 32.968 16.489 -22.956 1.00 41.78 427 ILE A CA 1
ATOM 3178 C C . ILE A 1 427 ? 32.809 17.848 -22.254 1.00 41.78 427 ILE A C 1
ATOM 3180 O O . ILE A 1 427 ? 32.222 17.927 -21.172 1.00 41.78 427 ILE A O 1
ATOM 3184 N N . ALA A 1 428 ? 33.232 18.940 -22.901 1.00 43.22 428 ALA A N 1
ATOM 3185 C CA . ALA A 1 428 ? 32.951 20.298 -22.431 1.00 43.22 428 ALA A CA 1
ATOM 3186 C C . ALA A 1 428 ? 31.437 20.618 -22.444 1.00 43.22 428 ALA A C 1
ATOM 3188 O O . ALA A 1 428 ? 30.939 21.301 -21.544 1.00 43.22 428 ALA A O 1
ATOM 3189 N N . LEU A 1 429 ? 30.696 20.064 -23.416 1.00 46.38 429 LEU A N 1
ATOM 3190 C CA . LEU A 1 429 ? 29.240 20.203 -23.566 1.00 46.38 429 LEU A CA 1
ATOM 3191 C C . LEU A 1 429 ? 28.459 19.647 -22.363 1.00 46.38 429 LEU A C 1
ATOM 3193 O O . LEU A 1 429 ? 27.551 20.305 -21.849 1.00 46.38 429 LEU A O 1
ATOM 3197 N N . VAL A 1 430 ? 28.837 18.455 -21.888 1.00 46.97 430 VAL A N 1
ATOM 3198 C CA . VAL A 1 430 ? 28.227 17.809 -20.711 1.00 46.97 430 VAL A CA 1
ATOM 3199 C C . VAL A 1 430 ? 28.553 18.592 -19.432 1.00 46.97 430 VAL A C 1
ATOM 3201 O O . VAL A 1 430 ? 27.692 18.761 -18.566 1.00 46.97 430 VAL A O 1
ATOM 3204 N N . GLY A 1 431 ? 29.766 19.147 -19.338 1.00 45.47 431 GLY A N 1
ATOM 3205 C CA . GLY A 1 431 ? 30.221 19.916 -18.176 1.00 45.47 431 GLY A CA 1
ATOM 3206 C C . GLY A 1 431 ? 29.469 21.234 -17.955 1.00 45.47 431 GLY A C 1
ATOM 3207 O O . GLY A 1 431 ? 29.148 21.577 -16.817 1.00 45.47 431 GLY A O 1
ATOM 3208 N N . ILE A 1 432 ? 29.134 21.962 -19.023 1.00 49.50 432 ILE A N 1
ATOM 3209 C CA . ILE A 1 432 ? 28.479 23.279 -18.918 1.00 49.50 432 ILE A CA 1
ATOM 3210 C C . ILE A 1 432 ? 26.977 23.141 -18.613 1.00 49.50 432 ILE A C 1
ATOM 3212 O O . ILE A 1 432 ? 26.452 23.874 -17.770 1.00 49.50 432 ILE A O 1
ATOM 3216 N N . GLY A 1 433 ? 26.296 22.156 -19.213 1.00 45.00 433 GLY A N 1
ATOM 3217 C CA . GLY A 1 433 ? 24.899 21.830 -18.887 1.00 45.00 433 GLY A CA 1
ATOM 3218 C C . GLY A 1 433 ? 24.727 21.330 -17.446 1.00 45.00 433 GLY A C 1
ATOM 3219 O O . GLY A 1 433 ? 23.794 21.738 -16.748 1.00 45.00 433 GLY A O 1
ATOM 3220 N N . ALA A 1 434 ? 25.677 20.525 -16.955 1.00 46.09 434 ALA A N 1
ATOM 3221 C CA . ALA A 1 434 ? 25.728 20.102 -15.556 1.00 46.09 434 ALA A CA 1
ATOM 3222 C C . ALA A 1 434 ? 26.026 21.272 -14.592 1.00 46.09 434 ALA A C 1
ATOM 3224 O O . ALA A 1 434 ? 25.479 21.319 -13.487 1.00 46.09 434 ALA A O 1
ATOM 3225 N N . GLY A 1 435 ? 26.839 22.247 -15.015 1.00 43.47 435 GLY A N 1
ATOM 3226 C CA . GLY A 1 435 ? 27.235 23.409 -14.211 1.00 43.47 435 GLY A CA 1
ATOM 3227 C C . GLY A 1 435 ? 26.079 24.337 -13.821 1.00 43.47 435 GLY A C 1
ATOM 3228 O O . GLY A 1 435 ? 26.004 24.784 -12.676 1.00 43.47 435 GLY A O 1
ATOM 3229 N N . PHE A 1 436 ? 25.124 24.579 -14.722 1.00 43.09 436 PHE A N 1
ATOM 3230 C CA . PHE A 1 436 ? 23.947 25.405 -14.413 1.00 43.09 436 PHE A CA 1
ATOM 3231 C C . PHE A 1 436 ? 22.906 24.671 -13.552 1.00 43.09 436 PHE A C 1
ATOM 3233 O O . PHE A 1 436 ? 22.299 25.281 -12.669 1.00 43.09 436 PHE A O 1
ATOM 3240 N N . GLY A 1 437 ? 22.754 23.352 -13.725 1.00 40.19 437 GLY A N 1
ATOM 3241 C CA . GLY A 1 437 ? 21.958 22.516 -12.816 1.00 40.19 437 GLY A CA 1
ATOM 3242 C C . GLY A 1 437 ? 22.539 22.476 -11.395 1.00 40.19 437 GLY A C 1
ATOM 3243 O O . GLY A 1 437 ? 21.797 22.509 -10.411 1.00 40.19 437 GLY A O 1
ATOM 3244 N N . ALA A 1 438 ? 23.871 22.502 -11.282 1.00 38.53 438 ALA A N 1
ATOM 3245 C CA . ALA A 1 438 ? 24.588 22.543 -10.011 1.00 38.53 438 ALA A CA 1
ATOM 3246 C C . ALA A 1 438 ? 24.381 23.858 -9.231 1.00 38.53 438 ALA A C 1
ATOM 3248 O O . ALA A 1 438 ? 24.298 23.823 -8.004 1.00 38.53 438 ALA A O 1
ATOM 3249 N N . MET A 1 439 ? 24.204 25.008 -9.896 1.00 40.47 439 MET A N 1
ATOM 3250 C CA . MET A 1 439 ? 23.976 26.291 -9.202 1.00 40.47 439 MET A CA 1
ATOM 3251 C C . MET A 1 439 ? 22.655 26.350 -8.423 1.00 40.47 439 MET A C 1
ATOM 3253 O O . MET A 1 439 ? 22.564 27.058 -7.422 1.00 40.47 439 MET A O 1
ATOM 3257 N N . ARG A 1 440 ? 21.644 25.561 -8.809 1.00 39.66 440 ARG A N 1
ATOM 3258 C CA . ARG A 1 440 ? 20.380 25.448 -8.060 1.00 39.66 440 ARG A CA 1
ATOM 3259 C C . ARG A 1 440 ? 20.490 24.514 -6.844 1.00 39.66 440 ARG A C 1
ATOM 3261 O O . ARG A 1 440 ? 19.728 24.669 -5.892 1.00 39.66 440 ARG A O 1
ATOM 3268 N N . LEU A 1 441 ? 21.453 23.588 -6.855 1.00 37.50 441 LEU A N 1
ATOM 3269 C CA . LEU A 1 441 ? 21.763 22.672 -5.747 1.00 37.50 441 LEU A CA 1
ATOM 3270 C C . LEU A 1 441 ? 22.591 23.338 -4.632 1.00 37.50 441 LEU A C 1
ATOM 3272 O O . LEU A 1 441 ? 22.530 22.905 -3.484 1.00 37.50 441 LEU A O 1
ATOM 3276 N N . LEU A 1 442 ? 23.300 24.432 -4.927 1.00 40.34 442 LEU A N 1
ATOM 3277 C CA . LEU A 1 442 ? 24.210 25.117 -3.995 1.00 40.34 442 LEU A CA 1
ATOM 3278 C C . LEU A 1 442 ? 23.536 25.906 -2.847 1.00 40.34 442 LEU A C 1
ATOM 3280 O O . LEU A 1 442 ? 24.218 26.631 -2.128 1.00 40.34 442 LEU A O 1
ATOM 3284 N N . ARG A 1 443 ? 22.223 25.751 -2.609 1.00 36.94 443 ARG A N 1
ATOM 3285 C CA . ARG A 1 443 ? 21.551 26.275 -1.396 1.00 36.94 443 ARG A CA 1
ATOM 3286 C C . ARG A 1 443 ? 21.342 25.246 -0.279 1.00 36.94 443 ARG A C 1
ATOM 3288 O O . ARG A 1 443 ? 20.880 25.629 0.791 1.00 36.94 443 ARG A O 1
ATOM 3295 N N . GLY A 1 444 ? 21.710 23.979 -0.474 1.00 32.06 444 GLY A N 1
ATOM 3296 C CA . GLY A 1 444 ? 21.694 22.961 0.581 1.00 32.06 444 GLY A CA 1
ATOM 3297 C C . GLY A 1 444 ? 23.101 22.441 0.849 1.00 32.06 444 GLY A C 1
ATOM 3298 O O . GLY A 1 444 ? 23.745 21.935 -0.065 1.00 32.06 444 GLY A O 1
ATOM 3299 N N . ARG A 1 445 ? 23.597 22.576 2.086 1.00 41.03 445 ARG A N 1
ATOM 3300 C CA . ARG A 1 445 ? 24.889 22.003 2.506 1.00 41.03 445 ARG A CA 1
ATOM 3301 C C . ARG A 1 445 ? 24.879 20.493 2.249 1.00 41.03 445 ARG A C 1
ATOM 3303 O O . ARG A 1 445 ? 24.077 19.787 2.851 1.00 41.03 445 ARG A O 1
ATOM 3310 N N . PHE A 1 446 ? 25.759 20.005 1.378 1.00 35.91 446 PHE A N 1
ATOM 3311 C CA . PHE A 1 446 ? 25.816 18.594 1.009 1.00 35.91 446 PHE A CA 1
ATOM 3312 C C . PHE A 1 446 ? 27.247 18.131 0.739 1.00 35.91 446 PHE A C 1
ATOM 3314 O O . PHE A 1 446 ? 27.988 18.784 0.005 1.00 35.91 446 PHE A O 1
ATOM 3321 N N . ASP A 1 447 ? 27.607 16.983 1.316 1.00 47.47 447 ASP A N 1
ATOM 3322 C CA . ASP A 1 447 ? 28.853 16.286 1.012 1.00 47.47 447 ASP A CA 1
ATOM 3323 C C . ASP A 1 447 ? 28.782 15.685 -0.402 1.00 47.47 447 ASP A C 1
ATOM 3325 O O . ASP A 1 447 ? 27.794 15.045 -0.782 1.00 47.47 447 ASP A O 1
ATOM 3329 N N . SER A 1 448 ? 29.783 16.003 -1.222 1.00 42.31 448 SER A N 1
ATOM 3330 C CA . SER A 1 448 ? 29.699 15.989 -2.693 1.00 42.31 448 SER A CA 1
ATOM 3331 C C . SER A 1 448 ? 30.351 14.773 -3.349 1.00 42.31 448 SER A C 1
ATOM 3333 O O . SER A 1 448 ? 30.156 14.557 -4.547 1.00 42.31 448 SER A O 1
ATOM 3335 N N . ARG A 1 449 ? 31.116 13.981 -2.590 1.00 46.56 449 ARG A N 1
ATOM 3336 C CA . ARG A 1 449 ? 31.828 12.805 -3.110 1.00 46.56 449 ARG A CA 1
ATOM 3337 C C . ARG A 1 449 ? 30.937 11.566 -3.126 1.00 46.56 449 ARG A C 1
ATOM 3339 O O . ARG A 1 449 ? 30.792 10.973 -4.189 1.00 46.56 449 ARG A O 1
ATOM 3346 N N . ASP A 1 450 ? 30.248 11.279 -2.024 1.00 43.47 450 ASP A N 1
ATOM 3347 C CA . ASP A 1 450 ? 29.387 10.096 -1.864 1.00 43.47 450 ASP A CA 1
ATOM 3348 C C . ASP A 1 450 ? 28.329 9.980 -2.972 1.00 43.47 450 ASP A C 1
ATOM 3350 O O . ASP A 1 450 ? 28.229 8.960 -3.645 1.00 43.47 450 ASP A O 1
ATOM 3354 N N . ARG A 1 451 ? 27.599 11.069 -3.244 1.00 43.31 451 ARG A N 1
ATOM 3355 C CA . ARG A 1 451 ? 26.487 11.063 -4.211 1.00 43.31 451 ARG A CA 1
ATOM 3356 C C . ARG A 1 451 ? 26.902 11.059 -5.675 1.00 43.31 451 ARG A C 1
ATOM 3358 O O . ARG A 1 451 ? 26.169 10.544 -6.510 1.00 43.31 451 ARG A O 1
ATOM 3365 N N . ARG A 1 452 ? 28.055 11.648 -6.012 1.00 48.81 452 ARG A N 1
ATOM 3366 C CA . ARG A 1 452 ? 28.586 11.577 -7.387 1.00 48.81 452 ARG A CA 1
ATOM 3367 C C . ARG A 1 452 ? 28.964 10.149 -7.740 1.00 48.81 452 ARG A C 1
ATOM 3369 O O . ARG A 1 452 ? 28.782 9.732 -8.874 1.00 48.81 452 ARG A O 1
ATOM 3376 N N . VAL A 1 453 ? 29.489 9.442 -6.751 1.00 50.56 453 VAL A N 1
ATOM 3377 C CA . VAL A 1 453 ? 29.949 8.070 -6.861 1.00 50.56 453 VAL A CA 1
ATOM 3378 C C . VAL A 1 453 ? 28.767 7.096 -6.918 1.00 50.56 453 VAL A C 1
ATOM 3380 O O . VAL A 1 453 ? 28.722 6.252 -7.809 1.00 50.56 453 VAL A O 1
ATOM 3383 N N . GLU A 1 454 ? 27.775 7.274 -6.043 1.00 49.31 454 GLU A N 1
ATOM 3384 C CA . GLU A 1 454 ? 26.527 6.497 -6.029 1.00 49.31 454 GLU A CA 1
ATOM 3385 C C . GLU A 1 454 ? 25.772 6.612 -7.363 1.00 49.31 454 GLU A C 1
ATOM 3387 O O . GLU A 1 454 ? 25.464 5.601 -7.992 1.00 49.31 454 GLU A O 1
ATOM 3392 N N . ALA A 1 455 ? 25.616 7.837 -7.878 1.00 42.88 455 ALA A N 1
ATOM 3393 C CA . ALA A 1 455 ? 24.976 8.091 -9.166 1.00 42.88 455 ALA A CA 1
ATOM 3394 C C . ALA A 1 455 ? 25.716 7.445 -10.351 1.00 42.88 455 ALA A C 1
ATOM 3396 O O . ALA A 1 455 ? 25.085 7.061 -11.335 1.00 42.88 455 ALA A O 1
ATOM 3397 N N . LEU A 1 456 ? 27.046 7.318 -10.282 1.00 48.75 456 LEU A N 1
ATOM 3398 C CA . LEU A 1 456 ? 27.856 6.723 -11.348 1.00 48.75 456 LEU A CA 1
ATOM 3399 C C . LEU A 1 456 ? 27.684 5.196 -11.395 1.00 48.75 456 LEU A C 1
ATOM 3401 O O . LEU A 1 456 ? 27.560 4.623 -12.478 1.00 48.75 456 LEU A O 1
ATOM 3405 N N . VAL A 1 457 ? 27.602 4.556 -10.224 1.00 49.31 457 VAL A N 1
ATOM 3406 C CA . VAL A 1 457 ? 27.327 3.116 -10.084 1.00 49.31 457 VAL A CA 1
ATOM 3407 C C . VAL A 1 457 ? 25.876 2.794 -10.459 1.00 49.31 457 VAL A C 1
ATOM 3409 O O . VAL A 1 457 ? 25.640 1.863 -11.230 1.00 49.31 457 VAL A O 1
ATOM 3412 N N . GLU A 1 458 ? 24.907 3.591 -9.998 1.00 49.03 458 GLU A N 1
ATOM 3413 C CA . GLU A 1 458 ? 23.491 3.456 -10.373 1.00 49.03 458 GLU A CA 1
ATOM 3414 C C . GLU A 1 458 ? 23.273 3.633 -11.879 1.00 49.03 458 GLU A C 1
ATOM 3416 O O . GLU A 1 458 ? 22.564 2.841 -12.500 1.00 49.03 458 GLU A O 1
ATOM 3421 N N . SER A 1 459 ? 23.934 4.620 -12.492 1.00 37.78 459 SER A N 1
ATOM 3422 C CA . SER A 1 459 ? 23.871 4.834 -13.943 1.00 37.78 459 SER A CA 1
ATOM 3423 C C . SER A 1 459 ? 24.458 3.648 -14.716 1.00 37.78 459 SER A C 1
ATOM 3425 O O . SER A 1 459 ? 23.892 3.237 -15.726 1.00 37.78 459 SER A O 1
ATOM 3427 N N . GLY A 1 460 ? 25.559 3.055 -14.238 1.00 43.75 460 GLY A N 1
ATOM 3428 C CA . GLY A 1 460 ? 26.152 1.858 -14.845 1.00 43.75 460 GLY A CA 1
ATOM 3429 C C . GLY A 1 460 ? 25.244 0.623 -14.768 1.00 43.75 460 GLY A C 1
ATOM 3430 O O . GLY A 1 460 ? 25.099 -0.097 -15.758 1.00 43.75 460 GLY A O 1
ATOM 3431 N N . LEU A 1 461 ? 24.578 0.419 -13.625 1.00 47.69 461 LEU A N 1
ATOM 3432 C CA . LEU A 1 461 ? 23.590 -0.649 -13.420 1.00 47.69 461 LEU A CA 1
ATOM 3433 C C . LEU A 1 461 ? 22.348 -0.464 -14.307 1.00 47.69 461 LEU A C 1
ATOM 3435 O O . LEU A 1 461 ? 21.854 -1.429 -14.887 1.00 47.69 461 LEU A O 1
ATOM 3439 N N . PHE A 1 462 ? 21.867 0.774 -14.448 1.00 37.41 462 PHE A N 1
ATOM 3440 C CA . PHE A 1 462 ? 20.660 1.106 -15.211 1.00 37.41 462 PHE A CA 1
ATOM 3441 C C . PHE A 1 462 ? 20.839 0.957 -16.728 1.00 37.41 462 PHE A C 1
ATOM 3443 O O . PHE A 1 462 ? 19.912 0.560 -17.429 1.00 37.41 462 PHE A O 1
ATOM 3450 N N . VAL A 1 463 ? 22.037 1.240 -17.246 1.00 34.06 463 VAL A N 1
ATOM 3451 C CA . VAL A 1 463 ? 22.349 1.138 -18.685 1.00 34.06 463 VAL A CA 1
ATOM 3452 C C . VAL A 1 463 ? 22.662 -0.309 -19.105 1.00 34.06 463 VAL A C 1
ATOM 3454 O O . VAL A 1 463 ? 22.905 -0.582 -20.278 1.00 34.06 463 VAL A O 1
ATOM 3457 N N . GLY A 1 464 ? 22.641 -1.267 -18.171 1.00 39.84 464 GLY A N 1
ATOM 3458 C CA . GLY A 1 464 ? 22.972 -2.659 -18.473 1.00 39.84 464 GLY A CA 1
ATOM 3459 C C . GLY A 1 464 ? 24.433 -2.841 -18.888 1.00 39.84 464 GLY A C 1
ATOM 3460 O O . GLY A 1 464 ? 24.762 -3.840 -19.525 1.00 39.84 464 GLY A O 1
ATOM 3461 N N . ALA A 1 465 ? 25.318 -1.905 -18.512 1.00 46.72 465 ALA A N 1
ATOM 3462 C CA . ALA A 1 465 ? 26.768 -2.042 -18.620 1.00 46.72 465 ALA A CA 1
ATOM 3463 C C . ALA A 1 465 ? 27.260 -3.057 -17.570 1.00 46.72 465 ALA A C 1
ATOM 3465 O O . ALA A 1 465 ? 28.025 -2.752 -16.659 1.00 46.72 465 ALA A O 1
ATOM 3466 N N . GLY A 1 466 ? 26.736 -4.277 -17.656 1.00 49.34 466 GLY A N 1
ATOM 3467 C CA . GLY A 1 466 ? 27.112 -5.397 -16.826 1.00 49.34 466 GLY A CA 1
ATOM 3468 C C . GLY A 1 466 ? 28.426 -5.975 -17.326 1.00 49.34 466 GLY A C 1
ATOM 3469 O O . GLY A 1 466 ? 28.490 -6.561 -18.404 1.00 49.34 466 GLY A O 1
ATOM 3470 N N . GLY A 1 467 ? 29.486 -5.791 -16.548 1.00 58.91 467 GLY A N 1
ATOM 3471 C CA . GLY A 1 467 ? 30.782 -6.391 -16.816 1.00 58.91 467 GLY A CA 1
ATOM 3472 C C . GLY A 1 467 ? 31.778 -6.136 -15.683 1.00 58.91 467 GLY A C 1
ATOM 3473 O O . GLY A 1 467 ? 31.482 -5.379 -14.757 1.00 58.91 467 GLY A O 1
ATOM 3474 N N . PRO A 1 468 ? 32.989 -6.719 -15.755 1.00 61.34 468 PRO A N 1
ATOM 3475 C CA . PRO A 1 468 ? 34.025 -6.574 -14.722 1.00 61.34 468 PRO A CA 1
ATOM 3476 C C . PRO A 1 468 ? 34.375 -5.112 -14.390 1.00 61.34 468 PRO A C 1
ATOM 3478 O O . PRO A 1 468 ? 34.669 -4.785 -13.246 1.00 61.34 468 PRO A O 1
ATOM 3481 N N . GLN A 1 469 ? 34.252 -4.218 -15.377 1.00 66.88 469 GLN A N 1
ATOM 3482 C CA . GLN A 1 469 ? 34.516 -2.779 -15.252 1.00 66.88 469 GLN A CA 1
ATOM 3483 C C . GLN A 1 469 ? 33.578 -2.081 -14.257 1.00 66.88 469 GLN A C 1
ATOM 3485 O O . GLN A 1 469 ? 33.991 -1.145 -13.585 1.00 66.88 469 GLN A O 1
ATOM 3490 N N . LEU A 1 470 ? 32.328 -2.538 -14.122 1.00 67.00 470 LEU A N 1
ATOM 3491 C CA . LEU A 1 470 ? 31.378 -1.968 -13.164 1.00 67.00 470 LEU A CA 1
ATOM 3492 C C . LEU A 1 470 ? 31.813 -2.250 -11.718 1.00 67.00 470 LEU A C 1
ATOM 3494 O O . LEU A 1 470 ? 31.709 -1.378 -10.858 1.00 67.00 470 LEU A O 1
ATOM 3498 N N . LEU A 1 471 ? 32.338 -3.454 -11.466 1.00 75.56 471 LEU A N 1
ATOM 3499 C CA . LEU A 1 471 ? 32.868 -3.848 -10.159 1.00 75.56 471 LEU A CA 1
ATOM 3500 C C . LEU A 1 471 ? 34.153 -3.076 -9.827 1.00 75.56 471 LEU A C 1
ATOM 3502 O O . LEU A 1 471 ? 34.329 -2.657 -8.687 1.00 75.56 471 LEU A O 1
ATOM 3506 N N . GLU A 1 472 ? 35.016 -2.830 -10.817 1.00 73.69 472 GLU A N 1
ATOM 3507 C CA . GLU A 1 472 ? 36.216 -1.990 -10.669 1.00 73.69 472 GLU A CA 1
ATOM 3508 C C . GLU A 1 472 ? 35.868 -0.526 -10.377 1.00 73.69 472 GLU A C 1
ATOM 3510 O O . GLU A 1 472 ? 36.417 0.062 -9.446 1.00 73.69 472 GLU A O 1
ATOM 3515 N N . ILE A 1 473 ? 34.910 0.047 -11.114 1.00 71.31 473 ILE A N 1
ATOM 3516 C CA . ILE A 1 473 ? 34.419 1.410 -10.877 1.00 71.31 473 ILE A CA 1
ATOM 3517 C C . ILE A 1 473 ? 33.842 1.522 -9.468 1.00 71.31 473 ILE A C 1
ATOM 3519 O O . ILE A 1 473 ? 34.162 2.477 -8.768 1.00 71.31 473 ILE A O 1
ATOM 3523 N N . ALA A 1 474 ? 33.039 0.546 -9.033 1.00 72.19 474 ALA A N 1
ATOM 3524 C CA . ALA A 1 474 ? 32.449 0.527 -7.697 1.00 72.19 474 ALA A CA 1
ATOM 3525 C C . ALA A 1 474 ? 33.500 0.339 -6.581 1.00 72.19 474 ALA A C 1
ATOM 3527 O O . ALA A 1 474 ? 33.376 0.926 -5.503 1.00 72.19 474 ALA A O 1
ATOM 3528 N N . ALA A 1 475 ? 34.561 -0.429 -6.838 1.00 77.50 475 ALA A N 1
ATOM 3529 C CA . ALA A 1 475 ? 35.685 -0.587 -5.921 1.00 77.50 475 ALA A CA 1
ATOM 3530 C C . ALA A 1 475 ? 36.511 0.708 -5.790 1.00 77.50 475 ALA A C 1
ATOM 3532 O O . ALA A 1 475 ? 36.835 1.130 -4.678 1.00 77.50 475 ALA A O 1
ATOM 3533 N N . ASP A 1 476 ? 36.819 1.380 -6.903 1.00 77.69 476 ASP A N 1
ATOM 3534 C CA . ASP A 1 476 ? 37.576 2.637 -6.888 1.00 77.69 476 ASP A CA 1
ATOM 3535 C C . ASP A 1 476 ? 36.776 3.787 -6.260 1.00 77.69 476 ASP A C 1
ATOM 3537 O O . ASP A 1 476 ? 37.282 4.529 -5.419 1.00 77.69 476 ASP A O 1
ATOM 3541 N N . ALA A 1 477 ? 35.489 3.851 -6.582 1.00 70.88 477 ALA A N 1
ATOM 3542 C CA . ALA A 1 477 ? 34.475 4.667 -5.932 1.00 70.88 477 ALA A CA 1
ATOM 3543 C C . ALA A 1 477 ? 34.516 4.577 -4.398 1.00 70.88 477 ALA A C 1
ATOM 3545 O O . ALA A 1 477 ? 34.719 5.581 -3.708 1.00 70.88 477 ALA A O 1
ATOM 3546 N N . ALA A 1 478 ? 34.355 3.363 -3.866 1.00 75.81 478 ALA A N 1
ATOM 3547 C CA . ALA A 1 478 ? 34.351 3.112 -2.432 1.00 75.81 478 ALA A CA 1
ATOM 3548 C C . ALA A 1 478 ? 35.693 3.501 -1.787 1.00 75.81 478 ALA A C 1
ATOM 3550 O O . ALA A 1 478 ? 35.715 4.109 -0.715 1.00 75.81 478 ALA A O 1
ATOM 3551 N N . ARG A 1 479 ? 36.817 3.237 -2.468 1.00 85.81 479 ARG A N 1
ATOM 3552 C CA . ARG A 1 479 ? 38.162 3.573 -1.981 1.00 85.81 479 ARG A CA 1
ATOM 3553 C C . ARG A 1 479 ? 38.359 5.082 -1.844 1.00 85.81 479 ARG A C 1
ATOM 3555 O O . ARG A 1 479 ? 38.925 5.542 -0.852 1.00 85.81 479 ARG A O 1
ATOM 3562 N N . GLN A 1 480 ? 37.880 5.860 -2.816 1.00 77.94 480 GLN A N 1
ATOM 3563 C CA . GLN A 1 480 ? 38.021 7.319 -2.829 1.00 77.94 480 GLN A CA 1
ATOM 3564 C C . GLN A 1 480 ? 37.207 8.016 -1.730 1.00 77.94 480 GLN A C 1
ATOM 3566 O O . GLN A 1 480 ? 37.635 9.062 -1.229 1.00 77.94 480 GLN A O 1
ATOM 3571 N N . VAL A 1 481 ? 36.058 7.449 -1.347 1.00 74.81 481 VAL A N 1
ATOM 3572 C CA . VAL A 1 481 ? 35.169 8.009 -0.317 1.00 74.81 481 VAL A CA 1
ATOM 3573 C C . VAL A 1 481 ? 35.821 7.961 1.065 1.00 74.81 481 VAL A C 1
ATOM 3575 O O . VAL A 1 481 ? 35.922 8.991 1.729 1.00 74.81 481 VAL A O 1
ATOM 3578 N N . ILE A 1 482 ? 36.361 6.806 1.457 1.00 77.06 482 ILE A N 1
ATOM 3579 C CA . ILE A 1 482 ? 37.034 6.631 2.758 1.00 77.06 482 ILE A CA 1
ATOM 3580 C C . ILE A 1 482 ? 38.547 6.891 2.721 1.00 77.06 482 ILE A C 1
ATOM 3582 O O . ILE A 1 482 ? 39.224 6.769 3.736 1.00 77.06 482 ILE A O 1
ATOM 3586 N N . ARG A 1 483 ? 39.091 7.261 1.553 1.00 77.94 483 ARG A N 1
ATOM 3587 C CA . ARG A 1 483 ? 40.525 7.518 1.318 1.00 77.94 483 ARG A CA 1
ATOM 3588 C C . ARG A 1 483 ? 41.444 6.359 1.727 1.00 77.94 483 ARG A C 1
ATOM 3590 O O . ARG A 1 483 ? 42.552 6.600 2.201 1.00 77.94 483 ARG A O 1
ATOM 3597 N N . ALA A 1 484 ? 40.998 5.125 1.520 1.00 83.38 484 ALA A N 1
ATOM 3598 C CA . ALA A 1 484 ? 41.832 3.950 1.742 1.00 83.38 484 ALA A CA 1
ATOM 3599 C C . ALA A 1 484 ? 42.948 3.855 0.687 1.00 83.38 484 ALA A C 1
ATOM 3601 O O . ALA A 1 484 ? 42.771 4.222 -0.481 1.00 83.38 484 ALA A O 1
ATOM 3602 N N . GLU A 1 485 ? 44.103 3.338 1.088 1.00 87.50 485 GLU A N 1
ATOM 3603 C CA . GLU A 1 485 ? 45.234 3.088 0.200 1.00 87.50 485 GLU A CA 1
ATOM 3604 C C . GLU A 1 485 ? 44.911 1.964 -0.789 1.00 87.50 485 GLU A C 1
ATOM 3606 O O . GLU A 1 485 ? 45.223 2.091 -1.973 1.00 87.50 485 GLU A O 1
ATOM 3611 N N . ALA A 1 486 ? 44.196 0.929 -0.340 1.00 87.00 486 ALA A N 1
ATOM 3612 C CA . ALA A 1 486 ? 43.713 -0.144 -1.200 1.00 87.00 486 ALA A CA 1
ATOM 3613 C C . ALA A 1 486 ? 42.316 -0.632 -0.799 1.00 87.00 486 ALA A C 1
ATOM 3615 O O . ALA A 1 486 ? 41.910 -0.538 0.360 1.00 87.00 486 ALA A O 1
ATOM 3616 N N . LEU A 1 487 ? 41.583 -1.176 -1.767 1.00 89.81 487 LEU A N 1
ATOM 3617 C CA . LEU A 1 487 ? 40.272 -1.773 -1.560 1.00 89.81 487 LEU A CA 1
ATOM 3618 C C . LEU A 1 487 ? 40.083 -2.994 -2.463 1.00 89.81 487 LEU A C 1
ATOM 3620 O O . LEU A 1 487 ? 40.351 -2.943 -3.661 1.00 89.81 487 LEU A O 1
ATOM 3624 N N . LEU A 1 488 ? 39.626 -4.092 -1.870 1.00 87.56 488 LEU A N 1
ATOM 3625 C CA . LEU A 1 488 ? 39.425 -5.386 -2.510 1.00 87.56 488 LEU A CA 1
ATOM 3626 C C . LEU A 1 488 ? 37.959 -5.795 -2.363 1.00 87.56 488 LEU A C 1
ATOM 3628 O O . LEU A 1 488 ? 37.408 -5.758 -1.264 1.00 87.56 488 LEU A O 1
ATOM 3632 N N . LEU A 1 489 ? 37.330 -6.204 -3.460 1.00 88.31 489 LEU A N 1
ATOM 3633 C CA . LEU A 1 489 ? 35.979 -6.753 -3.464 1.00 88.31 489 LEU A CA 1
ATOM 3634 C C . LEU A 1 489 ? 36.055 -8.262 -3.688 1.00 88.31 489 LEU A C 1
ATOM 3636 O O . LEU A 1 489 ? 36.423 -8.721 -4.772 1.00 88.31 489 LEU A O 1
ATOM 3640 N N . TYR A 1 490 ? 35.681 -9.024 -2.668 1.00 86.12 490 TYR A N 1
ATOM 3641 C CA . TYR A 1 490 ? 35.569 -10.474 -2.724 1.00 86.12 490 TYR A CA 1
ATOM 3642 C C . TYR A 1 490 ? 34.141 -10.874 -3.083 1.00 86.12 490 TYR A C 1
ATOM 3644 O O . TYR A 1 490 ? 33.204 -10.412 -2.439 1.00 86.12 490 TYR A O 1
ATOM 3652 N N . ALA A 1 491 ? 33.973 -11.764 -4.058 1.00 86.56 491 ALA A N 1
ATOM 3653 C CA . ALA A 1 491 ? 32.695 -12.403 -4.368 1.00 86.56 491 ALA A CA 1
ATOM 3654 C C . ALA A 1 491 ? 32.675 -13.840 -3.846 1.00 86.56 491 ALA A C 1
ATOM 3656 O O . ALA A 1 491 ? 33.700 -14.529 -3.877 1.00 86.56 491 ALA A O 1
ATOM 3657 N N . ARG A 1 492 ? 31.506 -14.303 -3.402 1.00 83.81 492 ARG A N 1
ATOM 3658 C CA . ARG A 1 492 ? 31.287 -15.693 -2.994 1.00 83.81 492 ARG A CA 1
ATOM 3659 C C . ARG A 1 492 ? 31.189 -16.604 -4.222 1.00 83.81 492 ARG A C 1
ATOM 3661 O O . ARG A 1 492 ? 30.411 -16.344 -5.136 1.00 83.81 492 ARG A O 1
ATOM 3668 N N . LEU A 1 493 ? 31.963 -17.686 -4.229 1.00 79.50 493 LEU A N 1
ATOM 3669 C CA . LEU A 1 493 ? 31.935 -18.733 -5.249 1.00 79.50 493 LEU A CA 1
ATOM 3670 C C . LEU A 1 493 ? 30.980 -19.871 -4.860 1.00 79.50 493 LEU A C 1
ATOM 3672 O O . LEU A 1 493 ? 30.610 -20.038 -3.696 1.00 79.50 493 LEU A O 1
ATOM 3676 N N . SER A 1 494 ? 30.606 -20.689 -5.848 1.00 72.38 494 SER A N 1
ATOM 3677 C CA . SER A 1 494 ? 29.679 -21.821 -5.691 1.00 72.38 494 SER A CA 1
ATOM 3678 C C . SER A 1 494 ? 30.184 -22.906 -4.730 1.00 72.38 494 SER A C 1
ATOM 3680 O O . SER A 1 494 ? 29.383 -23.622 -4.140 1.00 72.38 494 SER A O 1
ATOM 3682 N N . ASP A 1 495 ? 31.504 -23.017 -4.554 1.00 71.88 495 ASP A N 1
ATOM 3683 C CA . ASP A 1 495 ? 32.162 -23.928 -3.605 1.00 71.88 495 ASP A CA 1
ATOM 3684 C C . ASP A 1 495 ? 32.253 -23.352 -2.174 1.00 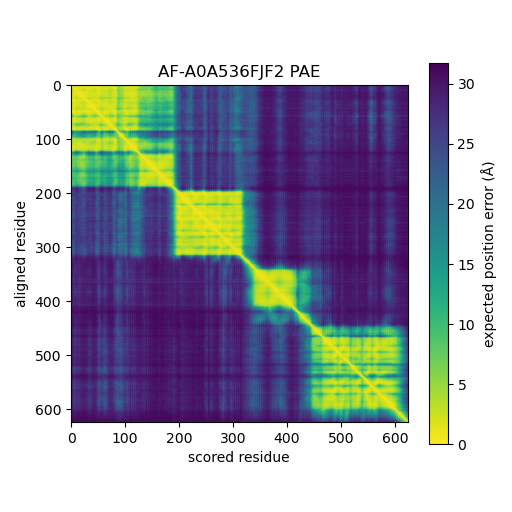71.88 495 ASP A C 1
ATOM 3686 O O . ASP A 1 495 ? 32.831 -23.974 -1.285 1.00 71.88 495 ASP A O 1
ATOM 3690 N N . GLY A 1 496 ? 31.685 -22.161 -1.941 1.00 70.69 496 GLY A N 1
ATOM 3691 C CA . GLY A 1 496 ? 31.711 -21.458 -0.659 1.00 70.69 496 GLY A CA 1
ATOM 3692 C C . GLY A 1 496 ? 33.012 -20.705 -0.369 1.00 70.69 496 GLY A C 1
ATOM 3693 O O . GLY A 1 496 ? 33.101 -20.043 0.666 1.00 70.69 496 GLY A O 1
ATOM 3694 N N . SER A 1 497 ? 34.006 -20.769 -1.262 1.00 77.50 497 SER A N 1
ATOM 3695 C CA . SER A 1 497 ? 35.206 -19.933 -1.179 1.00 77.50 497 SER A CA 1
ATOM 3696 C C . SER A 1 497 ? 34.935 -18.515 -1.686 1.00 77.50 497 SER A C 1
ATOM 3698 O O . SER A 1 497 ? 33.905 -18.246 -2.306 1.00 77.50 497 SER A O 1
ATOM 3700 N N . PHE A 1 498 ? 35.848 -17.587 -1.411 1.00 80.69 498 PHE A N 1
ATOM 3701 C CA . PHE A 1 498 ? 35.742 -16.209 -1.879 1.00 80.69 498 PHE A CA 1
ATOM 3702 C C . PHE A 1 498 ? 36.888 -15.892 -2.827 1.00 80.69 498 PHE A C 1
ATOM 3704 O O . PHE A 1 498 ? 38.014 -16.325 -2.600 1.00 80.69 498 PHE A O 1
ATOM 3711 N N . ALA A 1 499 ? 36.616 -15.133 -3.884 1.00 82.88 499 ALA A N 1
ATOM 3712 C CA . ALA A 1 499 ? 37.640 -14.691 -4.824 1.00 82.88 499 ALA A CA 1
ATOM 3713 C C . ALA A 1 499 ? 37.584 -13.182 -5.032 1.00 82.88 499 ALA A C 1
ATOM 3715 O O . ALA A 1 499 ? 36.498 -12.607 -5.113 1.00 82.88 499 ALA A O 1
ATOM 3716 N N . VAL A 1 500 ? 38.748 -12.548 -5.161 1.00 83.88 500 VAL A N 1
ATOM 3717 C CA . VAL A 1 500 ? 38.830 -11.123 -5.502 1.00 83.88 500 VAL A CA 1
ATOM 3718 C C . VAL A 1 500 ? 38.330 -10.927 -6.933 1.00 83.88 500 VAL A C 1
ATOM 3720 O O . VAL A 1 500 ? 38.926 -11.442 -7.881 1.00 83.88 500 VAL A O 1
ATOM 3723 N N . VAL A 1 501 ? 37.239 -10.181 -7.095 1.00 82.88 501 VAL A N 1
ATOM 3724 C CA . VAL A 1 501 ? 36.630 -9.882 -8.403 1.00 82.88 501 VAL A CA 1
ATOM 3725 C C . VAL A 1 501 ? 36.880 -8.453 -8.865 1.00 82.88 501 VAL A C 1
ATOM 3727 O O . VAL A 1 501 ? 36.782 -8.182 -10.058 1.00 82.88 501 VAL A O 1
ATOM 3730 N N . ALA A 1 502 ? 37.221 -7.557 -7.939 1.00 85.25 502 ALA A N 1
ATOM 3731 C CA . ALA A 1 502 ? 37.689 -6.215 -8.241 1.00 85.25 502 ALA A CA 1
ATOM 3732 C C . ALA A 1 502 ? 38.688 -5.755 -7.180 1.00 85.25 502 ALA A C 1
ATOM 3734 O O . ALA A 1 502 ? 38.586 -6.118 -6.005 1.00 85.25 502 ALA A O 1
ATOM 3735 N N . ALA A 1 503 ? 39.651 -4.948 -7.604 1.00 84.31 503 ALA A N 1
ATOM 3736 C CA . ALA A 1 503 ? 40.682 -4.394 -6.750 1.00 84.31 503 ALA A CA 1
ATOM 3737 C C . ALA A 1 503 ? 40.963 -2.952 -7.186 1.00 84.31 503 ALA A C 1
ATOM 3739 O O . ALA A 1 503 ? 40.992 -2.656 -8.376 1.00 84.31 503 ALA A O 1
ATOM 3740 N N . SER A 1 504 ? 41.155 -2.049 -6.229 1.00 84.88 504 SER A N 1
ATOM 3741 C CA . SER A 1 504 ? 41.546 -0.663 -6.482 1.00 84.88 504 SER A CA 1
ATOM 3742 C C . SER A 1 504 ? 42.658 -0.258 -5.516 1.00 84.88 504 SER A C 1
ATOM 3744 O O . SER A 1 504 ? 42.606 -0.585 -4.331 1.00 84.88 504 SER A O 1
ATOM 3746 N N . GLY A 1 505 ? 43.692 0.426 -6.017 1.00 82.12 505 GLY A N 1
ATOM 3747 C CA . GLY A 1 505 ? 44.893 0.754 -5.234 1.00 82.12 505 GLY A CA 1
ATOM 3748 C C . GLY A 1 505 ? 45.740 -0.469 -4.848 1.00 82.12 505 GLY A C 1
ATOM 3749 O O . GLY A 1 505 ? 46.571 -0.386 -3.950 1.00 82.12 505 GLY A O 1
ATOM 3750 N N . ALA A 1 506 ? 45.529 -1.606 -5.514 1.00 80.88 506 ALA A N 1
ATOM 3751 C CA . ALA A 1 506 ? 46.180 -2.881 -5.240 1.00 80.88 506 ALA A CA 1
ATOM 3752 C C . ALA A 1 506 ? 46.751 -3.498 -6.531 1.00 80.88 506 ALA A C 1
ATOM 3754 O O . ALA A 1 506 ? 46.253 -3.175 -7.608 1.00 80.88 506 ALA A O 1
ATOM 3755 N N . PRO A 1 507 ? 47.764 -4.384 -6.454 1.00 77.50 507 PRO A N 1
ATOM 3756 C CA . PRO A 1 507 ? 48.299 -5.056 -7.636 1.00 77.50 507 PRO A CA 1
ATOM 3757 C C . PRO A 1 507 ? 47.252 -5.933 -8.335 1.00 77.50 507 PRO A C 1
ATOM 3759 O O . PRO A 1 507 ? 46.576 -6.728 -7.678 1.00 77.50 507 PRO A O 1
ATOM 3762 N N . ASP A 1 508 ? 47.205 -5.883 -9.669 1.00 69.75 508 ASP A N 1
ATOM 3763 C CA . ASP A 1 508 ? 46.306 -6.713 -10.491 1.00 69.75 508 ASP A CA 1
ATOM 3764 C C . ASP A 1 508 ? 46.530 -8.223 -10.295 1.00 69.75 508 ASP A C 1
ATOM 3766 O O . ASP A 1 508 ? 45.639 -9.031 -10.549 1.00 69.75 508 ASP A O 1
ATOM 3770 N N . SER A 1 509 ? 47.700 -8.621 -9.780 1.00 72.81 509 SER A N 1
ATOM 3771 C CA . SER A 1 509 ? 48.026 -10.009 -9.426 1.00 72.81 509 SER A CA 1
ATOM 3772 C C . SER A 1 509 ? 47.153 -10.592 -8.307 1.00 72.81 509 SER A C 1
ATOM 3774 O O . SER A 1 509 ? 47.154 -11.811 -8.118 1.00 72.81 509 SER A O 1
ATOM 3776 N N . LEU A 1 510 ? 46.405 -9.751 -7.582 1.00 73.69 510 LEU A N 1
ATOM 3777 C CA . LEU A 1 510 ? 45.427 -10.175 -6.579 1.00 73.69 510 LEU A CA 1
ATOM 3778 C C . LEU A 1 510 ? 44.063 -10.534 -7.176 1.00 73.69 510 LEU A C 1
ATOM 3780 O O . LEU A 1 510 ? 43.293 -11.226 -6.513 1.00 73.69 510 LEU A O 1
ATOM 3784 N N . LEU A 1 511 ? 43.749 -10.116 -8.407 1.00 77.19 511 LEU A N 1
ATOM 3785 C CA . LEU A 1 511 ? 42.494 -10.492 -9.060 1.00 77.19 511 LEU A CA 1
ATOM 3786 C C . LEU A 1 511 ? 42.431 -12.015 -9.246 1.00 77.19 511 LEU A C 1
ATOM 3788 O O . LEU A 1 511 ? 43.341 -12.644 -9.787 1.00 77.19 511 LEU A O 1
ATOM 3792 N N . GLY A 1 512 ? 41.341 -12.624 -8.782 1.00 70.69 512 GLY A N 1
ATOM 3793 C CA . GLY A 1 512 ? 41.159 -14.074 -8.776 1.00 70.69 512 GLY A CA 1
ATOM 3794 C C . GLY A 1 512 ? 41.885 -14.813 -7.647 1.00 70.69 512 GLY A C 1
ATOM 3795 O O . GLY A 1 512 ? 41.769 -16.039 -7.578 1.00 70.69 512 GLY A O 1
ATOM 3796 N N . HIS A 1 513 ? 42.595 -14.113 -6.752 1.00 79.44 513 HIS A N 1
ATOM 3797 C CA . HIS A 1 513 ? 43.114 -14.720 -5.528 1.00 79.44 513 HIS A CA 1
ATOM 3798 C C . HIS A 1 513 ? 41.949 -15.275 -4.706 1.00 79.44 513 HIS A C 1
ATOM 3800 O O . HIS A 1 513 ? 40.950 -14.582 -4.498 1.00 79.44 513 HIS A O 1
ATOM 3806 N N . ARG A 1 514 ? 42.063 -16.541 -4.290 1.00 76.38 514 ARG A N 1
ATOM 3807 C CA . ARG A 1 514 ? 41.023 -17.238 -3.533 1.00 76.38 514 ARG A CA 1
ATOM 3808 C C . ARG A 1 514 ? 41.372 -17.252 -2.058 1.00 76.38 514 ARG A C 1
ATOM 3810 O O . ARG A 1 514 ? 42.450 -17.705 -1.687 1.00 76.38 514 ARG A O 1
ATOM 3817 N N . GLU A 1 515 ? 40.418 -16.846 -1.238 1.00 70.38 515 GLU A N 1
ATOM 3818 C CA . GLU A 1 515 ? 40.497 -16.931 0.209 1.00 70.38 515 GLU A CA 1
ATOM 3819 C C . GLU A 1 515 ? 39.487 -17.977 0.697 1.00 70.38 515 GLU A C 1
ATOM 3821 O O . GLU A 1 515 ? 38.298 -17.957 0.356 1.00 70.38 515 GLU A O 1
ATOM 3826 N N . SER A 1 516 ? 39.982 -18.960 1.449 1.00 63.78 516 SER A N 1
ATOM 3827 C CA . SER A 1 516 ? 39.130 -19.979 2.055 1.00 63.78 516 SER A CA 1
ATOM 3828 C C . SER A 1 516 ? 38.538 -19.416 3.342 1.00 63.78 516 SER A C 1
ATOM 3830 O O . SER A 1 516 ? 39.277 -19.009 4.235 1.00 63.78 516 SER A O 1
ATOM 3832 N N . ALA A 1 517 ? 37.211 -19.445 3.481 1.00 60.22 517 ALA A N 1
ATOM 3833 C CA . ALA A 1 517 ? 36.501 -18.988 4.681 1.00 60.22 517 ALA A CA 1
ATOM 3834 C C . ALA A 1 517 ? 36.727 -19.886 5.926 1.00 60.22 517 ALA A C 1
ATOM 3836 O O . ALA A 1 517 ? 35.996 -19.782 6.913 1.00 60.22 517 ALA A O 1
ATOM 3837 N N . ALA A 1 518 ? 37.716 -20.786 5.887 1.00 47.28 518 ALA A N 1
ATOM 3838 C CA . ALA A 1 518 ? 37.924 -21.851 6.862 1.00 47.28 518 ALA A CA 1
ATOM 3839 C C . ALA A 1 518 ? 38.342 -21.356 8.264 1.00 47.28 518 ALA A C 1
ATOM 3841 O O . ALA A 1 518 ? 38.070 -22.049 9.242 1.00 47.28 518 ALA A O 1
ATOM 3842 N N . SER A 1 519 ? 38.937 -20.163 8.406 1.00 54.78 519 SER A N 1
ATOM 3843 C CA . SER A 1 519 ? 39.264 -19.565 9.716 1.00 54.78 519 SER A CA 1
ATOM 3844 C C . SER A 1 519 ? 39.700 -18.097 9.604 1.00 54.78 519 SER A C 1
ATOM 3846 O O . SER A 1 519 ? 40.257 -17.710 8.582 1.00 54.78 519 SER A O 1
ATOM 3848 N N . GLY A 1 520 ? 39.505 -17.305 10.667 1.00 66.81 520 GLY A N 1
ATOM 3849 C CA . GLY A 1 520 ? 40.032 -15.936 10.789 1.00 66.81 520 GLY A CA 1
ATOM 3850 C C . GLY A 1 520 ? 38.976 -14.815 10.724 1.00 66.81 520 GLY A C 1
ATOM 3851 O O . GLY A 1 520 ? 37.772 -15.092 10.670 1.00 66.81 520 GLY A O 1
ATOM 3852 N N . PRO A 1 521 ? 39.409 -13.539 10.702 1.00 63.75 521 PRO A N 1
ATOM 3853 C CA . PRO A 1 521 ? 38.528 -12.365 10.769 1.00 63.75 521 PRO A CA 1
ATOM 3854 C C . PRO A 1 521 ? 37.570 -12.237 9.572 1.00 63.75 521 PRO A C 1
ATOM 3856 O O . PRO A 1 521 ? 36.509 -11.624 9.689 1.00 63.75 521 PRO A O 1
ATOM 3859 N N . PHE A 1 522 ? 37.904 -12.863 8.441 1.00 69.31 522 PHE A N 1
ATOM 3860 C CA . PHE A 1 522 ? 37.053 -12.935 7.253 1.00 69.31 522 PHE A CA 1
ATOM 3861 C C . PHE A 1 522 ? 35.780 -13.761 7.505 1.00 69.31 522 PHE A C 1
ATOM 3863 O O . PHE A 1 522 ? 34.673 -13.317 7.197 1.00 69.31 522 PHE A O 1
ATOM 3870 N N . ARG A 1 523 ? 35.912 -14.924 8.164 1.00 70.75 523 ARG A N 1
ATOM 3871 C CA . ARG A 1 523 ? 34.769 -15.756 8.575 1.00 70.75 523 ARG A CA 1
ATOM 3872 C C . ARG A 1 523 ? 33.889 -15.011 9.569 1.00 70.75 523 ARG A C 1
ATOM 3874 O O . ARG A 1 523 ? 32.674 -15.026 9.432 1.00 70.75 523 ARG A O 1
ATOM 3881 N N . GLU A 1 524 ? 34.500 -14.332 10.536 1.00 68.50 524 GLU A N 1
ATOM 3882 C CA . GLU A 1 524 ? 33.776 -13.597 11.575 1.00 68.50 524 GLU A CA 1
ATOM 3883 C C . GLU A 1 524 ? 32.982 -12.403 11.038 1.00 68.50 524 GLU A C 1
ATOM 3885 O O . GLU A 1 524 ? 31.899 -12.121 11.554 1.00 68.50 524 GLU A O 1
ATOM 3890 N N . ALA A 1 525 ? 33.488 -11.711 10.012 1.00 70.00 525 ALA A N 1
ATOM 3891 C CA . ALA A 1 525 ? 32.760 -10.637 9.336 1.00 70.00 525 ALA A CA 1
ATOM 3892 C C . ALA A 1 525 ? 31.524 -11.172 8.588 1.00 70.00 525 ALA A C 1
ATOM 3894 O O . ALA A 1 525 ? 30.455 -10.566 8.657 1.00 70.00 525 ALA A O 1
ATOM 3895 N N . ILE A 1 526 ? 31.651 -12.337 7.941 1.00 73.94 526 ILE A N 1
ATOM 3896 C CA . ILE A 1 526 ? 30.555 -13.002 7.223 1.00 73.94 526 ILE A CA 1
ATOM 3897 C C . ILE A 1 526 ? 29.518 -13.568 8.198 1.00 73.94 526 ILE A C 1
ATOM 3899 O O . ILE A 1 526 ? 28.341 -13.245 8.087 1.00 73.94 526 ILE A O 1
ATOM 3903 N N . THR A 1 527 ? 29.928 -14.369 9.188 1.00 71.75 527 THR A N 1
ATOM 3904 C CA . THR A 1 527 ? 28.993 -14.982 10.151 1.00 71.75 527 THR A CA 1
ATOM 3905 C C . THR A 1 527 ? 28.359 -13.960 11.086 1.00 71.75 527 THR A C 1
ATOM 3907 O O . THR A 1 527 ? 27.246 -14.160 11.554 1.00 71.75 527 THR A O 1
ATOM 3910 N N . GLY A 1 528 ? 29.073 -12.874 11.393 1.00 68.12 528 GLY A N 1
ATOM 3911 C CA . GLY A 1 528 ? 28.577 -11.816 12.266 1.00 68.12 528 GLY A CA 1
ATOM 3912 C C . GLY A 1 528 ? 27.684 -10.790 11.567 1.00 68.12 528 GLY A C 1
ATOM 3913 O O . GLY A 1 528 ? 27.109 -9.962 12.270 1.00 68.12 528 GLY A O 1
ATOM 3914 N N . MET A 1 529 ? 27.601 -10.803 10.226 1.00 70.81 529 MET A N 1
ATOM 3915 C CA . MET A 1 529 ? 26.881 -9.820 9.394 1.00 70.81 529 MET A CA 1
ATOM 3916 C C . MET A 1 529 ? 27.110 -8.358 9.816 1.00 70.81 529 MET A C 1
ATOM 3918 O O . MET A 1 529 ? 26.210 -7.519 9.769 1.00 70.81 529 MET A O 1
ATOM 3922 N N . ARG A 1 530 ? 28.323 -8.038 10.280 1.00 78.56 530 ARG A N 1
ATOM 3923 C CA . ARG A 1 530 ? 28.679 -6.709 10.792 1.00 78.56 530 ARG A CA 1
ATOM 3924 C C . ARG A 1 530 ? 30.064 -6.291 10.303 1.00 78.56 530 ARG A C 1
ATOM 3926 O O . ARG A 1 530 ? 30.940 -7.151 10.184 1.00 78.56 530 ARG A O 1
ATOM 3933 N N . PRO A 1 531 ? 30.292 -4.984 10.073 1.00 81.75 531 PRO A N 1
ATOM 3934 C CA . PRO A 1 531 ? 31.613 -4.485 9.724 1.00 81.75 531 PRO A CA 1
ATOM 3935 C C . PRO A 1 531 ? 32.626 -4.774 10.838 1.00 81.75 531 PRO A C 1
ATOM 3937 O O . PRO A 1 531 ? 32.327 -4.617 12.025 1.00 81.75 531 PRO A O 1
ATOM 3940 N N . ARG A 1 532 ? 33.845 -5.153 10.462 1.00 84.38 532 ARG A N 1
ATOM 3941 C CA . ARG A 1 532 ? 34.969 -5.366 11.379 1.00 84.38 532 ARG A CA 1
ATOM 3942 C C . ARG A 1 532 ? 36.095 -4.409 11.043 1.00 84.38 532 ARG A C 1
ATOM 3944 O O . ARG A 1 532 ? 36.559 -4.391 9.912 1.00 84.38 532 ARG A O 1
ATOM 3951 N N . VAL A 1 533 ? 36.550 -3.652 12.036 1.00 83.69 533 VAL A N 1
ATOM 3952 C CA . VAL A 1 533 ? 37.733 -2.792 11.928 1.00 83.69 533 VAL A CA 1
ATOM 3953 C C . VAL A 1 533 ? 38.896 -3.509 12.609 1.00 83.69 533 VAL A C 1
ATOM 3955 O O . VAL A 1 533 ? 38.819 -3.813 13.798 1.00 83.69 533 VAL A O 1
ATOM 3958 N N . LEU A 1 534 ? 39.953 -3.809 11.860 1.00 80.81 534 LEU A N 1
ATOM 3959 C CA . LEU A 1 534 ? 41.147 -4.501 12.336 1.00 80.81 534 LEU A CA 1
ATOM 3960 C C . LEU A 1 534 ? 42.308 -3.518 12.481 1.00 80.81 534 LEU A C 1
ATOM 3962 O O . LEU A 1 534 ? 42.608 -2.745 11.569 1.00 80.81 534 LEU A O 1
ATOM 3966 N N . GLY A 1 535 ? 42.980 -3.579 13.631 1.00 67.00 535 GLY A N 1
ATOM 3967 C CA . GLY A 1 535 ? 44.133 -2.736 13.946 1.00 67.00 535 GLY A CA 1
ATOM 3968 C C . GLY A 1 535 ? 45.462 -3.227 13.366 1.00 67.00 535 GLY A C 1
ATOM 3969 O O . GLY A 1 535 ? 46.361 -2.411 13.231 1.00 67.00 535 GLY A O 1
ATOM 3970 N N . GLU A 1 536 ? 45.586 -4.516 13.032 1.00 67.88 536 GLU A N 1
ATOM 3971 C CA . GLU A 1 536 ? 46.712 -5.126 12.304 1.00 67.88 536 GLU A CA 1
ATOM 3972 C C . GLU A 1 536 ? 46.163 -6.306 11.478 1.00 67.88 536 GLU A C 1
ATOM 3974 O O . GLU A 1 536 ? 45.736 -7.302 12.064 1.00 67.88 536 GLU A O 1
ATOM 3979 N N . PRO A 1 537 ? 46.083 -6.205 10.137 1.00 63.28 537 PRO A N 1
ATOM 3980 C CA . PRO A 1 537 ? 45.635 -7.322 9.312 1.00 63.28 537 PRO A CA 1
ATOM 3981 C C . PRO A 1 537 ? 46.703 -8.427 9.316 1.00 63.28 537 PRO A C 1
ATOM 3983 O O . PRO A 1 537 ? 47.870 -8.156 9.035 1.00 63.28 537 PRO A O 1
ATOM 3986 N N . GLU A 1 538 ? 46.325 -9.669 9.642 1.00 58.16 538 GLU A N 1
ATOM 3987 C CA . GLU A 1 538 ? 47.256 -10.805 9.623 1.00 58.16 538 GLU A CA 1
ATOM 3988 C C . GLU A 1 538 ? 47.923 -10.919 8.242 1.00 58.16 538 GLU A C 1
ATOM 3990 O O . GLU A 1 538 ? 47.268 -10.986 7.200 1.00 58.16 538 GLU A O 1
ATOM 3995 N N . SER A 1 539 ? 49.255 -10.916 8.235 1.00 47.34 539 SER A N 1
ATOM 3996 C CA . SER A 1 539 ? 50.112 -10.662 7.068 1.00 47.34 539 SER A CA 1
ATOM 3997 C C . SER A 1 539 ? 50.075 -11.722 5.959 1.00 47.34 539 SER A C 1
ATOM 3999 O O . SER A 1 539 ? 50.825 -11.611 4.991 1.00 47.34 539 SER A O 1
ATOM 4001 N N . ARG A 1 540 ? 49.236 -12.757 6.077 1.00 47.31 540 ARG A N 1
ATOM 4002 C CA . ARG A 1 540 ? 49.187 -13.874 5.121 1.00 47.31 540 ARG A CA 1
ATOM 4003 C C . ARG A 1 540 ? 48.232 -13.669 3.940 1.00 47.31 540 ARG A C 1
ATOM 4005 O O . ARG A 1 540 ? 48.459 -14.317 2.924 1.00 47.31 540 ARG A O 1
ATOM 4012 N N . SER A 1 541 ? 47.244 -12.773 4.031 1.00 53.56 541 SER A N 1
ATOM 4013 C CA . SER A 1 541 ? 46.198 -12.625 2.992 1.00 53.56 541 SER A CA 1
ATOM 4014 C C . SER A 1 541 ? 46.169 -11.268 2.278 1.00 53.56 541 SER A C 1
ATOM 4016 O O . SER A 1 541 ? 45.452 -11.108 1.294 1.00 53.56 541 SER A O 1
ATOM 4018 N N . TYR A 1 542 ? 46.923 -10.269 2.749 1.00 62.31 542 TYR A N 1
ATOM 4019 C CA . TYR A 1 542 ? 46.755 -8.880 2.306 1.00 62.31 542 TYR A CA 1
ATOM 4020 C C . TYR A 1 542 ? 48.046 -8.249 1.789 1.00 62.31 542 TYR A C 1
ATOM 4022 O O . TYR A 1 542 ? 49.154 -8.723 2.043 1.00 62.31 542 TYR A O 1
ATOM 4030 N N . ILE A 1 543 ? 47.874 -7.150 1.049 1.00 66.88 543 ILE A N 1
ATOM 4031 C CA . ILE A 1 543 ? 48.953 -6.340 0.473 1.00 66.88 543 ILE A CA 1
ATOM 4032 C C . ILE A 1 543 ? 49.997 -6.024 1.564 1.00 66.88 543 ILE A C 1
ATOM 4034 O O . ILE A 1 543 ? 49.617 -5.566 2.649 1.00 66.88 543 ILE A O 1
ATOM 4038 N N . PRO A 1 544 ? 51.304 -6.235 1.311 1.00 65.62 544 PRO A N 1
ATOM 4039 C CA . PRO A 1 544 ? 52.350 -5.923 2.280 1.00 65.62 544 PRO A CA 1
ATOM 4040 C C . PRO A 1 544 ? 52.288 -4.455 2.732 1.00 65.62 544 PRO A C 1
ATOM 4042 O O . PRO A 1 544 ? 52.004 -3.582 1.919 1.00 65.62 544 PRO A O 1
ATOM 4045 N N . ARG A 1 545 ? 52.650 -4.178 3.996 1.00 74.12 545 ARG A N 1
ATOM 4046 C CA . ARG A 1 545 ? 52.731 -2.833 4.631 1.00 74.12 545 ARG A CA 1
ATOM 4047 C C . ARG A 1 545 ? 51.418 -2.220 5.141 1.00 74.12 545 ARG A C 1
ATOM 4049 O O . ARG A 1 545 ? 51.475 -1.162 5.767 1.00 74.12 545 ARG A O 1
ATOM 4056 N N . MET A 1 546 ? 50.279 -2.891 4.983 1.00 81.94 546 MET A N 1
ATOM 4057 C CA . MET A 1 546 ? 49.000 -2.427 5.536 1.00 81.94 546 MET A CA 1
ATOM 4058 C C . MET A 1 546 ? 48.948 -2.595 7.063 1.00 81.94 546 MET A C 1
ATOM 4060 O O . MET A 1 546 ? 49.344 -3.626 7.603 1.00 81.94 546 MET A O 1
ATOM 4064 N N . ARG A 1 547 ? 48.472 -1.562 7.765 1.00 80.69 547 ARG A N 1
ATOM 4065 C CA . ARG A 1 547 ? 48.420 -1.458 9.234 1.00 80.69 547 ARG A CA 1
ATOM 4066 C C . ARG A 1 547 ? 47.020 -1.203 9.790 1.00 80.69 547 ARG A C 1
ATOM 4068 O O . ARG A 1 547 ? 46.889 -1.025 10.990 1.00 80.69 547 ARG A O 1
ATOM 4075 N N . SER A 1 548 ? 45.984 -1.124 8.964 1.00 85.56 548 SER A N 1
ATOM 4076 C CA . SER A 1 548 ? 44.590 -1.234 9.407 1.00 85.56 548 SER A CA 1
ATOM 4077 C C . SER A 1 548 ? 43.709 -1.736 8.269 1.00 85.56 548 SER A C 1
ATOM 4079 O O . SER A 1 548 ? 44.059 -1.579 7.097 1.00 85.56 548 SER A O 1
ATOM 4081 N N . ALA A 1 549 ? 42.593 -2.377 8.613 1.00 86.31 549 ALA A N 1
ATOM 4082 C CA . ALA A 1 549 ? 41.657 -2.909 7.631 1.00 86.31 549 ALA A CA 1
ATOM 4083 C C . ALA A 1 549 ? 40.200 -2.766 8.082 1.00 86.31 549 ALA A C 1
ATOM 4085 O O . ALA A 1 549 ? 39.912 -2.834 9.274 1.00 86.31 549 ALA A O 1
ATOM 4086 N N . ILE A 1 550 ? 39.276 -2.626 7.132 1.00 88.19 550 ILE A N 1
ATOM 4087 C CA . ILE A 1 550 ? 37.837 -2.801 7.352 1.00 88.19 550 ILE A CA 1
ATOM 4088 C C . ILE A 1 550 ? 37.375 -3.980 6.512 1.00 88.19 550 ILE A C 1
ATOM 4090 O O . ILE A 1 550 ? 37.572 -3.964 5.303 1.00 88.19 550 ILE A O 1
ATOM 4094 N N . LEU A 1 551 ? 36.732 -4.962 7.139 1.00 87.56 551 LEU A N 1
ATOM 4095 C CA . LEU A 1 551 ? 36.018 -6.035 6.456 1.00 87.56 551 LEU A CA 1
ATOM 4096 C C . LEU A 1 551 ? 34.522 -5.771 6.593 1.00 87.56 551 LEU A C 1
ATOM 4098 O O . LEU A 1 551 ? 33.991 -5.749 7.704 1.00 87.56 551 LEU A O 1
ATOM 4102 N N . LEU A 1 552 ? 33.848 -5.562 5.470 1.00 88.81 552 LEU A N 1
ATOM 4103 C CA . LEU A 1 552 ? 32.432 -5.231 5.406 1.00 88.81 552 LEU A CA 1
ATOM 4104 C C . LEU A 1 552 ? 31.692 -6.288 4.570 1.00 88.81 552 LEU A C 1
ATOM 4106 O O . LEU A 1 552 ? 31.954 -6.390 3.370 1.00 88.81 552 LEU A O 1
ATOM 4110 N N . PRO A 1 553 ? 30.771 -7.074 5.155 1.00 87.06 553 PRO A N 1
ATOM 4111 C CA . PRO A 1 553 ? 29.961 -8.009 4.381 1.00 87.06 553 PRO A CA 1
ATOM 4112 C C . PRO A 1 553 ? 29.080 -7.258 3.376 1.00 87.06 553 PRO A C 1
ATOM 4114 O O . PRO A 1 553 ? 28.443 -6.259 3.713 1.00 87.06 553 PRO A O 1
ATOM 4117 N N . VAL A 1 554 ? 29.047 -7.750 2.137 1.00 86.44 554 VAL A N 1
ATOM 4118 C CA . VAL A 1 554 ? 28.261 -7.180 1.042 1.00 86.44 554 VAL A CA 1
ATOM 4119 C C . VAL A 1 554 ? 26.893 -7.850 0.990 1.00 86.44 554 VAL A C 1
ATOM 4121 O O . VAL A 1 554 ? 26.697 -8.804 0.239 1.00 86.44 554 VAL A O 1
ATOM 4124 N N . ALA A 1 555 ? 25.969 -7.370 1.826 1.00 77.19 555 ALA A N 1
ATOM 4125 C CA . ALA A 1 555 ? 24.575 -7.808 1.883 1.00 77.19 555 ALA A CA 1
ATOM 4126 C C . ALA A 1 555 ? 23.622 -6.657 2.286 1.00 77.19 555 ALA A C 1
ATOM 4128 O O . ALA A 1 555 ? 23.999 -5.819 3.112 1.00 77.19 555 ALA A O 1
ATOM 4129 N N . PRO A 1 556 ? 22.388 -6.609 1.749 1.00 65.12 556 PRO A N 1
ATOM 4130 C CA . PRO A 1 556 ? 21.280 -5.872 2.342 1.00 65.12 556 PRO A CA 1
ATOM 4131 C C . PRO A 1 556 ? 20.969 -6.397 3.748 1.00 65.12 556 PRO A C 1
ATOM 4133 O O . PRO A 1 556 ? 21.286 -7.534 4.094 1.00 65.12 556 PRO A O 1
ATOM 4136 N N . VAL A 1 557 ? 20.307 -5.578 4.563 1.00 57.34 557 VAL A N 1
ATOM 4137 C CA . VAL A 1 557 ? 19.881 -5.997 5.903 1.00 57.34 557 VAL A CA 1
ATOM 4138 C C . VAL A 1 557 ? 18.931 -7.197 5.787 1.00 57.34 557 VAL A C 1
ATOM 4140 O O . VAL A 1 557 ? 17.867 -7.080 5.187 1.00 57.34 557 VAL A O 1
ATOM 4143 N N . GLY A 1 558 ? 19.320 -8.335 6.371 1.00 58.16 558 GLY A N 1
ATOM 4144 C CA . GLY A 1 558 ? 18.515 -9.564 6.394 1.00 58.16 558 GLY A CA 1
ATOM 4145 C C . GLY A 1 558 ? 18.705 -10.507 5.199 1.00 58.16 558 GLY A C 1
ATOM 4146 O O . GLY A 1 558 ? 17.999 -11.505 5.117 1.00 58.16 558 GLY A O 1
ATOM 4147 N N . GLU A 1 559 ? 19.647 -10.216 4.303 1.00 68.50 559 GLU A N 1
ATOM 4148 C CA . GLU A 1 559 ? 19.991 -11.048 3.144 1.00 68.50 559 GLU A CA 1
ATOM 4149 C C . GLU A 1 559 ? 21.377 -11.682 3.318 1.00 68.50 559 GLU A C 1
ATOM 4151 O O . GLU A 1 559 ? 22.233 -11.152 4.031 1.00 68.50 559 GLU A O 1
ATOM 4156 N N . ASP A 1 560 ? 21.620 -12.803 2.637 1.00 74.50 560 ASP A N 1
ATOM 4157 C CA . ASP A 1 560 ? 22.924 -13.464 2.680 1.00 74.50 560 ASP A CA 1
ATOM 4158 C C . ASP A 1 560 ? 24.002 -12.622 1.967 1.00 74.50 560 ASP A C 1
ATOM 4160 O O . ASP A 1 560 ? 23.762 -12.076 0.879 1.00 74.50 560 ASP A O 1
ATOM 4164 N N . PRO A 1 561 ? 25.226 -12.539 2.526 1.00 80.31 561 PRO A N 1
ATOM 4165 C CA . PRO A 1 561 ? 26.317 -11.821 1.889 1.00 80.31 561 PRO A CA 1
ATOM 4166 C C . PRO A 1 561 ? 26.750 -12.516 0.596 1.00 80.31 561 PRO A C 1
ATOM 4168 O O . PRO A 1 561 ? 27.188 -13.671 0.591 1.00 80.31 561 PRO A O 1
ATOM 4171 N N . GLU A 1 562 ? 26.682 -11.770 -0.506 1.00 82.31 562 GLU A N 1
ATOM 4172 C CA . GLU A 1 562 ? 27.178 -12.189 -1.827 1.00 82.31 562 GLU A CA 1
ATOM 4173 C C . GLU A 1 562 ? 28.691 -11.937 -1.969 1.00 82.31 562 GLU A C 1
ATOM 4175 O O . GLU A 1 562 ? 29.335 -12.410 -2.908 1.00 82.31 562 GLU A O 1
ATOM 4180 N N . GLY A 1 563 ? 29.289 -11.219 -1.013 1.00 86.38 563 GLY A N 1
ATOM 4181 C CA . GLY A 1 563 ? 30.705 -10.883 -1.013 1.00 86.38 563 GLY A CA 1
ATOM 4182 C C . GLY A 1 563 ? 31.187 -10.207 0.267 1.00 86.38 563 GLY A C 1
ATOM 4183 O O . GLY A 1 563 ? 30.427 -10.021 1.218 1.00 86.38 563 GLY A O 1
ATOM 4184 N N . VAL A 1 564 ? 32.461 -9.816 0.282 1.00 88.19 564 VAL A N 1
ATOM 4185 C CA . VAL A 1 564 ? 33.083 -9.027 1.356 1.00 88.19 564 VAL A CA 1
ATOM 4186 C C . VAL A 1 564 ? 33.909 -7.910 0.732 1.00 88.19 564 VAL A C 1
ATOM 4188 O O . VAL A 1 564 ? 34.740 -8.144 -0.143 1.00 88.19 564 VAL A O 1
ATOM 4191 N N . LEU A 1 565 ? 33.689 -6.687 1.194 1.00 88.94 565 LEU A N 1
ATOM 4192 C CA . LEU A 1 565 ? 34.492 -5.527 0.850 1.00 88.94 565 LEU A CA 1
ATOM 4193 C C . LEU A 1 565 ? 35.604 -5.375 1.888 1.00 88.94 565 LEU A C 1
ATOM 4195 O O . LEU A 1 565 ? 35.323 -5.272 3.082 1.00 88.94 565 LEU A O 1
ATOM 4199 N N . VAL A 1 566 ? 36.855 -5.349 1.441 1.00 88.94 566 VAL A N 1
ATOM 4200 C CA . VAL A 1 566 ? 38.023 -5.176 2.305 1.00 88.94 566 VAL A CA 1
ATOM 4201 C C . VAL A 1 566 ? 38.727 -3.875 1.956 1.00 88.94 566 VAL A C 1
ATOM 4203 O O . VAL A 1 566 ? 39.325 -3.765 0.891 1.00 88.94 566 VAL A O 1
ATOM 4206 N N . ALA A 1 567 ? 38.681 -2.894 2.850 1.00 89.56 567 ALA A N 1
ATOM 4207 C CA . ALA A 1 567 ? 39.470 -1.671 2.736 1.00 89.56 567 ALA A CA 1
ATOM 4208 C C . ALA A 1 567 ? 40.738 -1.783 3.585 1.00 89.56 567 ALA A C 1
ATOM 4210 O O . ALA A 1 567 ? 40.683 -2.300 4.697 1.00 89.56 567 ALA A O 1
ATOM 4211 N N . LEU A 1 568 ? 41.867 -1.296 3.076 1.00 88.38 568 LEU A N 1
ATOM 4212 C CA . LEU A 1 568 ? 43.184 -1.407 3.700 1.00 88.38 568 LEU A CA 1
ATOM 4213 C C . LEU A 1 568 ? 43.853 -0.034 3.781 1.00 88.38 568 LEU A C 1
ATOM 4215 O O . LEU A 1 568 ? 43.760 0.759 2.842 1.00 88.38 568 LEU A O 1
ATOM 4219 N N . SER A 1 569 ? 44.559 0.219 4.885 1.00 87.69 569 SER A N 1
ATOM 4220 C CA . SER A 1 569 ? 45.360 1.430 5.060 1.00 87.69 569 SER A CA 1
ATOM 4221 C C . SER A 1 569 ? 46.743 1.159 5.636 1.00 87.69 569 SER A C 1
ATOM 4223 O O . SER A 1 569 ? 46.913 0.288 6.489 1.00 87.69 569 SER A O 1
ATOM 4225 N N . GLU A 1 570 ? 47.743 1.932 5.205 1.00 87.31 570 GLU A N 1
ATOM 4226 C CA . GLU A 1 570 ? 49.116 1.882 5.729 1.00 87.31 570 GLU A CA 1
ATOM 4227 C C . GLU A 1 570 ? 49.234 2.559 7.104 1.00 87.31 570 GLU A C 1
ATOM 4229 O O . GLU A 1 570 ? 50.202 2.348 7.841 1.00 87.31 570 GLU A O 1
ATOM 4234 N N . ARG A 1 571 ? 48.236 3.366 7.488 1.00 81.94 571 ARG A N 1
ATOM 4235 C CA . ARG A 1 571 ? 48.196 4.056 8.780 1.00 81.94 571 ARG A CA 1
ATOM 4236 C C . ARG A 1 571 ? 47.553 3.171 9.842 1.00 81.94 571 ARG A C 1
ATOM 4238 O O . ARG A 1 571 ? 46.470 2.619 9.650 1.00 81.94 571 ARG A O 1
ATOM 4245 N N . ARG A 1 572 ? 48.197 3.074 11.009 1.00 78.19 572 ARG A N 1
ATOM 4246 C CA . ARG A 1 572 ? 47.628 2.374 12.170 1.00 78.19 572 ARG A CA 1
ATOM 4247 C C . ARG A 1 572 ? 46.418 3.163 12.675 1.00 78.19 572 ARG A C 1
ATOM 4249 O O . ARG A 1 572 ? 46.560 4.340 12.991 1.00 78.19 572 ARG A O 1
ATOM 4256 N N . GLY A 1 573 ? 45.243 2.534 12.700 1.00 74.94 573 GLY A N 1
ATOM 4257 C CA . GLY A 1 573 ? 43.976 3.220 12.997 1.00 74.94 573 GLY A CA 1
ATOM 4258 C C . GLY A 1 573 ? 43.543 4.241 11.935 1.00 74.94 573 GLY A C 1
ATOM 4259 O O . GLY A 1 573 ? 42.732 5.111 12.234 1.00 74.94 573 GLY A O 1
ATOM 4260 N N . GLY A 1 574 ? 44.094 4.164 10.715 1.00 77.88 574 GLY A N 1
ATOM 4261 C CA . GLY A 1 574 ? 43.719 5.040 9.599 1.00 77.88 574 GLY A CA 1
ATOM 4262 C C . GLY A 1 574 ? 42.282 4.839 9.121 1.00 77.88 574 GLY A C 1
ATOM 4263 O O . GLY A 1 574 ? 41.707 5.756 8.547 1.00 77.88 574 GLY A O 1
ATOM 4264 N N . LEU A 1 575 ? 41.713 3.668 9.408 1.00 84.44 575 LEU A N 1
ATOM 4265 C CA . LEU A 1 575 ? 40.328 3.313 9.143 1.00 84.44 575 LEU A CA 1
ATOM 4266 C C . LEU A 1 575 ? 39.590 3.044 10.460 1.00 84.44 575 LEU A C 1
ATOM 4268 O O . LEU A 1 575 ? 40.112 2.358 11.342 1.00 84.44 575 LEU A O 1
ATOM 4272 N N . ASN A 1 576 ? 38.379 3.583 10.594 1.00 83.50 576 ASN A N 1
ATOM 4273 C CA . ASN A 1 576 ? 37.579 3.525 11.819 1.00 83.50 576 ASN A CA 1
ATOM 4274 C C . ASN A 1 576 ? 36.106 3.130 11.560 1.00 83.50 576 ASN A C 1
ATOM 4276 O O . ASN A 1 576 ? 35.689 2.835 10.441 1.00 83.50 576 ASN A O 1
ATOM 4280 N N . ALA A 1 577 ? 35.291 3.109 12.620 1.00 79.25 577 ALA A N 1
ATOM 4281 C CA . ALA A 1 577 ? 33.880 2.719 12.539 1.00 79.25 577 ALA A CA 1
ATOM 4282 C C . ALA A 1 577 ? 33.009 3.681 11.702 1.00 79.25 577 ALA A C 1
ATOM 4284 O O . ALA A 1 577 ? 32.023 3.245 11.109 1.00 79.25 577 ALA A O 1
ATOM 4285 N N . SER A 1 578 ? 33.367 4.966 11.616 1.00 77.50 578 SER A N 1
ATOM 4286 C CA . SER A 1 578 ? 32.689 5.934 10.743 1.00 77.50 578 SER A CA 1
ATOM 4287 C C . SER A 1 578 ? 32.962 5.637 9.269 1.00 77.50 578 SER A C 1
ATOM 4289 O O . SER A 1 578 ? 32.057 5.740 8.440 1.00 77.50 578 SER A O 1
ATOM 4291 N N . ASP A 1 579 ? 34.183 5.214 8.935 1.00 80.31 579 ASP A N 1
ATOM 4292 C CA . ASP A 1 579 ? 34.531 4.791 7.574 1.00 80.31 579 ASP A CA 1
ATOM 4293 C C . ASP A 1 579 ? 33.769 3.515 7.201 1.00 80.31 579 ASP A C 1
ATOM 4295 O O . ASP A 1 579 ? 33.224 3.409 6.103 1.00 80.31 579 ASP A O 1
ATOM 4299 N N . ALA A 1 580 ? 33.625 2.585 8.151 1.00 80.19 580 ALA A N 1
ATOM 4300 C CA . ALA A 1 580 ? 32.797 1.398 7.973 1.00 80.19 580 ALA A CA 1
ATOM 4301 C C . ALA A 1 580 ? 31.321 1.759 7.733 1.00 80.19 580 ALA A C 1
ATOM 4303 O O . ALA A 1 580 ? 30.717 1.239 6.801 1.00 80.19 580 ALA A O 1
ATOM 4304 N N . ALA A 1 581 ? 30.750 2.689 8.508 1.00 75.06 581 ALA A N 1
ATOM 4305 C CA . ALA A 1 581 ? 29.377 3.164 8.313 1.00 75.06 581 ALA A CA 1
ATOM 4306 C C . ALA A 1 581 ? 29.178 3.884 6.968 1.00 75.06 581 ALA A C 1
ATOM 4308 O O . ALA A 1 581 ? 28.103 3.805 6.373 1.00 75.06 581 ALA A O 1
ATOM 4309 N N . THR A 1 582 ? 30.213 4.569 6.481 1.00 74.62 582 THR A N 1
ATOM 4310 C CA . THR A 1 582 ? 30.206 5.228 5.170 1.00 74.62 582 THR A CA 1
ATOM 4311 C C . THR A 1 582 ? 30.236 4.192 4.047 1.00 74.62 582 THR A C 1
ATOM 4313 O O . THR A 1 582 ? 29.414 4.260 3.135 1.00 74.62 582 THR A O 1
ATOM 4316 N N . LEU A 1 583 ? 31.103 3.177 4.148 1.00 75.69 583 LEU A N 1
ATOM 4317 C CA . LEU A 1 583 ? 31.138 2.059 3.202 1.00 75.69 583 LEU A CA 1
ATOM 4318 C C . LEU A 1 583 ? 29.842 1.238 3.206 1.00 75.69 583 LEU A C 1
ATOM 4320 O O . LEU A 1 583 ? 29.403 0.812 2.140 1.00 75.69 583 LEU A O 1
ATOM 4324 N N . SER A 1 584 ? 29.193 1.072 4.366 1.00 78.56 584 SER A N 1
ATOM 4325 C CA . SER A 1 584 ? 27.918 0.348 4.498 1.00 78.56 584 SER A CA 1
ATOM 4326 C C . SER A 1 584 ? 26.791 0.899 3.613 1.00 78.56 584 SER A C 1
ATOM 4328 O O . SER A 1 584 ? 25.827 0.194 3.323 1.00 78.56 584 SER A O 1
ATOM 4330 N N . ARG A 1 585 ? 26.889 2.156 3.165 1.00 73.31 585 ARG A N 1
ATOM 4331 C CA . ARG A 1 585 ? 25.911 2.767 2.249 1.00 73.31 585 ARG A CA 1
ATOM 4332 C C . ARG A 1 585 ? 26.025 2.228 0.823 1.00 73.31 585 ARG A C 1
ATOM 4334 O O . ARG A 1 585 ? 25.035 2.200 0.106 1.00 73.31 585 ARG A O 1
ATOM 4341 N N . PHE A 1 586 ? 27.206 1.753 0.430 1.00 70.00 586 PHE A N 1
ATOM 4342 C CA . PHE A 1 586 ? 27.460 1.186 -0.898 1.00 70.00 586 PHE A CA 1
ATOM 4343 C C . PHE A 1 586 ? 27.107 -0.302 -0.983 1.00 70.00 586 PHE A C 1
ATOM 4345 O O . PHE A 1 586 ? 27.057 -0.873 -2.071 1.00 70.00 586 PHE A O 1
ATOM 4352 N N . THR A 1 587 ? 26.837 -0.938 0.155 1.00 74.00 587 THR A N 1
ATOM 4353 C CA . THR A 1 587 ? 26.593 -2.376 0.274 1.00 74.00 587 THR A CA 1
ATOM 4354 C C . THR A 1 587 ? 25.407 -2.882 -0.557 1.00 74.00 587 THR A C 1
ATOM 4356 O O . THR A 1 587 ? 25.583 -3.896 -1.232 1.00 74.00 587 THR A O 1
ATOM 4359 N N . PRO A 1 588 ? 24.237 -2.206 -0.611 1.00 73.31 588 PRO A N 1
ATOM 4360 C CA . PRO A 1 588 ? 23.121 -2.648 -1.455 1.00 73.31 588 PRO A CA 1
ATOM 4361 C C . PRO A 1 588 ? 23.454 -2.612 -2.954 1.00 73.31 588 PRO A C 1
ATOM 4363 O O . PRO A 1 588 ? 23.096 -3.527 -3.696 1.00 73.31 588 PRO A O 1
ATOM 4366 N N . LEU A 1 589 ? 24.185 -1.581 -3.393 1.00 69.38 589 LEU A N 1
ATOM 4367 C CA . LEU A 1 589 ? 24.615 -1.422 -4.785 1.00 69.38 589 LEU A CA 1
ATOM 4368 C C . LEU A 1 589 ? 25.655 -2.474 -5.174 1.00 69.38 589 LEU A C 1
ATOM 4370 O O . LEU A 1 589 ? 25.529 -3.117 -6.216 1.00 69.38 589 LEU A O 1
ATOM 4374 N N . LEU A 1 590 ? 26.655 -2.688 -4.316 1.00 75.38 590 LEU A N 1
ATOM 4375 C CA . LEU A 1 590 ? 27.674 -3.717 -4.508 1.00 75.38 590 LEU A CA 1
ATOM 4376 C C . LEU A 1 590 ? 27.062 -5.123 -4.494 1.00 75.38 590 LEU A C 1
ATOM 4378 O O . LEU A 1 590 ? 27.456 -5.957 -5.304 1.00 75.38 590 LEU A O 1
ATOM 4382 N N . TRP A 1 591 ? 26.072 -5.384 -3.636 1.00 81.81 591 TRP A N 1
ATOM 4383 C CA . TRP A 1 591 ? 25.357 -6.662 -3.609 1.00 81.81 591 TRP A CA 1
ATOM 4384 C C . TRP A 1 591 ? 24.611 -6.916 -4.912 1.00 81.81 591 TRP A C 1
ATOM 4386 O O . TRP A 1 591 ? 24.725 -8.000 -5.480 1.00 81.81 591 TRP A O 1
ATOM 4396 N N . LEU A 1 592 ? 23.904 -5.909 -5.433 1.00 69.88 592 LEU A N 1
ATOM 4397 C CA . LEU A 1 592 ? 23.215 -6.026 -6.713 1.00 69.88 592 LEU A CA 1
ATOM 4398 C C . LEU A 1 592 ? 24.211 -6.274 -7.854 1.00 69.88 592 LEU A C 1
ATOM 4400 O O . LEU A 1 592 ? 24.001 -7.177 -8.662 1.00 69.88 592 LEU A O 1
ATOM 4404 N N . ALA A 1 593 ? 25.322 -5.534 -7.884 1.00 73.88 593 ALA A N 1
ATOM 4405 C CA . ALA A 1 593 ? 26.372 -5.716 -8.882 1.00 73.88 593 ALA A CA 1
ATOM 4406 C C . ALA A 1 593 ? 26.996 -7.124 -8.822 1.00 73.88 593 ALA A C 1
ATOM 4408 O O . ALA A 1 593 ? 27.169 -7.762 -9.861 1.00 73.88 593 ALA A O 1
ATOM 4409 N N . LEU A 1 594 ? 27.273 -7.645 -7.621 1.00 78.06 594 LEU A N 1
ATOM 4410 C CA . LEU A 1 594 ? 27.769 -9.009 -7.416 1.00 78.06 594 LEU A CA 1
ATOM 4411 C C . LEU A 1 594 ? 26.734 -10.070 -7.807 1.00 78.06 594 LEU A C 1
ATOM 4413 O O . LEU A 1 594 ? 27.090 -11.065 -8.433 1.00 78.06 594 LEU A O 1
ATOM 4417 N N . LYS A 1 595 ? 25.451 -9.855 -7.506 1.00 76.44 595 LYS A N 1
ATOM 4418 C CA . LYS A 1 595 ? 24.359 -10.773 -7.856 1.00 76.44 595 LYS A CA 1
ATOM 4419 C C . LYS A 1 595 ? 24.158 -10.871 -9.369 1.00 76.44 595 LYS A C 1
ATOM 4421 O O . LYS A 1 595 ? 24.003 -11.976 -9.891 1.00 76.44 595 LYS A O 1
ATOM 4426 N N . VAL A 1 596 ? 24.222 -9.741 -10.077 1.00 70.31 596 VAL A N 1
ATOM 4427 C CA . VAL A 1 596 ? 24.195 -9.699 -11.550 1.00 70.31 596 VAL A CA 1
ATOM 4428 C C . VAL A 1 596 ? 25.442 -10.372 -12.125 1.00 70.31 596 VAL A C 1
ATOM 4430 O O . VAL A 1 596 ? 25.320 -11.219 -13.010 1.00 70.31 596 VAL A O 1
ATOM 4433 N N . ALA A 1 597 ? 26.625 -10.085 -11.570 1.00 69.81 597 ALA A N 1
ATOM 4434 C CA . ALA A 1 597 ? 27.858 -10.772 -11.950 1.00 69.81 597 ALA A CA 1
ATOM 4435 C C . ALA A 1 597 ? 27.756 -12.290 -11.745 1.00 69.81 597 ALA A C 1
ATOM 4437 O O . ALA A 1 597 ? 28.298 -13.050 -12.550 1.00 69.81 597 ALA A O 1
ATOM 4438 N N . ARG A 1 598 ? 27.017 -12.724 -10.709 1.00 71.44 598 ARG A N 1
ATOM 4439 C CA . ARG A 1 598 ? 26.744 -14.129 -10.388 1.00 71.44 598 ARG A CA 1
ATOM 4440 C C . ARG A 1 598 ? 25.903 -14.866 -11.392 1.00 71.44 598 ARG A C 1
ATOM 4442 O O . ARG A 1 598 ? 26.256 -15.972 -11.786 1.00 71.44 598 ARG A O 1
ATOM 4449 N N . GLN A 1 599 ? 24.842 -14.234 -11.851 1.00 67.12 599 GLN A N 1
ATOM 4450 C CA . GLN A 1 599 ? 23.988 -14.818 -12.876 1.00 67.12 599 GLN A CA 1
ATOM 4451 C C . GLN A 1 599 ? 24.680 -14.925 -14.240 1.00 67.12 599 GLN A C 1
ATOM 4453 O O . GLN A 1 599 ? 24.268 -15.740 -15.058 1.00 67.12 599 GLN A O 1
ATOM 4458 N N . GLN A 1 600 ? 25.724 -14.128 -14.484 1.00 64.44 600 GLN A N 1
ATOM 4459 C CA . GLN A 1 600 ? 26.420 -14.067 -15.772 1.00 64.44 600 GLN A CA 1
ATOM 4460 C C . GLN A 1 600 ? 27.851 -14.647 -15.756 1.00 64.44 600 GLN A C 1
ATOM 4462 O O . GLN A 1 600 ? 28.587 -14.482 -16.727 1.00 64.44 600 GLN A O 1
ATOM 4467 N N . GLU A 1 601 ? 28.264 -15.304 -14.663 1.00 64.50 601 GLU A N 1
ATOM 4468 C CA . GLU A 1 601 ? 29.573 -15.967 -14.492 1.00 64.50 601 GLU A CA 1
ATOM 4469 C C . GLU A 1 601 ? 30.808 -15.113 -14.867 1.00 64.50 601 GLU A C 1
ATOM 4471 O O . GLU A 1 601 ? 31.835 -15.628 -15.338 1.00 64.50 601 GLU A O 1
ATOM 4476 N N . TRP A 1 602 ? 30.754 -13.792 -14.653 1.00 63.25 602 TRP A N 1
ATOM 4477 C CA . TRP A 1 602 ? 31.790 -12.860 -15.133 1.00 63.25 602 TRP A CA 1
ATOM 4478 C C . TRP A 1 602 ? 33.189 -13.125 -14.569 1.00 63.25 602 TRP A C 1
ATOM 4480 O O . TRP A 1 602 ? 34.189 -12.840 -15.237 1.00 63.25 602 TRP A O 1
ATOM 4490 N N . TRP A 1 603 ? 33.301 -13.696 -13.367 1.00 61.28 603 TRP A N 1
ATOM 4491 C CA . TRP A 1 603 ? 34.611 -14.006 -12.783 1.00 61.28 603 TRP A CA 1
ATOM 4492 C C . TRP A 1 603 ? 35.385 -15.026 -13.613 1.00 61.28 603 TRP A C 1
ATOM 4494 O O . TRP A 1 603 ? 36.605 -14.955 -13.609 1.00 61.28 603 TRP A O 1
ATOM 4504 N N . SER A 1 604 ? 34.731 -15.903 -14.388 1.00 55.62 604 SER A N 1
ATOM 4505 C CA . SER A 1 604 ? 35.423 -16.839 -15.290 1.00 55.62 604 SER A CA 1
ATOM 4506 C C . SER A 1 604 ? 36.209 -16.121 -16.400 1.00 55.62 604 SER A C 1
ATOM 4508 O O . SER A 1 604 ? 37.198 -16.644 -16.920 1.00 55.62 604 SER A O 1
ATOM 4510 N N . ALA A 1 605 ? 35.778 -14.915 -16.785 1.00 52.00 605 ALA A N 1
ATOM 4511 C CA . ALA A 1 605 ? 36.451 -14.055 -17.754 1.00 52.00 605 ALA A CA 1
ATOM 4512 C C . ALA A 1 605 ? 37.538 -13.188 -17.092 1.00 52.00 605 ALA A C 1
ATOM 4514 O O . ALA A 1 605 ? 38.603 -12.989 -17.679 1.00 52.00 605 ALA A O 1
ATOM 4515 N N . ALA A 1 606 ? 37.306 -12.722 -15.859 1.00 48.97 606 ALA A N 1
ATOM 4516 C CA . ALA A 1 606 ? 38.298 -11.994 -15.063 1.00 48.97 606 ALA A CA 1
ATOM 4517 C C . ALA A 1 606 ? 39.491 -12.890 -14.664 1.00 48.97 606 ALA A C 1
ATOM 4519 O O . ALA A 1 606 ? 40.644 -12.499 -14.841 1.00 48.97 606 ALA A O 1
ATOM 4520 N N . THR A 1 607 ? 39.239 -14.140 -14.254 1.00 49.81 607 THR A N 1
ATOM 4521 C CA . THR A 1 607 ? 40.289 -15.137 -13.975 1.00 49.81 607 THR A CA 1
ATOM 4522 C C . THR A 1 607 ? 41.038 -15.560 -15.239 1.00 49.81 607 THR A C 1
ATOM 4524 O O . THR A 1 607 ? 42.241 -15.806 -15.179 1.00 49.81 607 THR A O 1
ATOM 4527 N N . ARG A 1 608 ? 40.373 -15.605 -16.407 1.00 48.69 608 ARG A N 1
ATOM 4528 C CA . ARG A 1 608 ? 41.031 -15.851 -17.706 1.00 48.69 608 ARG A CA 1
ATOM 4529 C C . ARG A 1 608 ? 41.987 -14.723 -18.099 1.00 48.69 608 ARG A C 1
ATOM 4531 O O . ARG A 1 608 ? 43.072 -15.016 -18.594 1.00 48.69 608 ARG A O 1
ATOM 4538 N N . ARG A 1 609 ? 41.640 -13.460 -17.824 1.00 48.44 609 ARG A N 1
ATOM 4539 C CA . ARG A 1 609 ? 42.538 -12.307 -18.025 1.00 48.44 609 ARG A CA 1
ATOM 4540 C C . ARG A 1 609 ? 43.791 -12.383 -17.139 1.00 48.44 609 ARG A C 1
ATOM 4542 O O . ARG A 1 609 ? 44.887 -12.181 -17.650 1.00 48.44 609 ARG A O 1
ATOM 4549 N N . ALA A 1 610 ? 43.648 -12.781 -15.873 1.00 48.62 610 ALA A N 1
ATOM 4550 C CA . ALA A 1 610 ? 44.780 -13.002 -14.962 1.00 48.62 610 ALA A CA 1
ATOM 4551 C C . ALA A 1 610 ? 45.659 -14.219 -15.347 1.00 48.62 610 ALA A C 1
ATOM 4553 O O . ALA A 1 610 ? 46.860 -14.245 -15.080 1.00 48.62 610 ALA A O 1
ATOM 4554 N N . HIS A 1 611 ? 45.093 -15.240 -16.005 1.00 42.44 611 HIS A N 1
ATOM 4555 C CA . HIS A 1 611 ? 45.862 -16.358 -16.577 1.00 42.44 611 HIS A CA 1
ATOM 4556 C C . HIS A 1 611 ? 46.558 -15.997 -17.905 1.00 42.44 611 HIS A C 1
ATOM 4558 O O . HIS A 1 611 ? 47.653 -16.494 -18.184 1.00 42.44 611 HIS A O 1
ATOM 4564 N N . MET A 1 612 ? 45.972 -15.106 -18.714 1.00 41.88 612 MET A N 1
ATOM 4565 C CA . MET A 1 612 ? 46.610 -14.576 -19.928 1.00 41.88 612 MET A CA 1
ATOM 4566 C C . MET A 1 612 ? 47.798 -13.656 -19.616 1.00 41.88 612 MET A C 1
ATOM 4568 O O . MET A 1 612 ? 48.803 -13.739 -20.315 1.00 41.88 612 MET A O 1
ATOM 4572 N N . SER A 1 613 ? 47.741 -12.848 -18.549 1.00 44.44 613 SER A N 1
ATOM 4573 C CA . SER A 1 613 ? 48.896 -12.036 -18.129 1.00 44.44 613 SER A CA 1
ATOM 4574 C C . SER A 1 613 ? 50.046 -12.899 -17.592 1.00 44.44 613 SER A C 1
ATOM 4576 O O . SER A 1 613 ? 51.187 -12.703 -18.002 1.00 44.44 613 SER A O 1
ATOM 4578 N N . ARG A 1 614 ? 49.753 -13.948 -16.803 1.00 43.50 614 ARG A N 1
ATOM 4579 C CA . ARG A 1 614 ? 50.766 -14.937 -16.372 1.00 43.50 614 ARG A CA 1
ATOM 4580 C C . ARG A 1 614 ? 51.434 -15.672 -17.537 1.00 43.50 614 ARG A C 1
ATOM 4582 O O . ARG A 1 614 ? 52.629 -15.918 -17.483 1.00 43.50 614 ARG A O 1
ATOM 4589 N N . SER A 1 615 ? 50.695 -16.011 -18.595 1.00 42.97 615 SER A N 1
ATOM 4590 C CA . SER A 1 615 ? 51.261 -16.708 -19.767 1.00 42.97 615 SER A CA 1
ATOM 4591 C C . SER A 1 615 ? 52.015 -15.792 -20.743 1.00 42.97 615 SER A C 1
ATOM 4593 O O . SER A 1 615 ? 52.762 -16.299 -21.583 1.00 42.97 615 SER A O 1
ATOM 4595 N N . GLN A 1 616 ? 51.865 -14.467 -20.624 1.00 41.75 616 GLN A N 1
ATOM 4596 C CA . GLN A 1 616 ? 52.697 -13.484 -21.326 1.00 41.75 616 GLN A CA 1
ATOM 4597 C C . GLN A 1 616 ? 53.967 -13.106 -20.549 1.00 41.75 616 GLN A C 1
ATOM 4599 O O . GLN A 1 616 ? 54.997 -12.911 -21.189 1.00 41.75 616 GLN A O 1
ATOM 4604 N N . GLU A 1 617 ? 53.946 -13.073 -19.212 1.00 41.44 617 GLU A N 1
ATOM 4605 C CA . GLU A 1 617 ? 55.161 -12.852 -18.402 1.00 41.44 617 GLU A CA 1
ATOM 4606 C C . GLU A 1 617 ? 56.121 -14.057 -18.426 1.00 41.44 617 GLU A C 1
ATOM 4608 O O . GLU A 1 617 ? 57.337 -13.872 -18.521 1.00 41.44 617 GLU A O 1
ATOM 4613 N N . ASP A 1 618 ? 55.594 -15.287 -18.470 1.00 41.50 618 ASP A N 1
ATOM 4614 C CA . ASP A 1 618 ? 56.395 -16.526 -18.538 1.00 41.50 618 ASP A CA 1
ATOM 4615 C C . ASP A 1 618 ? 56.942 -16.842 -19.951 1.00 41.50 618 ASP A C 1
ATOM 4617 O O . ASP A 1 618 ? 57.584 -17.867 -20.179 1.00 41.50 618 ASP A O 1
ATOM 4621 N N . ARG A 1 619 ? 56.693 -15.962 -20.935 1.00 41.00 619 ARG A N 1
ATOM 4622 C CA . ARG A 1 619 ? 57.244 -16.041 -22.304 1.00 41.00 619 ARG A CA 1
ATOM 4623 C C . ARG A 1 619 ? 58.255 -14.933 -22.606 1.00 41.00 619 ARG A C 1
ATOM 4625 O O . ARG A 1 619 ? 58.426 -14.532 -23.757 1.00 41.00 619 ARG A O 1
ATOM 4632 N N . SER A 1 620 ? 58.974 -14.488 -21.584 1.00 38.44 620 SER A N 1
ATOM 4633 C CA . SER A 1 620 ? 60.244 -13.783 -21.758 1.00 38.44 620 SER A CA 1
ATOM 4634 C C . SER A 1 620 ? 61.314 -14.809 -22.163 1.00 38.44 620 SER A C 1
ATOM 4636 O O . SER A 1 620 ? 61.550 -15.753 -21.408 1.00 38.44 620 SER A O 1
ATOM 4638 N N . PRO A 1 621 ? 61.954 -14.704 -23.341 1.00 43.41 621 PRO A N 1
ATOM 4639 C CA . PRO A 1 621 ? 62.908 -15.708 -23.779 1.00 43.41 621 PRO A CA 1
ATOM 4640 C C . PRO A 1 621 ? 64.156 -15.652 -22.900 1.00 43.41 621 PRO A C 1
ATOM 4642 O O . PRO A 1 621 ? 64.811 -14.617 -22.791 1.00 43.41 621 PRO A O 1
ATOM 4645 N N . SER A 1 622 ? 64.521 -16.804 -22.343 1.00 46.97 622 SER A N 1
ATOM 4646 C CA . SER A 1 622 ? 65.883 -17.089 -21.916 1.00 46.97 622 SER A CA 1
ATOM 4647 C C . SER A 1 622 ? 66.857 -16.697 -23.032 1.00 46.97 622 SER A C 1
ATOM 4649 O O . SER A 1 622 ? 66.932 -17.367 -24.066 1.00 46.97 622 SER A O 1
ATOM 4651 N N . ARG A 1 623 ? 67.608 -15.617 -22.831 1.00 38.69 623 ARG A N 1
ATOM 4652 C CA . ARG A 1 623 ? 68.852 -15.344 -23.547 1.00 38.69 623 ARG A CA 1
ATOM 4653 C C . ARG A 1 623 ? 69.887 -14.879 -22.527 1.00 38.69 623 ARG A C 1
ATOM 4655 O O . ARG A 1 623 ? 69.786 -13.770 -22.020 1.00 38.69 623 ARG A O 1
ATOM 4662 N N . THR A 1 624 ? 70.751 -15.843 -22.194 1.00 41.41 624 THR A N 1
ATOM 4663 C CA . THR A 1 624 ? 72.218 -15.751 -22.029 1.00 41.41 624 THR A CA 1
ATOM 4664 C C . THR A 1 624 ? 72.815 -14.391 -21.731 1.00 41.41 624 THR A C 1
ATOM 4666 O O . THR A 1 624 ? 72.674 -13.506 -22.607 1.00 41.41 624 THR A O 1
#

Sequence (624 aa):
MPRVLIADDSPDVRQLVRITLRSQGWEVTEAESPAEALELAEREHPDAVVLDVVFEGHAEDGFAVCRRLRSVPAIRNVPVVLLTARTSAGARALADSAGATAYLAKPFRPMDLISTLRSVLDVPALSPALGLLLVDDQRLKPEALESALEEQRRLEDLDITQPLGEILVRQGAVSEIEVARALDRQRATPELAEPSPPIRVVIADDHLAVRDGLRALLAEEDGFEVVGIAPDGEEALGLIRTRRPDVAILDHEMPRRTGLEVLSELRREALPTAVVIFSFDAAVRERALAGGAAAFLTKDAPPKVLAAAVRRAAGRPRPSRPPVASALAASHVAWRVVARQRRAALVMGILAVTYAGGFLVAEPFLGAGASLLAMGAAALAGALLGPEAGALWALLSSVLTAFLWGVTGHERGEPVLTIGGNGVGVIALVGIGAGFGAMRLLRGRFDSRDRRVEALVESGLFVGAGGPQLLEIAADAARQVIRAEALLLYARLSDGSFAVVAASGAPDSLLGHRESAASGPFREAITGMRPRVLGEPESRSYIPRMRSAILLPVAPVGEDPEGVLVALSERRGGLNASDAATLSRFTPLLWLALKVARQQEWWSAATRRAHMSRSQEDRSPSRT

Foldseek 3Di:
DFEEEEEDLDPVVLLLQCLLQVQVVYHYDYHNDLVVSLVCCVVVVGLAYEFEQDRPPDPDGRLNSLLVLCVDVSRVLRAYEYEEQDPDPVVVVSCVVSVHPYYDYPPDQSVVVVVVVCLSSVPDDDQRDLLSLCVRVVLADSVLSVVLVVVCVVCVVVVHHDDSLVSCVVVVRHPPVSSVVSVVVSPVPDDDDDLPAAQEEEEEALDPVLQVVLVVLQVVDPRHDDQYYYNFLVVQLVCCVPVVGQEYEAEQDGPPHGLLRSLLVCVVVVRNYAYEYEYQDPVCQVVCVVSPHQYYHYVPDDSSVVVSSSVSSSPDDDPPPPDVVVVVVCCVVVCVVVVLVVVLVVLLVVLLVVLLVQLVVCCVPQPLLSLLSLLVSLLVLCQPNNLVRSVVSLVVSVVSSVVSCVVVVHDDPPDSDPDDDDDCSSVVSSVSSVVSNVVVVVVDDDDDLLVVLVVVLVVCVVVVVQALVSLQSLQQSLCVVLVFLKKFKWFQDPVRWIATSYIDNDDLLRHRPIDGCPDDPQVVQQVVQAKDKAQQPDPPNDDPQWGIKIWHFQDDVPDHGRIIMITTHNDRPSDDVVSNVSSVVCSPSSRVSSVSCVVVVNSVVSVVVSVVVVVVVVPPDDDD

Nearest PDB structures (foldseek):
  3eul-assembly2_B  TM=9.316E-01  e=4.986E-10  Mycobacterium tuberculosis
  5iul-assembly1_C  TM=9.308E-01  e=7.147E-09  Bacillus subtilis subsp. subtilis str. 168
  7ssi-assembly1_C  TM=9.342E-01  e=7.902E-09  Bacillus subtilis subsp. subtilis str. 168
  4ldz-assembly1_B  TM=9.289E-01  e=3.226E-08  Bacillus subtilis subsp. subtilis str. 168
  6m8o-assembly1_A  TM=9.179E-01  e=1.722E-05  Staphylococcus aureus

Secondary structure (DSSP, 8-state):
--EEEEE-S-HHHHHHHHHHHHTTT-EEEEESSHHHHHHHHHHH--SEEEEES--TT-SS-HHHHHHHHHHSTTTTTS-EEEEES--SHHHHHHHHHTT-SEEEESS--HHHHHHHHHHHHT---PPPPHHHHHHHTTSS-HHHHHHHHHHHHHHHHTT----HHHHHHHTTSS-HHHHHHHHHHHHTSPP--SSPPPEEEEEE-S-HHHHHHHHHHHHHSTTEEEEEEESSHHHHHHHHHHH--SEEEE-SS-SSS-HHHHHHHHHHTT---EEEEE-S-GGGHHHHHHTT-SEEE-TTS-HHHHHHHHHHHHHSPP-SS--HHHHHHHHHHHHHHHHHHHHHHHHHHHHHHHHHHHHHHHHHHHGGGGGGGHHHHHHHHHHHH-HHHHHHHHHHHHHHHHHHHHHHT--TT--S--SSSS-THHHHHHHHHHHHHHHHHTTS---HHHHHHHHHHHHHHHTT--SHHHHHHHHHHHHHHHT-SEEEEEEEPTTS-EEEEEEESS-GGGTT-EE-TTSSHHHHHHHTTS-EEESS--TTSS-TT--EEEEEEE--TTS--SEEEEEEESSTT-S-HHHHHHHTTTHHHHHHHHHHHHHTTTHHHHHHHHHHHHHHHTT-----

Radius of gyration: 32.69 Å; Cα contacts (8 Å, |Δi|>4): 931; chains: 1; bounding box: 106×55×83 Å

Solvent-accessible surface area (backbone atoms only — not comparable to full-atom values): 34256 Å² total; per-residue (Å²): 116,61,34,34,34,40,27,37,55,47,65,69,58,47,49,51,51,43,49,53,41,43,68,72,63,29,45,70,48,81,21,63,42,66,68,51,35,52,53,48,43,72,73,69,60,41,62,30,36,39,33,30,40,74,37,83,100,52,96,59,38,30,52,57,45,43,40,49,44,52,69,37,84,93,45,38,81,44,42,31,34,36,36,34,85,60,90,49,71,68,52,51,58,51,40,56,74,29,65,45,70,45,74,47,52,57,90,71,50,58,64,58,52,51,55,50,50,30,70,70,67,73,48,80,88,69,74,69,48,61,67,56,52,31,38,60,70,71,57,33,58,64,70,58,48,48,55,39,53,52,51,41,51,56,32,47,77,67,76,41,91,65,60,65,63,57,50,32,36,75,71,66,56,41,53,70,70,57,46,50,55,34,48,54,51,42,68,71,42,86,74,88,71,71,89,67,80,52,47,30,28,30,44,23,35,57,48,67,68,56,50,53,50,54,51,52,54,45,68,75,41,90,60,49,37,83,75,41,79,22,59,21,25,56,54,33,48,54,44,43,73,72,64,59,30,42,31,34,41,24,24,44,84,26,58,99,27,30,32,62,55,40,45,50,48,37,60,75,70,65,51,87,49,27,35,33,39,44,32,81,61,72,83,50,44,67,59,41,48,75,67,61,33,62,45,70,44,49,74,85,55,57,70,67,60,54,55,54,51,51,54,53,36,56,71,53,82,74,80,82,59,82,52,76,62,56,59,50,55,51,50,58,61,53,33,61,55,51,44,49,52,49,49,47,51,49,52,51,47,52,44,48,55,50,45,52,52,51,27,68,68,35,27,88,80,45,47,70,32,26,59,59,58,48,50,62,48,15,36,49,33,5,68,76,68,34,48,70,43,10,54,52,39,49,56,52,45,52,55,51,45,59,51,49,31,62,73,75,71,50,62,97,78,62,77,49,69,95,70,77,91,76,86,57,66,66,60,55,46,56,52,54,20,47,50,60,35,45,64,73,53,72,82,54,97,69,83,68,61,65,56,59,44,50,52,52,51,51,51,36,63,72,71,63,56,79,52,67,65,50,48,31,51,49,31,40,44,56,23,63,70,63,64,39,58,22,21,37,34,28,36,60,44,97,88,66,33,30,28,26,66,23,57,21,73,56,68,72,85,48,49,52,42,72,48,68,60,85,67,60,71,68,34,52,16,58,79,60,72,38,70,38,74,38,66,63,55,71,81,86,83,57,73,86,76,46,21,11,28,38,37,32,45,17,32,47,94,94,50,77,59,50,25,38,39,37,38,31,20,65,39,72,63,65,56,50,72,68,47,48,59,58,54,57,70,48,18,52,60,52,27,50,53,46,50,54,38,59,78,65,53,48,60,66,58,56,41,47,52,52,51,51,54,53,60,55,66,74,63,63,79,91,73,135